Protein AF-A0A0M0J6D3-F1 (afdb_monomer_lite)

InterPro domains:
  IPR006380 Sucrose phosphatase-like domain [PF05116] (411-590)
  IPR023214 HAD superfamily [G3DSA:3.40.50.1000] (344-475)
  IPR023214 HAD superfamily [G3DSA:3.40.50.1000] (522-644)
  IPR036034 PDZ superfamily [SSF50156] (7-119)
  IPR036412 HAD-like superfamily [SSF56784] (342-606)

Radius of gyration: 37.54 Å; chains: 1; bounding box: 100×113×85 Å

Secondary structure (DSSP, 8-state):
--------S----PPPEEEEEEESSTT------B--HHHHHHH-TTS-HHHHHHHTTSEEBSS--SSSTTTTS--TT-EEEEETTEEP-SHHHHHHHHHH--EEEEEEEEPPPTT---S-SS-----------TT--HHHHHHHHHHS---PPP-----------------PPPP-PPPPPPP---GGGTHHHHHHHHHHHHHHHHHHHHHHHHT--TTTTT-TTSS-TTGGG-HHHHHHHHHHHTTTTS--PPPPPP---------------------------------SHHHHHHHHHHHHHHHHHHHHHHHHHHHHHHHHHHHHHHHHHHHHTTPPS----EEEE-SBTTTBB-HHHHGGGT-EEEEEETTTTEEEEE-TTS-EEEEEEE--SSSS-EEEEHHHHHHHHHHHHTT-EEEEE----HHHHHHHGGGSPP-SEEEEGGGTEEEESSTT-B-HHHHHTTHHHH--TT----TTT--SHHHHHHHHHHHHSTT-EEE-TT-SS-EEEE-TT-HHHHHHHHHHHHHH--TTEEEEEETTEEEEEETT-SHHHHHHHHHHHHT--GGGEEEE--SGGGHHHHTT-SEEEES---STTHHHHHHH-TTSEE-TTTTSTHHHHHHHHHHHHHHHHHHHHTT---------------------------

Foldseek 3Di:
DYDDDDDDDDPPCQDWDKDKFAAADLPFDQQWDFDALVLLVVQCPVPDPVVSVVSQQWTFTLDQRCDDRRHPVDDGQKTWQAKVNDGRRYNVSVVVSSSRDHGIIIIIIGHHDDRRDSPDDVDDDDDPDPPDDPDDDPVNVVVVVVVPDDDDDDDDDDDDDDDDDDDDDDDDDDDDDDDDDDDDDDDVPVVVVVVVVVVLVVLVVVVVVVCVVVVDDPVCLVDVVPDDPVCVVDPSVVVVNVCVVVVVNDDDDDDDDDDDDDDDDDDDDDDDDDDDDDDDDDDDDDDDDDDPPPPVVVVVVVVVVVVVVVVVVVVVVVVVVVVVVVVVVVVLVVVVVPDDFQFAQEEEEEDDQFAWDACVLQVVQVWDWPADDVPQQWTWIAHPVRDIFIWGFQDDPDRHTTTGGVLLLVLLVLCVVLNHAYEYQYLDFLVSCVSGVVRGRDHQKYAYVQFLWIAGRDSVRTPLVSNVVCCQAQNHPPDPDDLCPDDHLQSVLLVCLVVQQPPKDKACPRDRFKIKIDNVPPVSSVVSVVVSCVVRVDPQKDWDADPNIIMIGGPCGHSLNSLVVVCVVVVHAQSNYEYGDADGSCVSVPVRHPAAEYLANPDPVSVVVCVVCVRHHYFPNRSNRNVSSSRRSVVSSVSNVCVVVVVPDDPDDYDDDDDDDDDDDDDDDDDDDD

Structure (mmCIF, N/CA/C/O backbone):
data_AF-A0A0M0J6D3-F1
#
_entry.id   AF-A0A0M0J6D3-F1
#
loop_
_atom_site.group_PDB
_atom_site.id
_atom_site.type_symbol
_atom_site.label_atom_id
_atom_site.label_alt_id
_atom_site.label_comp_id
_atom_site.label_asym_id
_atom_site.label_entity_id
_atom_site.label_seq_id
_atom_site.pdbx_PDB_ins_code
_atom_site.Cartn_x
_atom_site.Cartn_y
_atom_site.Cartn_z
_atom_site.occupancy
_atom_site.B_iso_or_equiv
_atom_site.auth_seq_id
_atom_site.auth_comp_id
_atom_site.auth_asym_id
_atom_site.auth_atom_id
_atom_site.pdbx_PDB_model_num
ATOM 1 N N . MET A 1 1 ? 37.897 -53.239 28.668 1.00 31.39 1 MET A N 1
ATOM 2 C CA . MET A 1 1 ? 37.873 -52.113 29.627 1.00 31.39 1 MET A CA 1
ATOM 3 C C . MET A 1 1 ? 38.653 -50.997 28.943 1.00 31.39 1 MET A C 1
ATOM 5 O O . MET A 1 1 ? 39.797 -51.246 28.606 1.00 31.39 1 MET A O 1
ATOM 9 N N . ALA A 1 2 ? 37.993 -50.004 28.342 1.00 27.39 2 ALA A N 1
ATOM 10 C CA . ALA A 1 2 ? 37.279 -48.870 28.963 1.00 27.39 2 ALA A CA 1
ATOM 11 C C . ALA A 1 2 ? 38.247 -47.686 29.210 1.00 27.39 2 ALA A C 1
ATOM 13 O O . ALA A 1 2 ? 39.319 -47.917 29.752 1.00 27.39 2 ALA A O 1
ATOM 14 N N . SER A 1 3 ? 37.942 -46.441 28.823 1.00 26.00 3 SER A N 1
ATOM 15 C CA . SER A 1 3 ? 36.780 -45.939 28.056 1.00 26.00 3 SER A CA 1
ATOM 16 C C . SER A 1 3 ? 37.094 -44.621 27.331 1.00 26.00 3 SER A C 1
ATOM 18 O O . SER A 1 3 ? 37.978 -43.876 27.736 1.00 26.00 3 SER A O 1
ATOM 20 N N . THR A 1 4 ? 36.334 -44.307 26.280 1.00 40.59 4 THR A N 1
ATOM 21 C CA . THR A 1 4 ? 36.361 -43.008 25.587 1.00 40.59 4 THR A CA 1
ATOM 22 C C . THR A 1 4 ? 35.690 -41.913 26.423 1.00 40.59 4 THR A C 1
ATOM 24 O O . THR A 1 4 ? 34.467 -41.897 26.527 1.00 40.59 4 THR A O 1
ATOM 27 N N . SER A 1 5 ? 36.487 -41.009 26.997 1.00 33.44 5 SER A N 1
ATOM 28 C CA . SER A 1 5 ? 36.088 -39.747 27.648 1.00 33.44 5 SER A CA 1
ATOM 29 C C . SER A 1 5 ? 37.387 -38.962 27.915 1.00 33.44 5 SER A C 1
ATOM 31 O O . SER A 1 5 ? 38.348 -39.580 28.358 1.00 33.44 5 SER A O 1
ATOM 33 N N . GLU A 1 6 ? 37.559 -37.668 27.643 1.00 32.72 6 GLU A N 1
ATOM 34 C CA . GLU A 1 6 ? 36.676 -36.634 27.085 1.00 32.72 6 GLU A CA 1
ATOM 35 C C . GLU A 1 6 ? 37.435 -35.858 25.986 1.00 32.72 6 GLU A C 1
ATOM 37 O O . GLU A 1 6 ? 38.635 -35.611 26.117 1.00 32.72 6 GLU A O 1
ATOM 42 N N . ARG A 1 7 ? 36.756 -35.401 24.922 1.00 32.91 7 ARG A N 1
ATOM 43 C CA . ARG A 1 7 ? 37.287 -34.311 24.081 1.00 32.91 7 ARG A CA 1
ATOM 44 C C . ARG A 1 7 ? 36.808 -32.986 24.668 1.00 32.91 7 ARG A C 1
ATOM 46 O O . ARG A 1 7 ? 35.684 -32.570 24.397 1.00 32.91 7 ARG A O 1
ATOM 53 N N . SER A 1 8 ? 37.658 -32.340 25.464 1.00 32.44 8 SER A N 1
ATOM 54 C CA . SER A 1 8 ? 37.417 -30.959 25.894 1.00 32.44 8 SER A CA 1
ATOM 55 C C . SER A 1 8 ? 37.306 -30.047 24.666 1.00 32.44 8 SER A C 1
ATOM 57 O O . SER A 1 8 ? 38.139 -30.126 23.759 1.00 32.44 8 SER A O 1
ATOM 59 N N . LYS A 1 9 ? 36.252 -29.226 24.610 1.00 41.94 9 LYS A N 1
ATOM 60 C CA . LYS A 1 9 ? 36.006 -28.266 23.519 1.00 41.94 9 LYS A CA 1
ATOM 61 C C . LYS A 1 9 ? 36.873 -27.001 23.706 1.00 41.94 9 LYS A C 1
ATOM 63 O O . LYS A 1 9 ? 37.520 -26.834 24.734 1.00 41.94 9 LYS A O 1
ATOM 68 N N . PHE A 1 10 ? 36.856 -26.096 22.721 1.00 40.91 10 PHE A N 1
ATOM 69 C CA . PHE A 1 10 ? 37.581 -24.806 22.712 1.00 40.91 10 PHE A CA 1
ATOM 70 C C . PHE A 1 10 ? 39.125 -24.854 22.626 1.00 40.91 10 PHE A C 1
ATOM 72 O O . PHE A 1 10 ? 39.831 -24.221 23.412 1.00 40.91 10 PHE A O 1
ATOM 79 N N . THR A 1 11 ? 39.669 -25.468 21.566 1.00 40.69 11 THR A N 1
ATOM 80 C CA . THR A 1 11 ? 41.047 -25.183 21.099 1.00 40.69 11 THR A CA 1
ATOM 81 C C . THR A 1 11 ? 41.146 -24.859 19.604 1.00 40.69 11 THR A C 1
ATOM 83 O O . THR A 1 11 ? 41.932 -25.460 18.878 1.00 40.69 11 THR A O 1
ATOM 86 N N . SER A 1 12 ? 40.438 -23.813 19.168 1.00 40.72 12 SER A N 1
ATOM 87 C CA . SER A 1 12 ? 40.953 -22.923 18.117 1.00 40.72 12 SER A CA 1
ATOM 88 C C . SER A 1 12 ? 41.081 -21.508 18.684 1.00 40.72 12 SER A C 1
ATOM 90 O O . SER A 1 12 ? 40.157 -20.700 18.625 1.00 40.72 12 SER A O 1
ATOM 92 N N . LYS A 1 13 ? 42.239 -21.211 19.294 1.00 48.38 13 LYS A N 1
ATOM 93 C CA . LYS A 1 13 ? 42.625 -19.845 19.691 1.00 48.38 13 LYS A CA 1
ATOM 94 C C . LYS A 1 13 ? 43.134 -19.070 18.469 1.00 48.38 13 LYS A C 1
ATOM 96 O O . LYS A 1 13 ? 44.271 -18.606 18.441 1.00 48.38 13 LYS A O 1
ATOM 101 N N . SER A 1 14 ? 42.283 -18.935 17.457 1.00 54.31 14 SER A N 1
ATOM 102 C CA . SER A 1 14 ? 42.499 -17.944 16.407 1.00 54.31 14 SER A CA 1
ATOM 103 C C . SER A 1 14 ? 42.271 -16.564 17.034 1.00 54.31 14 SER A C 1
ATOM 105 O O . SER A 1 14 ? 41.242 -16.347 17.676 1.00 54.31 14 SER A O 1
ATOM 107 N N . MET A 1 15 ? 43.285 -15.693 17.006 1.00 73.56 15 MET A N 1
ATOM 108 C CA . MET A 1 15 ? 43.380 -14.570 17.950 1.00 73.56 15 MET A CA 1
ATOM 109 C C . MET A 1 15 ? 42.215 -13.582 17.822 1.00 73.56 15 MET A C 1
ATOM 111 O O . MET A 1 15 ? 42.086 -12.884 16.819 1.00 73.56 15 MET A O 1
ATOM 115 N N . MET A 1 16 ? 41.422 -13.473 18.891 1.00 89.25 16 MET A N 1
ATOM 116 C CA . MET A 1 16 ? 40.480 -12.373 19.074 1.00 89.25 16 MET A CA 1
ATOM 117 C C . MET A 1 16 ? 41.254 -11.055 19.117 1.00 89.25 16 MET A C 1
ATOM 119 O O . MET A 1 16 ? 42.170 -10.906 19.929 1.00 89.25 16 MET A O 1
ATOM 123 N N . ARG A 1 17 ? 40.889 -10.108 18.251 1.00 94.19 17 ARG A N 1
ATOM 124 C CA . ARG A 1 17 ? 41.533 -8.795 18.157 1.00 94.19 17 ARG A CA 1
ATOM 125 C C . ARG A 1 17 ? 40.579 -7.691 18.594 1.00 94.19 17 ARG A C 1
ATOM 127 O O . ARG A 1 17 ? 39.390 -7.728 18.285 1.00 94.19 17 ARG A O 1
ATOM 134 N N . THR A 1 18 ? 41.117 -6.698 19.290 1.00 95.88 18 THR A N 1
ATOM 135 C CA . THR A 1 18 ? 40.374 -5.494 19.671 1.00 95.88 18 THR A CA 1
ATOM 136 C C . THR A 1 18 ? 40.596 -4.413 18.621 1.00 95.88 18 THR A C 1
ATOM 138 O O . THR A 1 18 ? 41.735 -4.090 18.288 1.00 95.88 18 THR A O 1
ATOM 141 N N . VAL A 1 19 ? 39.505 -3.847 18.117 1.00 94.94 19 VAL A N 1
ATOM 142 C CA . VAL A 1 19 ? 39.472 -2.691 17.221 1.00 94.94 19 VAL A CA 1
ATOM 143 C C . VAL A 1 19 ? 38.883 -1.525 18.000 1.00 94.94 19 VAL A C 1
ATOM 145 O O . VAL A 1 19 ? 37.742 -1.607 18.446 1.00 94.94 19 VAL A O 1
ATOM 148 N N . THR A 1 20 ? 39.633 -0.436 18.154 1.00 94.81 20 THR A N 1
ATOM 149 C CA . THR A 1 20 ? 39.073 0.831 18.642 1.00 94.81 20 THR A CA 1
ATOM 150 C C . THR A 1 20 ? 38.780 1.717 17.442 1.00 94.81 20 THR A C 1
ATOM 152 O O . THR A 1 20 ? 39.687 2.044 16.680 1.00 94.81 20 THR A O 1
ATOM 155 N N . LEU A 1 21 ? 37.516 2.093 17.272 1.00 92.75 21 LEU A N 1
ATOM 156 C CA . LEU A 1 21 ? 37.048 2.977 16.211 1.00 92.75 21 LEU A CA 1
ATOM 157 C C . LEU A 1 21 ? 36.582 4.297 16.822 1.00 92.75 21 LEU A C 1
ATOM 159 O O . LEU A 1 21 ? 35.726 4.285 17.701 1.00 92.75 21 LEU A O 1
ATOM 163 N N . HIS A 1 22 ? 37.087 5.430 16.337 1.00 92.00 22 HIS A N 1
ATOM 164 C CA . HIS A 1 22 ? 36.564 6.736 16.740 1.00 92.00 22 HIS A CA 1
ATOM 165 C C . HIS A 1 22 ? 35.370 7.137 15.863 1.00 92.00 22 HIS A C 1
ATOM 167 O O . HIS A 1 22 ? 35.451 7.099 14.634 1.00 92.00 22 HIS A O 1
ATOM 173 N N . LYS A 1 23 ? 34.259 7.535 16.488 1.00 91.06 23 LYS A N 1
ATOM 174 C CA . LYS A 1 23 ? 33.020 7.934 15.809 1.00 91.06 23 LYS A CA 1
ATOM 175 C C . L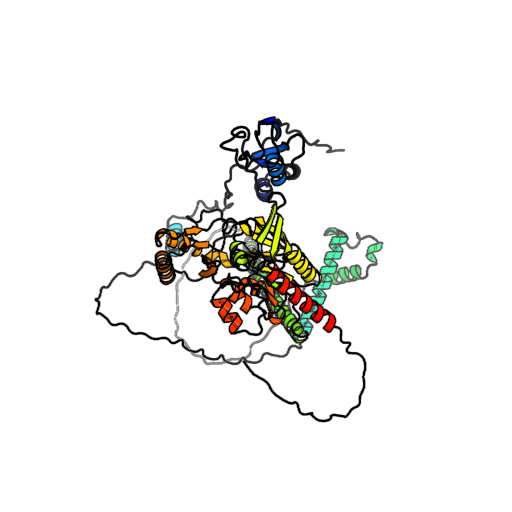YS A 1 23 ? 32.541 9.293 16.325 1.00 91.06 23 LYS A C 1
ATOM 177 O O . LYS A 1 23 ? 31.805 9.364 17.309 1.00 91.06 23 LYS A O 1
ATOM 182 N N . GLU A 1 24 ? 32.941 10.359 15.631 1.00 84.75 24 GLU A N 1
ATOM 183 C CA . GLU A 1 24 ? 32.745 11.771 16.018 1.00 84.75 24 GLU A CA 1
ATOM 184 C C . GLU A 1 24 ? 31.304 12.117 16.435 1.00 84.75 24 GLU A C 1
ATOM 186 O O . GLU A 1 24 ? 31.081 12.847 17.397 1.00 84.75 24 GLU A O 1
ATOM 191 N N . SER A 1 25 ? 30.305 11.569 15.735 1.00 87.12 25 SER A N 1
ATOM 192 C CA . SER A 1 25 ? 28.894 11.683 16.111 1.00 87.12 25 SER A CA 1
ATOM 193 C C . SER A 1 25 ? 28.105 10.437 15.713 1.00 87.12 25 SER A C 1
ATOM 195 O O . SER A 1 25 ? 28.511 9.673 14.835 1.00 87.12 25 SER A O 1
ATOM 197 N N . ARG A 1 26 ? 26.927 10.242 16.321 1.00 84.81 26 ARG A N 1
ATOM 198 C CA . ARG A 1 26 ? 26.050 9.090 16.034 1.00 84.81 26 ARG A CA 1
ATOM 199 C C . ARG A 1 26 ? 25.664 8.975 14.553 1.00 84.81 26 ARG A C 1
ATOM 201 O O . ARG A 1 26 ? 25.482 7.860 14.072 1.00 84.81 26 ARG A O 1
ATOM 208 N N . HIS A 1 27 ? 25.608 10.102 13.839 1.00 81.94 27 HIS A N 1
ATOM 209 C CA . HIS A 1 27 ? 25.219 10.200 12.429 1.00 81.94 27 HIS A CA 1
ATOM 210 C C . HIS A 1 27 ? 26.286 9.697 11.441 1.00 81.94 27 HIS A C 1
ATOM 212 O O . HIS A 1 27 ? 25.964 9.452 10.277 1.00 81.94 27 HIS A O 1
ATOM 218 N N . VAL A 1 28 ? 27.543 9.521 11.872 1.00 83.81 28 VAL A N 1
ATOM 219 C CA . VAL A 1 28 ? 28.616 8.996 11.013 1.00 83.81 28 VAL A CA 1
ATOM 220 C C . VAL A 1 28 ? 28.330 7.529 10.679 1.00 83.81 28 VAL A C 1
ATOM 222 O O . VAL A 1 28 ? 28.421 6.653 11.541 1.00 83.81 28 VAL A O 1
ATOM 225 N N . LYS A 1 29 ? 27.987 7.242 9.419 1.00 83.81 29 LYS A N 1
ATOM 226 C CA . LYS A 1 29 ? 27.785 5.867 8.939 1.00 83.81 29 LYS A CA 1
ATOM 227 C C . LYS A 1 29 ? 29.130 5.139 8.875 1.00 83.81 29 LYS A C 1
ATOM 229 O O . LYS A 1 29 ? 30.063 5.627 8.248 1.00 83.81 29 LYS A O 1
ATOM 234 N N . LEU A 1 30 ? 29.208 3.957 9.489 1.00 83.56 30 LEU A N 1
ATOM 235 C CA . LEU A 1 30 ? 30.431 3.142 9.493 1.00 83.56 30 LEU A CA 1
ATOM 236 C C . LEU A 1 30 ? 30.602 2.278 8.234 1.00 83.56 30 LEU A C 1
ATOM 238 O O . LEU A 1 30 ? 31.684 1.754 8.021 1.00 83.56 30 LEU A O 1
ATOM 242 N N . GLY A 1 31 ? 29.553 2.098 7.422 1.00 83.38 31 GLY A N 1
ATOM 243 C CA . GLY A 1 31 ? 29.611 1.357 6.151 1.00 83.38 31 GLY A CA 1
ATOM 244 C C . GLY A 1 31 ? 29.806 -0.163 6.257 1.00 83.38 31 GLY A C 1
ATOM 245 O O . GLY A 1 31 ? 29.887 -0.821 5.228 1.00 83.38 31 GLY A O 1
ATOM 246 N N . ILE A 1 32 ? 29.891 -0.720 7.469 1.00 89.00 32 ILE A N 1
ATOM 247 C CA . ILE A 1 32 ? 30.013 -2.165 7.707 1.00 89.00 32 ILE A CA 1
ATOM 248 C C . ILE A 1 32 ? 28.689 -2.841 7.332 1.00 89.00 32 ILE A C 1
ATOM 250 O O . ILE A 1 32 ? 27.641 -2.457 7.856 1.00 89.00 32 ILE A O 1
ATOM 254 N N . GLN A 1 33 ? 28.748 -3.846 6.458 1.00 88.25 33 GLN A N 1
ATOM 255 C CA . GLN A 1 33 ? 27.615 -4.720 6.137 1.00 88.25 33 GLN A CA 1
ATOM 256 C C . GLN A 1 33 ? 27.764 -6.065 6.858 1.00 88.25 33 GLN A C 1
ATOM 258 O O . GLN A 1 33 ? 28.884 -6.534 7.070 1.00 88.25 33 GLN A O 1
ATOM 263 N N . PHE A 1 34 ? 26.646 -6.706 7.199 1.00 92.62 34 PHE A N 1
ATOM 264 C CA . PHE A 1 34 ? 26.615 -8.006 7.870 1.00 92.62 34 PHE A CA 1
ATOM 265 C C . PHE A 1 34 ? 25.752 -8.996 7.091 1.00 92.62 34 PHE A C 1
ATOM 267 O O . PHE A 1 34 ? 24.701 -8.612 6.584 1.00 92.62 34 PHE A O 1
ATOM 274 N N . PHE A 1 35 ? 26.161 -10.266 7.060 1.00 88.81 35 PHE A N 1
ATOM 275 C CA . PHE A 1 35 ? 25.335 -11.333 6.493 1.00 88.81 35 PHE A CA 1
ATOM 276 C C . PHE A 1 35 ? 24.011 -11.460 7.264 1.00 88.81 35 PHE A C 1
ATOM 278 O O . PHE A 1 35 ? 23.993 -11.363 8.493 1.00 88.81 35 PHE A O 1
ATOM 285 N N . SER A 1 36 ? 22.912 -11.724 6.551 1.00 86.56 36 SER A N 1
ATOM 286 C CA . SER A 1 36 ? 21.629 -12.073 7.174 1.00 86.56 36 SER A CA 1
ATOM 287 C C . SER A 1 36 ? 21.744 -13.394 7.950 1.00 86.56 36 SER A C 1
ATOM 289 O O . SER A 1 36 ? 22.597 -14.223 7.627 1.00 86.56 36 SER A O 1
ATOM 291 N N . LYS A 1 37 ? 20.871 -13.653 8.939 1.00 82.94 37 LYS A N 1
ATOM 292 C CA . LYS A 1 37 ? 20.870 -14.959 9.635 1.00 82.94 37 LYS A CA 1
ATOM 293 C C . LYS A 1 37 ? 20.723 -16.127 8.647 1.00 82.94 37 LYS A C 1
ATOM 295 O O . LYS A 1 37 ? 21.462 -17.100 8.727 1.00 82.94 37 LYS A O 1
ATOM 300 N N . TRP A 1 38 ? 19.847 -15.979 7.658 1.00 81.00 38 TRP A N 1
ATOM 301 C CA . TRP A 1 38 ? 19.647 -16.975 6.607 1.00 81.00 38 TRP A CA 1
ATOM 302 C C . TRP A 1 38 ? 20.911 -17.207 5.755 1.00 81.00 38 TRP A C 1
ATOM 304 O O . TRP A 1 38 ? 21.233 -18.349 5.430 1.00 81.00 38 TRP A O 1
ATOM 314 N N . ASP A 1 39 ? 21.693 -16.163 5.449 1.00 83.38 39 ASP A N 1
ATOM 315 C CA . ASP A 1 39 ? 22.994 -16.311 4.778 1.00 83.38 39 ASP A CA 1
ATOM 316 C C . ASP A 1 39 ? 24.035 -17.008 5.647 1.00 83.38 39 ASP A C 1
ATOM 318 O O . ASP A 1 39 ? 24.812 -17.818 5.135 1.00 83.38 39 ASP A O 1
ATOM 322 N N . VAL A 1 40 ? 24.050 -16.706 6.948 1.00 86.44 40 VAL A N 1
ATOM 323 C CA . VAL A 1 40 ? 24.897 -17.391 7.928 1.00 86.44 40 VAL A CA 1
ATOM 324 C C . VAL A 1 40 ? 24.586 -18.888 7.905 1.00 86.44 40 VAL A C 1
ATOM 326 O O . VAL A 1 40 ? 25.487 -19.681 7.632 1.00 86.44 40 VAL A O 1
ATOM 329 N N . ASP A 1 41 ? 23.319 -19.270 8.061 1.00 83.75 41 ASP A N 1
ATOM 330 C CA . ASP A 1 41 ? 22.864 -20.665 8.042 1.00 83.75 41 ASP A CA 1
ATOM 331 C C . ASP A 1 41 ? 23.183 -21.348 6.692 1.00 83.75 41 ASP A C 1
ATOM 333 O O . ASP A 1 41 ? 23.694 -22.474 6.637 1.00 83.75 41 ASP A O 1
ATOM 337 N N . ARG A 1 42 ? 22.970 -20.638 5.572 1.00 82.62 42 ARG A N 1
ATOM 338 C CA . ARG A 1 42 ? 23.264 -21.108 4.206 1.00 82.62 42 ARG A CA 1
ATOM 339 C C . ARG A 1 42 ? 24.757 -21.367 3.975 1.00 82.62 42 ARG A C 1
ATOM 341 O O . ARG A 1 42 ? 25.097 -22.344 3.298 1.00 82.62 42 ARG A O 1
ATOM 348 N N . ARG A 1 43 ? 25.642 -20.530 4.529 1.00 86.31 43 ARG A N 1
ATOM 349 C CA . ARG A 1 43 ? 27.112 -20.603 4.379 1.00 86.31 43 ARG A CA 1
ATOM 350 C C . ARG A 1 43 ? 27.785 -21.477 5.447 1.00 86.31 43 ARG A C 1
ATOM 352 O O . ARG A 1 43 ? 28.882 -21.981 5.208 1.00 86.31 43 ARG A O 1
ATOM 359 N N . ALA A 1 44 ? 27.117 -21.739 6.571 1.00 87.50 44 ALA A N 1
ATOM 360 C CA . ALA A 1 44 ? 27.597 -22.575 7.675 1.00 87.50 44 ALA A CA 1
ATOM 361 C C . ALA A 1 44 ? 27.397 -24.094 7.475 1.00 87.50 44 ALA A C 1
ATOM 363 O O . ALA A 1 44 ? 27.749 -24.882 8.353 1.00 87.50 44 ALA A O 1
ATOM 364 N N . LYS A 1 45 ? 26.884 -24.541 6.318 1.00 82.12 45 LYS A N 1
ATOM 365 C CA . LYS A 1 45 ? 26.586 -25.959 6.000 1.00 82.12 45 LYS A CA 1
ATOM 366 C C . LYS A 1 45 ? 27.771 -26.940 6.105 1.00 82.12 45 LYS A C 1
ATOM 368 O O . LYS A 1 45 ? 27.546 -28.146 6.098 1.00 82.12 45 LYS A O 1
ATOM 373 N N . LYS A 1 46 ? 29.016 -26.451 6.165 1.00 82.75 46 LYS A N 1
ATOM 374 C CA . LYS A 1 46 ? 30.242 -27.261 6.348 1.00 82.75 46 LYS A CA 1
ATOM 375 C C . LYS A 1 46 ? 30.768 -27.274 7.791 1.00 82.75 46 LYS A C 1
ATOM 377 O O . LYS A 1 46 ? 31.694 -28.026 8.076 1.00 82.75 46 LYS A O 1
ATOM 382 N N . LEU A 1 47 ? 30.218 -26.433 8.667 1.00 86.25 47 LEU A N 1
ATOM 383 C CA . LEU A 1 47 ? 30.641 -26.293 10.059 1.00 86.25 47 LEU A CA 1
ATOM 384 C C . LEU A 1 47 ? 29.930 -27.312 10.957 1.00 86.25 47 LEU A C 1
ATOM 386 O O . LEU A 1 47 ? 28.879 -27.847 10.601 1.00 86.25 47 LEU A O 1
ATOM 390 N N . THR A 1 48 ? 30.488 -27.575 12.137 1.00 88.25 48 THR A N 1
ATOM 391 C CA . THR A 1 48 ? 29.820 -28.399 13.153 1.00 88.25 48 THR A CA 1
ATOM 392 C C . THR A 1 48 ? 28.671 -27.640 13.823 1.00 88.25 48 THR A C 1
ATOM 394 O O . THR A 1 48 ? 28.638 -26.412 13.823 1.00 88.25 48 THR A O 1
ATOM 397 N N . SER A 1 49 ? 27.737 -28.355 14.458 1.00 84.38 49 SER A N 1
ATOM 398 C CA . SER A 1 49 ? 26.607 -27.727 15.164 1.00 84.38 49 SER A CA 1
ATOM 399 C C . SER A 1 49 ? 27.036 -26.822 16.329 1.00 84.38 49 SER A C 1
ATOM 401 O O . SER A 1 49 ? 26.362 -25.837 16.610 1.00 84.38 49 SER A O 1
ATOM 403 N N . ASP A 1 50 ? 28.181 -27.107 16.964 1.00 85.81 50 ASP A N 1
ATOM 404 C CA . ASP A 1 50 ? 28.784 -26.214 17.967 1.00 85.81 50 ASP A CA 1
ATOM 405 C C . ASP A 1 50 ? 29.200 -24.869 17.340 1.00 85.81 50 ASP A C 1
ATOM 407 O O . ASP A 1 50 ? 29.019 -23.808 17.931 1.00 85.81 50 ASP A O 1
ATOM 411 N N . GLU A 1 51 ? 29.767 -24.903 16.133 1.00 87.00 51 GLU A N 1
ATOM 412 C CA . GLU A 1 51 ? 30.241 -23.718 15.412 1.00 87.00 51 GLU A CA 1
ATOM 413 C C . GLU A 1 51 ? 29.084 -22.933 14.785 1.00 87.00 51 GLU A C 1
ATOM 415 O O . GLU A 1 51 ? 29.112 -21.706 14.801 1.00 87.00 51 GLU A O 1
ATOM 420 N N . GLN A 1 52 ? 28.040 -23.620 14.310 1.00 84.88 52 GLN A N 1
ATOM 421 C CA . GLN A 1 52 ? 26.777 -23.006 13.882 1.00 84.88 52 GLN A CA 1
ATOM 422 C C . GLN A 1 52 ? 26.135 -22.224 15.037 1.00 84.88 52 GLN A C 1
ATOM 424 O O . GLN A 1 52 ? 25.863 -21.036 14.884 1.00 84.88 52 GLN A O 1
ATOM 429 N N . GLN A 1 53 ? 26.029 -22.826 16.228 1.00 83.25 53 GLN A N 1
ATOM 430 C CA . GLN A 1 53 ? 25.513 -22.142 17.418 1.00 83.25 53 GLN A CA 1
ATOM 431 C C . GLN A 1 53 ? 26.368 -20.923 17.827 1.00 83.25 53 GLN A C 1
ATOM 433 O O . GLN A 1 53 ? 25.833 -19.932 18.319 1.00 83.25 53 GLN A O 1
ATOM 438 N N . ILE A 1 54 ? 27.689 -20.963 17.607 1.00 82.50 54 ILE A N 1
ATOM 439 C CA . ILE A 1 54 ? 28.579 -19.809 17.831 1.00 82.50 54 ILE A CA 1
ATOM 440 C C . ILE A 1 54 ? 28.392 -18.729 16.751 1.00 82.50 54 ILE A C 1
ATOM 442 O O . ILE A 1 54 ? 28.548 -17.546 17.052 1.00 82.50 54 ILE A O 1
ATOM 446 N N . LEU A 1 55 ? 28.060 -19.095 15.507 1.00 83.88 55 LEU A N 1
ATOM 447 C CA . LEU A 1 55 ? 27.741 -18.118 14.462 1.00 83.88 55 LEU A CA 1
ATOM 448 C C . LEU A 1 55 ? 26.425 -17.392 14.730 1.00 83.88 55 LEU A C 1
ATOM 450 O O . LEU A 1 55 ? 26.393 -16.173 14.588 1.00 83.88 55 LEU A O 1
ATOM 454 N N . GLU A 1 56 ? 25.393 -18.112 15.181 1.00 77.50 56 GLU A N 1
ATOM 455 C CA . GLU A 1 56 ? 24.102 -17.540 15.594 1.00 77.50 56 GLU A CA 1
ATOM 456 C C . GLU A 1 56 ? 24.216 -16.499 16.722 1.00 77.50 56 GLU A C 1
ATOM 458 O O . GLU A 1 56 ? 23.273 -15.746 16.933 1.00 77.50 56 GLU A O 1
ATOM 463 N N . GLN A 1 57 ? 25.349 -16.457 17.434 1.00 82.38 57 GLN A N 1
ATOM 464 C CA . GLN A 1 57 ? 25.661 -15.529 18.529 1.00 82.38 57 GLN A CA 1
ATOM 465 C C . GLN A 1 57 ? 26.740 -14.506 18.122 1.00 82.38 57 GLN A C 1
ATOM 467 O O . GLN A 1 57 ? 27.613 -14.143 18.915 1.00 82.38 57 GLN A O 1
ATOM 472 N N . SER A 1 58 ? 26.755 -14.095 16.849 1.00 88.06 58 SER A N 1
ATOM 473 C CA . SER A 1 58 ? 27.726 -13.132 16.322 1.00 88.06 58 SER A CA 1
ATOM 474 C C . SER A 1 58 ? 27.231 -12.421 15.060 1.00 88.06 58 SER A C 1
ATOM 476 O O . SER A 1 58 ? 26.458 -12.973 14.281 1.00 88.06 58 SER A O 1
ATOM 478 N N . ALA A 1 59 ? 27.731 -11.210 14.806 1.00 93.25 59 ALA A N 1
ATOM 479 C CA . ALA A 1 59 ? 27.496 -10.516 13.541 1.00 93.25 59 ALA A CA 1
ATOM 480 C C . ALA A 1 59 ? 28.688 -10.721 12.596 1.00 93.25 59 ALA A C 1
ATOM 482 O O . ALA A 1 59 ? 29.784 -10.212 12.851 1.00 93.25 59 ALA A O 1
ATOM 483 N N . ILE A 1 60 ? 28.486 -11.475 11.511 1.00 93.62 60 ILE A N 1
ATOM 484 C CA . ILE A 1 60 ? 29.533 -11.764 10.521 1.00 93.62 60 ILE A CA 1
ATOM 485 C C . ILE A 1 60 ? 29.585 -10.648 9.475 1.00 93.62 60 ILE A C 1
ATOM 487 O O . ILE A 1 60 ? 28.595 -10.400 8.788 1.00 93.62 60 ILE A O 1
ATOM 491 N N . VAL A 1 61 ? 30.743 -10.005 9.324 1.00 92.06 61 VAL A N 1
ATOM 492 C CA . VAL A 1 61 ? 31.000 -8.966 8.318 1.00 92.06 61 VAL A CA 1
ATOM 493 C C . VAL A 1 61 ? 30.878 -9.564 6.914 1.00 92.06 61 VAL A C 1
ATOM 495 O O . VAL A 1 61 ? 31.598 -10.500 6.564 1.00 92.06 61 VAL A O 1
ATOM 498 N N . GLN A 1 62 ? 29.978 -9.006 6.107 1.00 89.94 62 GLN A N 1
ATOM 499 C CA . GLN A 1 62 ? 29.790 -9.364 4.701 1.00 89.94 62 GLN A CA 1
ATOM 500 C C . GLN A 1 62 ? 30.799 -8.615 3.830 1.00 89.94 62 GLN A C 1
ATOM 502 O O . GLN A 1 62 ? 31.671 -9.225 3.215 1.00 89.94 62 GLN A O 1
ATOM 507 N N . GLU A 1 63 ? 30.724 -7.284 3.849 1.00 82.81 63 GLU A N 1
ATOM 508 C CA . GLU A 1 63 ? 31.642 -6.400 3.137 1.00 82.81 63 GLU A CA 1
ATOM 509 C C . GLU A 1 63 ? 32.384 -5.487 4.119 1.00 82.81 63 GLU A C 1
ATOM 511 O O . GLU A 1 63 ? 31.757 -4.893 5.008 1.00 82.81 63 GLU A O 1
ATOM 516 N N . PRO A 1 64 ? 33.713 -5.336 3.966 1.00 76.19 64 PRO A N 1
ATOM 517 C CA . PRO A 1 64 ? 34.465 -4.350 4.709 1.00 76.19 64 PRO A CA 1
ATOM 518 C C . PRO A 1 64 ? 34.122 -2.952 4.170 1.00 76.19 64 PRO A C 1
ATOM 520 O O . PRO A 1 64 ? 34.052 -2.755 2.953 1.00 76.19 64 PRO A O 1
ATOM 523 N N . PRO A 1 65 ? 33.944 -1.951 5.041 1.00 79.56 65 PRO A N 1
ATOM 524 C CA . PRO A 1 65 ? 33.674 -0.589 4.606 1.00 79.56 65 PRO A CA 1
ATOM 525 C C . PRO A 1 65 ? 34.828 -0.051 3.757 1.00 79.56 65 PRO A C 1
ATOM 527 O O . PRO A 1 65 ? 35.987 -0.054 4.170 1.00 79.56 65 PRO A O 1
ATOM 530 N N . THR A 1 66 ? 34.502 0.447 2.567 1.00 77.75 66 THR A N 1
ATOM 531 C CA . THR A 1 66 ? 35.480 1.004 1.619 1.00 77.75 66 THR A CA 1
ATOM 532 C C . THR A 1 66 ? 35.892 2.439 1.953 1.00 77.75 66 THR A C 1
ATOM 534 O O . THR A 1 66 ? 36.904 2.918 1.451 1.00 77.75 66 THR A O 1
ATOM 537 N N . ASN A 1 67 ? 35.110 3.133 2.787 1.00 77.38 67 ASN A N 1
ATOM 538 C CA . ASN A 1 67 ? 35.265 4.546 3.131 1.00 77.38 67 ASN A CA 1
ATOM 539 C C . ASN A 1 67 ? 34.838 4.807 4.590 1.00 77.38 67 ASN A C 1
ATOM 541 O O . ASN A 1 67 ? 34.060 4.044 5.162 1.00 77.38 67 ASN A O 1
ATOM 545 N N . GLY A 1 68 ? 35.298 5.919 5.173 1.00 81.44 68 GLY A N 1
ATOM 546 C CA . GLY A 1 68 ? 34.955 6.333 6.542 1.00 81.44 68 GLY A CA 1
ATOM 547 C C . GLY A 1 68 ? 35.848 5.718 7.636 1.00 81.44 68 GLY A C 1
ATOM 548 O O . GLY A 1 68 ? 36.791 4.991 7.328 1.00 81.44 68 GLY A O 1
ATOM 549 N N . PRO A 1 69 ? 35.573 5.992 8.929 1.00 80.88 69 PRO A N 1
ATOM 550 C CA . PRO A 1 69 ? 36.475 5.663 10.045 1.00 80.88 69 PRO A CA 1
ATOM 551 C C . PRO A 1 69 ? 36.608 4.161 10.350 1.00 80.88 69 PRO A C 1
ATOM 553 O O . PRO A 1 69 ? 37.417 3.777 11.188 1.00 80.88 69 PRO A O 1
ATOM 556 N N . ALA A 1 70 ? 35.823 3.309 9.688 1.00 85.38 70 ALA A N 1
ATOM 557 C CA . ALA A 1 70 ? 35.928 1.855 9.778 1.00 85.38 70 ALA A CA 1
ATOM 558 C C . ALA A 1 70 ? 36.782 1.228 8.658 1.00 85.38 70 ALA A C 1
ATOM 560 O O . ALA A 1 70 ? 37.049 0.025 8.701 1.00 85.38 70 ALA A O 1
ATOM 561 N N . ALA A 1 71 ? 37.178 2.005 7.642 1.00 85.44 71 ALA A N 1
ATOM 562 C CA . ALA A 1 71 ? 37.815 1.474 6.443 1.00 85.44 71 ALA A CA 1
ATOM 563 C C . ALA A 1 71 ? 39.156 0.792 6.751 1.00 85.44 71 ALA A C 1
ATOM 565 O O . ALA A 1 71 ? 40.000 1.331 7.464 1.00 85.44 71 ALA A O 1
ATOM 566 N N . GLY A 1 72 ? 39.335 -0.427 6.234 1.00 85.69 72 GLY A N 1
ATOM 567 C CA . GLY A 1 72 ? 40.511 -1.263 6.507 1.00 85.69 72 GLY A CA 1
ATOM 568 C C . GLY A 1 72 ? 40.608 -1.830 7.933 1.00 85.69 72 GLY A C 1
ATOM 569 O O . GLY A 1 72 ? 41.557 -2.556 8.221 1.00 85.69 72 GLY A O 1
ATOM 570 N N . LEU A 1 73 ? 39.648 -1.550 8.827 1.00 89.50 73 LEU A N 1
ATOM 571 C CA . LEU A 1 73 ? 39.644 -2.097 10.192 1.00 89.50 73 LEU A CA 1
ATOM 572 C C . LEU A 1 73 ? 38.984 -3.480 10.303 1.00 89.50 73 LEU A C 1
ATOM 574 O O . LEU A 1 73 ? 39.144 -4.126 11.340 1.00 89.50 73 LEU A O 1
ATOM 578 N N . PHE A 1 74 ? 38.283 -3.936 9.259 1.00 91.88 74 PHE A N 1
ATOM 579 C CA . PHE A 1 74 ? 37.519 -5.191 9.188 1.00 91.88 74 PHE A CA 1
ATOM 580 C C . PHE A 1 74 ? 37.764 -5.920 7.859 1.00 91.88 74 PHE A C 1
ATOM 582 O O . PHE A 1 74 ? 38.094 -5.282 6.859 1.00 91.88 74 PHE A O 1
ATOM 589 N N . TYR A 1 75 ? 37.547 -7.236 7.845 1.00 90.50 75 TYR A N 1
ATOM 590 C CA . TYR A 1 75 ? 37.666 -8.120 6.681 1.00 90.50 75 TYR A CA 1
ATOM 591 C C . TYR A 1 75 ? 36.402 -8.995 6.514 1.00 90.50 75 TYR A C 1
ATOM 593 O O . TYR A 1 75 ? 35.729 -9.275 7.510 1.00 90.50 75 TYR A O 1
ATOM 601 N N . PRO A 1 76 ? 36.073 -9.466 5.290 1.00 89.81 76 PRO A N 1
ATOM 602 C CA . PRO A 1 76 ? 34.972 -10.407 5.072 1.00 89.81 76 PRO A CA 1
ATOM 603 C C . PRO A 1 76 ? 35.072 -11.644 5.973 1.00 89.81 76 PRO A C 1
ATOM 605 O O . PRO A 1 76 ? 36.147 -12.223 6.135 1.00 89.81 76 PRO A O 1
ATOM 608 N N . GLY A 1 77 ? 33.945 -12.070 6.539 1.00 90.69 77 GLY A N 1
ATOM 609 C CA . GLY A 1 77 ? 33.848 -13.258 7.386 1.00 90.69 77 GLY A CA 1
ATOM 610 C C . GLY A 1 77 ? 34.297 -13.087 8.832 1.00 90.69 77 GLY A C 1
ATOM 611 O O . GLY A 1 77 ? 34.074 -13.992 9.636 1.00 90.69 77 GLY A O 1
ATOM 612 N N . GLU A 1 78 ? 34.908 -11.961 9.198 1.00 93.81 78 GLU A N 1
ATOM 613 C CA . GLU A 1 78 ? 35.168 -11.664 10.603 1.00 93.81 78 GLU A CA 1
ATOM 614 C C . GLU A 1 78 ? 33.866 -11.496 11.388 1.00 93.81 78 GLU A C 1
ATOM 616 O O . GLU A 1 78 ? 32.860 -11.011 10.873 1.00 93.81 78 GLU A O 1
ATOM 621 N N . ARG A 1 79 ? 33.890 -11.898 12.656 1.00 94.31 79 ARG A N 1
ATOM 622 C CA . ARG A 1 79 ? 32.720 -11.970 13.527 1.00 94.31 79 ARG A CA 1
ATOM 623 C C . ARG A 1 79 ? 32.860 -10.959 14.649 1.00 94.31 79 ARG A C 1
ATOM 625 O O . ARG A 1 79 ? 33.754 -11.083 15.489 1.00 94.31 79 ARG A O 1
ATOM 632 N N . ILE A 1 80 ? 31.974 -9.973 14.687 1.00 94.88 80 ILE A N 1
ATOM 633 C CA . ILE A 1 80 ? 31.872 -9.069 15.829 1.00 94.88 80 ILE A CA 1
ATOM 634 C C . ILE A 1 80 ? 31.105 -9.794 16.935 1.00 94.88 80 ILE A C 1
ATOM 636 O O . ILE A 1 80 ? 29.984 -10.255 16.713 1.00 94.88 80 ILE A O 1
ATOM 640 N N . VAL A 1 81 ? 31.725 -9.895 18.114 1.00 94.94 81 VAL A N 1
ATOM 641 C CA . VAL A 1 81 ? 31.136 -10.559 19.292 1.00 94.94 81 VAL A CA 1
ATOM 642 C C . VAL A 1 81 ? 30.890 -9.610 20.461 1.00 94.94 81 VAL A C 1
ATOM 644 O O . VAL A 1 81 ? 29.943 -9.810 21.213 1.00 94.94 81 VAL A O 1
ATOM 647 N N . LEU A 1 82 ? 31.695 -8.555 20.621 1.00 95.19 82 LEU A N 1
ATOM 648 C CA . LEU A 1 82 ? 31.492 -7.549 21.668 1.00 95.19 82 LEU A CA 1
ATOM 649 C C . LEU A 1 82 ? 31.643 -6.140 21.094 1.00 95.19 82 LEU A C 1
ATOM 651 O O . LEU A 1 82 ? 32.595 -5.876 20.360 1.00 95.19 82 LEU A O 1
ATOM 655 N N . ILE A 1 83 ? 30.756 -5.225 21.484 1.00 95.81 83 ILE A N 1
ATOM 656 C CA . ILE A 1 83 ? 30.853 -3.785 21.205 1.00 95.81 83 ILE A CA 1
ATOM 657 C C . ILE A 1 83 ? 30.728 -3.055 22.543 1.00 95.81 83 ILE A C 1
ATOM 659 O O . ILE A 1 83 ? 29.759 -3.242 23.270 1.00 95.81 83 ILE A O 1
ATOM 663 N N . ASN A 1 84 ? 31.726 -2.256 22.920 1.00 95.38 84 ASN A N 1
ATOM 664 C CA . ASN A 1 84 ? 31.817 -1.591 24.227 1.00 95.38 84 ASN A CA 1
ATOM 665 C C . ASN A 1 84 ? 31.601 -2.548 25.424 1.00 95.38 84 ASN A C 1
ATOM 667 O O . ASN A 1 84 ? 31.052 -2.163 26.453 1.00 95.38 84 ASN A O 1
ATOM 671 N N . ASN A 1 85 ? 32.068 -3.796 25.280 1.00 93.88 85 ASN A N 1
ATOM 672 C CA . ASN A 1 85 ? 31.882 -4.933 26.196 1.00 93.88 85 ASN A CA 1
ATOM 673 C C . ASN A 1 85 ? 30.442 -5.485 26.324 1.00 93.88 85 ASN A C 1
ATOM 675 O O . ASN A 1 85 ? 30.213 -6.362 27.155 1.00 93.88 85 ASN A O 1
ATOM 679 N N . PHE A 1 86 ? 29.494 -5.049 25.489 1.00 93.06 86 PHE A N 1
ATOM 680 C CA . PHE A 1 86 ? 28.171 -5.669 25.357 1.00 93.06 86 PHE A CA 1
ATOM 681 C C . PHE A 1 86 ? 28.201 -6.783 24.305 1.00 93.06 86 PHE A C 1
ATOM 683 O O . PHE A 1 86 ? 28.786 -6.610 23.236 1.00 93.06 86 PHE A O 1
ATOM 690 N N . LEU A 1 87 ? 27.597 -7.934 24.625 1.00 93.81 87 LEU A N 1
ATOM 691 C CA . LEU A 1 87 ? 27.546 -9.117 23.758 1.00 93.81 87 LEU A CA 1
ATOM 692 C C . LEU A 1 87 ? 26.588 -8.881 22.589 1.00 93.81 87 LEU A C 1
ATOM 694 O O . LEU A 1 87 ? 25.393 -8.678 22.808 1.00 93.81 87 LEU A O 1
ATOM 698 N N . VAL A 1 88 ? 27.112 -8.965 21.368 1.00 93.25 88 VAL A N 1
ATOM 699 C CA . VAL A 1 88 ? 26.310 -8.970 20.142 1.00 93.25 88 VAL A CA 1
ATOM 700 C C . VAL A 1 88 ? 25.490 -10.252 20.094 1.00 93.25 88 VAL A C 1
ATOM 702 O O . VAL A 1 88 ? 26.059 -11.340 20.135 1.00 93.25 88 VAL A O 1
ATOM 705 N N . GLN A 1 89 ? 24.167 -10.127 20.001 1.00 88.44 89 GLN A N 1
ATOM 706 C CA . GLN A 1 89 ? 23.292 -11.284 19.788 1.00 88.44 89 GLN A CA 1
ATOM 707 C C . GLN A 1 89 ? 23.229 -11.675 18.309 1.00 88.44 89 GLN A C 1
ATOM 709 O O . GLN A 1 89 ? 23.337 -12.849 17.981 1.00 88.44 89 GLN A O 1
ATOM 714 N N . ASP A 1 90 ? 23.066 -10.692 17.421 1.00 86.69 90 ASP A N 1
ATOM 715 C CA . ASP A 1 90 ? 22.733 -10.904 16.011 1.00 86.69 90 ASP A CA 1
ATOM 716 C C . ASP A 1 90 ? 23.194 -9.714 15.119 1.00 86.69 90 ASP A C 1
ATOM 718 O O . ASP A 1 90 ? 23.642 -8.681 15.638 1.00 86.69 90 ASP A O 1
ATOM 722 N N . PRO A 1 91 ? 23.102 -9.814 13.776 1.00 87.56 91 PRO A N 1
ATOM 723 C CA . PRO A 1 91 ? 23.468 -8.735 12.850 1.00 87.56 91 PRO A CA 1
ATOM 724 C C . PRO A 1 91 ? 22.729 -7.397 13.047 1.00 87.56 91 PRO A C 1
ATOM 726 O O . PRO A 1 91 ? 23.337 -6.333 12.890 1.00 87.56 91 PRO A O 1
ATOM 729 N N . HIS A 1 92 ? 21.442 -7.414 13.408 1.00 86.94 92 HIS A N 1
ATOM 730 C CA . HIS A 1 92 ? 20.660 -6.199 13.668 1.00 86.94 92 HIS A CA 1
ATOM 731 C C . HIS A 1 92 ? 21.060 -5.563 15.000 1.00 86.94 92 HIS A C 1
ATOM 733 O O . HIS A 1 92 ? 21.141 -4.337 15.099 1.00 86.94 92 HIS A O 1
ATOM 739 N N . ASP A 1 93 ? 21.360 -6.376 16.012 1.00 92.62 93 ASP A N 1
ATOM 740 C CA . ASP A 1 93 ? 21.901 -5.919 17.285 1.00 92.62 93 ASP A CA 1
ATOM 741 C C . ASP A 1 93 ? 23.270 -5.240 17.111 1.00 92.62 93 ASP A C 1
ATOM 743 O O . ASP A 1 93 ? 23.455 -4.114 17.577 1.00 92.62 93 ASP A O 1
ATOM 747 N N . ALA A 1 94 ? 24.191 -5.834 16.344 1.00 93.12 94 ALA A N 1
ATOM 748 C CA . ALA A 1 94 ? 25.458 -5.183 16.003 1.00 93.12 94 ALA A CA 1
ATOM 749 C C . ALA A 1 94 ? 25.248 -3.852 15.261 1.00 93.12 94 ALA A C 1
ATOM 751 O O . ALA A 1 94 ? 25.827 -2.832 15.645 1.00 93.12 94 ALA A O 1
ATOM 752 N N . ALA A 1 95 ? 24.382 -3.822 14.242 1.00 90.75 95 ALA A N 1
ATOM 753 C CA . ALA A 1 95 ? 24.058 -2.597 13.511 1.00 90.75 95 ALA A CA 1
ATOM 754 C C . ALA A 1 95 ? 23.455 -1.506 14.425 1.00 90.75 95 ALA A C 1
ATOM 756 O O . ALA A 1 95 ? 23.821 -0.333 14.320 1.00 90.75 95 ALA A O 1
ATOM 757 N N . ARG A 1 96 ? 22.590 -1.886 15.375 1.00 92.69 96 ARG A N 1
ATOM 758 C CA . ARG A 1 96 ? 21.976 -1.007 16.388 1.00 92.69 96 ARG A CA 1
ATOM 759 C C . ARG A 1 96 ? 22.992 -0.470 17.400 1.00 92.69 96 ARG A C 1
ATOM 761 O O . ARG A 1 96 ? 22.970 0.724 17.719 1.00 92.69 96 ARG A O 1
ATOM 768 N N . GLN A 1 97 ? 23.895 -1.313 17.893 1.00 94.44 97 GLN A N 1
ATOM 769 C CA . GLN A 1 97 ? 24.941 -0.907 18.835 1.00 94.44 97 GLN A CA 1
ATOM 770 C C . GLN A 1 97 ? 25.952 0.034 18.158 1.00 94.44 97 GLN A C 1
ATOM 772 O O . GLN A 1 97 ? 26.219 1.122 18.668 1.00 94.44 97 GLN A O 1
ATOM 777 N N . LEU A 1 98 ? 26.423 -0.297 16.949 1.00 92.88 98 LEU A N 1
ATOM 778 C CA . LEU A 1 98 ? 27.302 0.575 16.157 1.00 92.88 98 LEU A CA 1
ATOM 779 C C . LEU A 1 98 ? 26.615 1.879 15.718 1.00 92.88 98 LEU A C 1
ATOM 781 O O . LEU A 1 98 ? 27.245 2.939 15.693 1.00 92.88 98 LEU A O 1
ATOM 785 N N . GLY A 1 99 ? 25.320 1.830 15.396 1.00 89.69 99 GLY A N 1
ATOM 786 C CA . GLY A 1 99 ? 24.512 2.997 15.041 1.00 89.69 99 GLY A CA 1
ATOM 787 C C . GLY A 1 99 ? 24.341 3.981 16.201 1.00 89.69 99 GLY A C 1
ATOM 788 O O . GLY A 1 99 ? 24.533 5.183 16.020 1.00 89.69 99 GLY A O 1
ATOM 789 N N . SER A 1 100 ? 24.061 3.480 17.406 1.00 89.81 100 SER A N 1
ATOM 790 C CA . SER A 1 100 ? 23.834 4.310 18.601 1.00 89.81 100 SER A CA 1
ATOM 791 C C . SER A 1 100 ? 25.117 4.795 19.300 1.00 89.81 100 SER A C 1
ATOM 793 O O . SER A 1 100 ? 25.076 5.797 20.020 1.00 89.81 100 SER A O 1
ATOM 795 N N . ALA A 1 101 ? 26.263 4.149 19.059 1.00 90.19 101 ALA A N 1
ATOM 796 C CA . ALA A 1 101 ? 27.559 4.553 19.607 1.00 90.19 101 ALA A CA 1
ATOM 797 C C . ALA A 1 101 ? 28.065 5.919 19.083 1.00 90.19 101 ALA A C 1
ATOM 799 O O . ALA A 1 101 ? 27.676 6.384 18.006 1.00 90.19 101 ALA A O 1
ATOM 800 N N . SER A 1 102 ? 28.959 6.544 19.853 1.00 90.94 102 SER A N 1
ATOM 801 C CA . SER A 1 102 ? 29.655 7.812 19.565 1.00 90.94 102 SER A CA 1
ATOM 802 C C . SER A 1 102 ? 30.866 7.960 20.495 1.00 90.94 102 SER A C 1
ATOM 804 O O . SER A 1 102 ? 30.799 7.490 21.630 1.00 90.94 102 SER A O 1
ATOM 806 N N . GLY A 1 103 ? 31.925 8.639 20.053 1.00 93.38 103 GLY A N 1
ATOM 807 C CA . GLY A 1 103 ? 33.232 8.629 20.719 1.00 93.38 103 GLY A CA 1
ATOM 808 C C . GLY A 1 103 ? 34.036 7.380 20.346 1.00 93.38 103 GLY A C 1
ATOM 809 O O . GLY A 1 103 ? 33.881 6.860 19.240 1.00 93.38 103 GLY A O 1
ATOM 810 N N . ASP A 1 104 ? 34.880 6.895 21.255 1.00 95.19 104 ASP A N 1
ATOM 811 C CA . ASP A 1 104 ? 35.655 5.669 21.043 1.00 95.19 104 ASP A CA 1
ATOM 812 C C . ASP A 1 104 ? 34.775 4.424 21.232 1.00 95.19 104 ASP A C 1
ATOM 814 O O . ASP A 1 104 ? 34.167 4.215 22.284 1.00 95.19 104 ASP A O 1
ATOM 818 N N . VAL A 1 105 ? 34.719 3.584 20.200 1.00 95.94 105 VAL A N 1
ATOM 819 C CA . VAL A 1 105 ? 33.951 2.339 20.154 1.00 95.94 105 VAL A CA 1
ATOM 820 C C . VAL A 1 105 ? 34.927 1.167 20.166 1.00 95.94 105 VAL A C 1
ATOM 822 O O . VAL A 1 105 ? 35.691 0.981 19.219 1.00 95.94 105 VAL A O 1
ATOM 825 N N . VAL A 1 106 ? 34.918 0.381 21.241 1.00 96.44 106 VAL A N 1
ATOM 826 C CA . VAL A 1 106 ? 35.826 -0.756 21.449 1.00 96.44 106 VAL A CA 1
ATOM 827 C C . VAL A 1 106 ? 35.129 -2.041 21.020 1.00 96.44 106 VAL A C 1
ATOM 829 O O . VAL A 1 106 ? 34.185 -2.494 21.663 1.00 96.44 106 VAL A O 1
ATOM 832 N N . ILE A 1 107 ? 35.593 -2.631 19.926 1.00 96.94 107 ILE A N 1
ATOM 833 C CA . ILE A 1 107 ? 34.951 -3.748 19.234 1.00 96.94 107 ILE A CA 1
ATOM 834 C C . ILE A 1 107 ? 35.873 -4.967 19.330 1.00 96.94 107 ILE A C 1
ATOM 836 O O . ILE A 1 107 ? 37.041 -4.886 18.952 1.00 96.94 107 ILE A O 1
ATOM 840 N N . GLN A 1 108 ? 35.379 -6.100 19.832 1.00 96.38 108 GLN A N 1
ATOM 841 C CA . GLN A 1 108 ? 36.140 -7.354 19.853 1.00 96.38 108 GLN A CA 1
ATOM 842 C C . GLN A 1 108 ? 35.697 -8.238 18.688 1.00 96.38 108 GLN A C 1
ATOM 844 O O . GLN A 1 108 ? 34.512 -8.550 18.528 1.00 96.38 108 GLN A O 1
ATOM 849 N N . VAL A 1 109 ? 36.678 -8.606 17.868 1.00 94.81 109 VAL A N 1
ATOM 850 C CA . VAL A 1 109 ? 36.503 -9.276 16.583 1.00 94.81 109 VAL A CA 1
ATOM 851 C C . VAL A 1 109 ? 37.178 -10.642 16.641 1.00 94.81 109 VAL A C 1
ATOM 853 O O . VAL A 1 109 ? 38.364 -10.746 16.963 1.00 94.81 109 VAL A O 1
ATOM 856 N N . LEU A 1 110 ? 36.425 -11.692 16.320 1.00 94.19 110 LEU A N 1
ATOM 857 C CA . LEU A 1 110 ? 36.961 -13.018 16.023 1.00 94.19 110 LEU A CA 1
ATOM 858 C C . LEU A 1 110 ? 37.147 -13.173 14.505 1.00 94.19 110 LEU A C 1
ATOM 860 O O . LEU A 1 110 ? 36.354 -12.632 13.735 1.00 94.19 110 LEU A O 1
ATOM 864 N N . PRO A 1 111 ? 38.149 -13.936 14.046 1.00 92.31 111 PRO A N 1
ATOM 865 C CA . PRO A 1 111 ? 38.280 -14.268 12.632 1.00 92.31 111 PRO A CA 1
ATOM 866 C C . PRO A 1 111 ? 37.157 -15.206 12.150 1.00 92.31 111 PRO A C 1
ATOM 868 O O . PRO A 1 111 ? 36.412 -15.791 12.944 1.00 92.31 111 PRO A O 1
ATOM 871 N N . ALA A 1 112 ? 37.049 -15.366 10.829 1.00 88.38 112 ALA A N 1
ATOM 872 C CA . ALA A 1 112 ? 36.133 -16.316 10.198 1.00 88.38 112 ALA A CA 1
ATOM 873 C C . ALA A 1 112 ? 36.332 -17.755 10.712 1.00 88.38 112 ALA A C 1
ATOM 875 O O . ALA A 1 112 ? 37.431 -18.136 11.122 1.00 88.38 112 ALA A O 1
ATOM 876 N N . PHE A 1 113 ? 35.273 -18.571 10.678 1.00 88.56 113 PHE A N 1
ATOM 877 C CA . PHE A 1 113 ? 35.438 -20.018 10.851 1.00 88.56 113 PHE A CA 1
ATOM 878 C C . PHE A 1 113 ? 36.093 -20.632 9.613 1.00 88.56 113 PHE A C 1
ATOM 880 O O . PHE A 1 113 ? 35.768 -20.279 8.477 1.00 88.56 113 PHE A O 1
ATOM 887 N N . GLU A 1 114 ? 36.985 -21.591 9.840 1.00 83.19 114 GLU A N 1
ATOM 888 C CA . GLU A 1 114 ? 37.559 -22.406 8.776 1.00 83.19 114 GLU A CA 1
ATOM 889 C C . GLU A 1 114 ? 36.438 -23.214 8.104 1.00 83.19 114 GLU A C 1
ATOM 891 O O . GLU A 1 114 ? 35.719 -23.963 8.758 1.00 83.19 114 GLU A O 1
ATOM 896 N N . GLY A 1 115 ? 36.237 -23.012 6.799 1.00 81.88 115 GLY A N 1
ATOM 897 C CA . GLY A 1 115 ? 35.133 -23.624 6.054 1.00 81.88 115 GLY A CA 1
ATOM 898 C C . GLY A 1 115 ? 33.835 -22.806 5.977 1.00 81.88 115 GLY A C 1
ATOM 899 O O . GLY A 1 115 ? 32.921 -23.244 5.276 1.00 81.88 115 GLY A O 1
ATOM 900 N N . PHE A 1 116 ? 33.748 -21.622 6.602 1.00 86.69 116 PHE A N 1
ATOM 901 C CA . PHE A 1 116 ? 32.664 -20.669 6.320 1.00 86.69 116 PHE A CA 1
ATOM 902 C C . PHE A 1 116 ? 32.829 -20.083 4.905 1.00 86.69 116 PHE A C 1
ATOM 904 O O . PHE A 1 116 ? 33.911 -19.629 4.528 1.00 86.69 116 PHE A O 1
ATOM 911 N N . ASP A 1 117 ? 31.773 -20.134 4.091 1.00 83.62 117 ASP A N 1
ATOM 912 C CA . ASP A 1 117 ? 31.883 -19.957 2.636 1.00 83.62 117 ASP A CA 1
ATOM 913 C C . ASP A 1 117 ? 31.828 -18.472 2.211 1.00 83.62 117 ASP A C 1
ATOM 915 O O . ASP A 1 117 ? 30.768 -17.923 1.900 1.00 83.62 117 ASP A O 1
ATOM 919 N N . LEU A 1 118 ? 32.994 -17.815 2.212 1.00 80.75 118 LEU A N 1
ATOM 920 C CA . LEU A 1 118 ? 33.185 -16.427 1.750 1.00 80.75 118 LEU A CA 1
ATOM 921 C C . LEU A 1 118 ? 33.351 -16.300 0.231 1.00 80.75 118 LEU A C 1
ATOM 923 O O . LEU A 1 118 ? 33.145 -15.227 -0.323 1.00 80.75 118 LEU A O 1
ATOM 927 N N . SER A 1 119 ? 33.721 -17.389 -0.442 1.00 61.69 119 SER A N 1
ATOM 928 C CA . SER A 1 119 ? 34.036 -17.436 -1.877 1.00 61.69 119 SER A CA 1
ATOM 929 C C . SER A 1 119 ? 32.854 -17.135 -2.800 1.00 61.69 119 SER A C 1
ATOM 931 O O . SER A 1 119 ? 33.057 -16.915 -3.991 1.00 61.69 119 SER A O 1
ATOM 933 N N . LYS A 1 120 ? 31.629 -17.171 -2.274 1.00 55.34 120 LYS A N 1
ATOM 934 C CA . LYS A 1 120 ? 30.408 -17.154 -3.076 1.00 55.34 120 LYS A CA 1
ATOM 935 C C . LYS A 1 120 ? 29.746 -15.775 -3.096 1.00 55.34 120 LYS A C 1
ATOM 937 O O . LYS A 1 120 ? 29.321 -15.326 -2.019 1.00 55.34 120 LYS A O 1
ATOM 942 N N . PRO A 1 121 ? 29.534 -15.165 -4.282 1.00 53.16 121 PRO A N 1
ATOM 943 C CA . PRO A 1 121 ? 28.357 -14.320 -4.509 1.00 53.16 121 PRO A CA 1
ATOM 944 C C . PRO A 1 121 ? 27.071 -15.156 -4.312 1.00 53.16 121 PRO A C 1
ATOM 946 O O . PRO A 1 121 ? 27.123 -16.248 -3.746 1.00 53.16 121 PRO A O 1
ATOM 949 N N . PHE A 1 122 ? 25.889 -14.661 -4.684 1.00 41.81 122 PHE A N 1
ATOM 950 C CA . PHE A 1 122 ? 24.646 -15.315 -4.250 1.00 41.81 122 PHE A CA 1
ATOM 951 C C . PHE A 1 122 ? 24.461 -16.760 -4.749 1.00 41.81 122 PHE A C 1
ATOM 953 O O . PHE A 1 122 ? 23.820 -17.545 -4.048 1.00 41.81 122 PHE A O 1
ATOM 960 N N . ASP A 1 123 ? 25.109 -17.132 -5.858 1.00 32.09 123 ASP A N 1
ATOM 961 C CA . ASP A 1 123 ? 25.233 -18.512 -6.328 1.00 32.09 123 ASP A CA 1
ATOM 962 C C . ASP A 1 123 ? 26.690 -18.962 -6.494 1.00 32.09 123 ASP A C 1
ATOM 964 O O . ASP A 1 123 ? 27.492 -18.306 -7.153 1.00 32.09 123 ASP A O 1
ATOM 968 N N . GLU A 1 124 ? 26.993 -20.141 -5.938 1.00 31.14 124 GLU A N 1
ATOM 969 C CA . GLU A 1 124 ? 27.655 -21.229 -6.673 1.00 31.14 124 GLU A CA 1
ATOM 970 C C . GLU A 1 124 ? 27.647 -22.526 -5.834 1.00 31.14 124 GLU A C 1
ATOM 972 O O . GLU A 1 124 ? 28.257 -22.609 -4.764 1.00 31.14 124 GLU A O 1
ATOM 977 N N . LEU A 1 125 ? 27.023 -23.593 -6.337 1.00 27.42 125 LEU A N 1
ATOM 978 C CA . LEU A 1 125 ? 27.514 -24.960 -6.131 1.00 27.42 125 LEU A CA 1
ATOM 979 C C . LEU A 1 125 ? 27.265 -25.777 -7.409 1.00 27.42 125 LEU A C 1
ATOM 981 O O . LEU A 1 125 ? 26.204 -25.629 -8.013 1.00 27.42 125 LEU A O 1
ATOM 985 N N . PRO A 1 126 ? 28.201 -26.644 -7.840 1.00 36.66 126 PRO A N 1
ATOM 986 C CA . PRO A 1 126 ? 28.036 -27.376 -9.091 1.00 36.66 126 PRO A CA 1
ATOM 987 C C . PRO A 1 126 ? 26.970 -28.471 -8.994 1.00 36.66 126 PRO A C 1
ATOM 989 O O . PRO A 1 126 ? 26.892 -29.180 -7.988 1.00 36.66 126 PRO A O 1
ATOM 992 N N . ASN A 1 127 ? 26.255 -28.703 -10.098 1.00 35.00 127 ASN A N 1
ATOM 993 C CA . ASN A 1 127 ? 25.482 -29.930 -10.299 1.00 35.00 127 ASN A CA 1
ATOM 994 C C . ASN A 1 127 ? 26.395 -31.158 -10.143 1.00 35.00 127 ASN A C 1
ATOM 996 O O . ASN A 1 127 ? 27.324 -31.371 -10.929 1.00 35.00 127 ASN A O 1
ATOM 1000 N N . ALA A 1 128 ? 26.133 -31.969 -9.120 1.00 30.58 128 ALA A N 1
ATOM 1001 C CA . ALA A 1 128 ? 26.956 -33.124 -8.800 1.00 30.58 128 ALA A CA 1
ATOM 1002 C C . ALA A 1 128 ? 26.645 -34.314 -9.726 1.00 30.58 128 ALA A C 1
ATOM 1004 O O . ALA A 1 128 ? 25.570 -34.903 -9.681 1.00 30.58 128 ALA A O 1
ATOM 1005 N N . SER A 1 129 ? 27.653 -34.711 -10.506 1.00 30.81 129 SER A N 1
ATOM 1006 C CA . SER A 1 129 ? 27.741 -35.955 -11.288 1.00 30.81 129 SER A CA 1
ATOM 1007 C C . SER A 1 129 ? 26.727 -36.192 -12.423 1.00 30.81 129 SER A C 1
ATOM 1009 O O . SER A 1 129 ? 25.674 -36.788 -12.242 1.00 30.81 129 SER A O 1
ATOM 1011 N N . LEU A 1 130 ? 27.196 -35.968 -13.656 1.00 32.47 130 LEU A N 1
ATOM 1012 C CA . LEU A 1 130 ? 27.073 -36.988 -14.714 1.00 32.47 130 LEU A CA 1
ATOM 1013 C C . LEU A 1 130 ? 28.350 -37.105 -15.580 1.00 32.47 130 LEU A C 1
ATOM 1015 O O . LEU A 1 130 ? 28.327 -37.441 -16.763 1.00 32.47 130 LEU A O 1
ATOM 1019 N N . ALA A 1 131 ? 29.511 -36.857 -14.964 1.00 31.05 131 ALA A N 1
ATOM 1020 C CA . ALA A 1 131 ? 30.829 -37.035 -15.574 1.00 31.05 131 ALA A CA 1
ATOM 1021 C C . ALA A 1 131 ? 31.249 -38.523 -15.561 1.00 31.05 131 ALA A C 1
ATOM 1023 O O . ALA A 1 131 ? 32.113 -38.924 -14.787 1.00 31.05 131 ALA A O 1
ATOM 1024 N N . GLY A 1 132 ? 30.596 -39.350 -16.390 1.00 37.16 132 GLY A N 1
ATOM 1025 C CA . GLY A 1 132 ? 30.681 -40.816 -16.286 1.00 37.16 132 GLY A CA 1
ATOM 1026 C C . GLY A 1 132 ? 30.627 -41.620 -17.592 1.00 37.16 132 GLY A C 1
ATOM 1027 O O . GLY A 1 132 ? 30.315 -42.805 -17.541 1.00 37.16 132 GLY A O 1
ATOM 1028 N N . SER A 1 133 ? 30.897 -41.031 -18.766 1.00 31.56 133 SER A N 1
ATOM 1029 C CA . SER A 1 133 ? 30.856 -41.774 -20.045 1.00 31.56 133 SER A CA 1
ATOM 1030 C C . SER A 1 133 ? 31.843 -41.280 -21.120 1.00 31.56 133 SER A C 1
ATOM 1032 O O . SER A 1 133 ? 31.478 -40.754 -22.175 1.00 31.56 133 SER A O 1
ATOM 1034 N N . SER A 1 134 ? 33.135 -41.542 -20.911 1.00 41.69 134 SER A N 1
ATOM 1035 C CA . SER A 1 134 ? 34.180 -41.447 -21.945 1.00 41.69 134 SER A CA 1
ATOM 1036 C C . SER A 1 134 ? 34.061 -42.571 -22.999 1.00 41.69 134 SER A C 1
ATOM 1038 O O . SER A 1 134 ? 34.953 -43.401 -23.144 1.00 41.69 134 SER A O 1
ATOM 1040 N N . GLY A 1 135 ? 32.946 -42.610 -23.743 1.00 37.88 135 GLY A N 1
ATOM 1041 C CA . GLY A 1 135 ? 32.665 -43.689 -24.707 1.00 37.88 135 GLY A CA 1
ATOM 1042 C C . GLY A 1 135 ? 31.689 -43.393 -25.856 1.00 37.88 135 GLY A C 1
ATOM 1043 O O . GLY A 1 135 ? 31.521 -44.244 -26.726 1.00 37.88 135 GLY A O 1
ATOM 1044 N N . LEU A 1 136 ? 31.045 -42.219 -25.915 1.00 47.22 136 LEU A N 1
ATOM 1045 C CA . LEU A 1 136 ? 30.070 -41.915 -26.978 1.00 47.22 136 LEU A CA 1
ATOM 1046 C C . LEU A 1 136 ? 30.729 -41.415 -28.273 1.00 47.22 136 LEU A C 1
ATOM 1048 O O . LEU A 1 136 ? 31.475 -40.432 -28.272 1.00 47.22 136 LEU A O 1
ATOM 1052 N N . SER A 1 137 ? 30.405 -42.081 -29.388 1.00 62.12 137 SER A N 1
ATOM 1053 C CA . SER A 1 137 ? 30.974 -41.803 -30.712 1.00 62.12 137 SER A CA 1
ATOM 1054 C C . SER A 1 137 ? 30.593 -40.417 -31.251 1.00 62.12 137 SER A C 1
ATOM 1056 O O . SER A 1 137 ? 29.552 -39.855 -30.900 1.00 62.12 137 SER A O 1
ATOM 1058 N N . LYS A 1 138 ? 31.402 -39.885 -32.179 1.00 46.94 138 LYS A N 1
ATOM 1059 C CA . LYS A 1 138 ? 31.121 -38.598 -32.841 1.00 46.94 138 LYS A CA 1
ATOM 1060 C C . LYS A 1 138 ? 29.772 -38.607 -33.582 1.00 46.94 138 LYS A C 1
ATOM 1062 O O . LYS A 1 138 ? 29.040 -37.629 -33.504 1.00 46.94 138 LYS A O 1
ATOM 1067 N N . ALA A 1 139 ? 29.408 -39.728 -34.212 1.00 41.84 139 ALA A N 1
ATOM 1068 C CA . ALA A 1 139 ? 28.121 -39.885 -34.894 1.00 41.84 139 ALA A CA 1
ATOM 1069 C C . ALA A 1 139 ? 26.925 -39.816 -33.925 1.00 41.84 139 ALA A C 1
ATOM 1071 O O . ALA A 1 139 ? 25.910 -39.203 -34.241 1.00 41.84 139 ALA A O 1
ATOM 1072 N N . THR A 1 140 ? 27.059 -40.380 -32.720 1.00 44.75 140 THR A N 1
ATOM 1073 C CA . THR A 1 140 ? 26.001 -40.349 -31.695 1.00 44.75 140 THR A CA 1
ATOM 1074 C C . THR A 1 140 ? 25.751 -38.930 -31.173 1.00 44.75 140 THR A C 1
ATOM 1076 O O . THR A 1 140 ? 24.610 -38.569 -30.897 1.00 44.75 140 THR A O 1
ATOM 1079 N N . LYS A 1 141 ? 26.802 -38.102 -31.082 1.00 46.81 141 LYS A N 1
ATOM 1080 C CA . LYS A 1 141 ? 26.682 -36.692 -30.675 1.00 46.81 141 LYS A CA 1
ATOM 1081 C C . LYS A 1 141 ? 26.018 -35.829 -31.751 1.00 46.81 141 LYS A C 1
ATOM 1083 O O . LYS A 1 141 ? 25.182 -34.997 -31.416 1.00 46.81 141 LYS A O 1
ATOM 1088 N N . GLU A 1 142 ? 26.329 -36.053 -33.027 1.00 39.97 142 GLU A N 1
ATOM 1089 C CA . GLU A 1 142 ? 25.687 -35.311 -34.121 1.00 39.97 142 GLU A CA 1
ATOM 1090 C C . GLU A 1 142 ? 24.214 -35.722 -34.323 1.00 39.97 142 GLU A C 1
ATOM 1092 O O . GLU A 1 142 ? 23.382 -34.865 -34.606 1.00 39.97 142 GLU A O 1
ATOM 1097 N N . ALA A 1 143 ? 23.851 -36.991 -34.087 1.00 38.53 143 ALA A N 1
ATOM 1098 C CA . ALA A 1 143 ? 22.454 -37.443 -34.133 1.00 38.53 143 ALA A CA 1
ATOM 1099 C C . ALA A 1 143 ? 21.564 -36.745 -33.082 1.00 38.53 143 ALA A C 1
ATOM 1101 O O . ALA A 1 143 ? 20.471 -36.282 -33.403 1.00 38.53 143 ALA A O 1
ATOM 1102 N N . LEU A 1 144 ? 22.060 -36.597 -31.846 1.00 36.50 144 LEU A N 1
ATOM 1103 C CA . LEU A 1 144 ? 21.393 -35.821 -30.788 1.00 36.50 144 LEU A CA 1
ATOM 1104 C C . LEU A 1 144 ? 21.232 -34.337 -31.155 1.00 36.50 144 LEU A C 1
ATOM 1106 O O . LEU A 1 144 ? 20.231 -33.717 -30.809 1.00 36.50 144 LEU A O 1
ATOM 1110 N N . ARG A 1 145 ? 22.190 -33.773 -31.898 1.00 38.75 145 ARG A N 1
ATOM 1111 C CA . ARG A 1 145 ? 22.171 -32.372 -32.339 1.00 38.75 145 ARG A CA 1
ATOM 1112 C C . ARG A 1 145 ? 21.089 -32.086 -33.383 1.00 38.75 145 ARG A C 1
ATOM 1114 O O . ARG A 1 145 ? 20.513 -31.005 -33.375 1.00 38.75 145 ARG A O 1
ATOM 1121 N N . VAL A 1 146 ? 20.805 -33.057 -34.254 1.00 39.16 146 VAL A N 1
ATOM 1122 C CA . VAL A 1 146 ? 19.742 -32.974 -35.275 1.00 39.16 146 VAL A CA 1
ATOM 1123 C C . VAL A 1 146 ? 18.346 -33.148 -34.660 1.00 39.16 146 VAL A C 1
ATOM 1125 O O . VAL A 1 146 ? 17.383 -32.589 -35.173 1.00 39.16 146 VAL A O 1
ATOM 1128 N N . LEU A 1 147 ? 18.230 -33.865 -33.537 1.00 36.03 147 LEU A N 1
ATOM 1129 C CA . LEU A 1 147 ? 16.963 -34.068 -32.821 1.00 36.03 147 LEU A CA 1
ATOM 1130 C C . LEU A 1 147 ? 16.499 -32.864 -31.981 1.00 36.03 147 LEU A C 1
ATOM 1132 O O . LEU A 1 147 ? 15.321 -32.795 -31.648 1.00 36.03 147 LEU A O 1
ATOM 1136 N N . LEU A 1 148 ? 17.394 -31.930 -31.639 1.00 32.59 148 LEU A N 1
ATOM 1137 C CA . LEU A 1 148 ? 17.104 -30.820 -30.716 1.00 32.59 148 LEU A CA 1
ATOM 1138 C C . LEU A 1 148 ? 16.890 -29.449 -31.388 1.00 32.59 148 LEU A C 1
ATOM 1140 O O . LEU A 1 148 ? 16.489 -28.510 -30.707 1.00 32.59 148 LEU A O 1
ATOM 1144 N N . HIS A 1 149 ? 17.112 -29.317 -32.703 1.00 36.56 149 HIS A N 1
ATOM 1145 C CA . HIS A 1 149 ? 16.891 -28.058 -33.432 1.00 36.56 149 HIS A CA 1
ATOM 1146 C C . HIS A 1 149 ? 16.294 -28.263 -34.839 1.00 36.56 149 HIS A C 1
ATOM 1148 O O . HIS A 1 149 ? 17.004 -28.278 -35.845 1.00 36.56 149 HIS A O 1
ATOM 1154 N N . GLY A 1 150 ? 14.962 -28.324 -34.906 1.00 27.23 150 GLY A N 1
ATOM 1155 C CA . GLY A 1 150 ? 14.172 -27.834 -36.045 1.00 27.23 150 GLY A CA 1
ATOM 1156 C C . GLY A 1 150 ? 13.377 -26.595 -35.598 1.00 27.23 150 GLY A C 1
ATOM 1157 O O . GLY A 1 150 ? 13.084 -26.470 -34.415 1.00 27.23 150 GLY A O 1
ATOM 1158 N N . LEU A 1 151 ? 13.018 -25.633 -36.450 1.00 28.78 151 LEU A N 1
ATOM 1159 C CA . LEU A 1 151 ? 13.030 -25.598 -37.919 1.00 28.78 151 LEU A CA 1
ATOM 1160 C C . LEU A 1 151 ? 13.692 -24.308 -38.447 1.00 28.78 151 LEU A C 1
ATOM 1162 O O . LEU A 1 151 ? 13.773 -23.306 -37.741 1.00 28.78 151 LEU A O 1
ATOM 1166 N N . ALA A 1 152 ? 14.116 -24.318 -39.714 1.00 29.88 152 ALA A N 1
ATOM 1167 C CA . ALA A 1 152 ? 14.522 -23.111 -40.443 1.00 29.88 152 ALA A CA 1
ATOM 1168 C C . ALA A 1 152 ? 13.305 -22.425 -41.114 1.00 29.88 152 ALA A C 1
ATOM 1170 O O . ALA A 1 152 ? 12.345 -23.118 -41.463 1.00 29.88 152 ALA A O 1
ATOM 1171 N N . PRO A 1 153 ? 13.319 -21.092 -41.314 1.00 31.06 153 PRO A N 1
ATOM 1172 C CA . PRO A 1 153 ? 12.175 -20.348 -41.848 1.00 31.06 153 PRO A CA 1
ATOM 1173 C C . PRO A 1 153 ? 12.060 -20.419 -43.386 1.00 31.06 153 PRO A C 1
ATOM 1175 O O . PRO A 1 153 ? 13.072 -20.590 -44.070 1.00 31.06 153 PRO A O 1
ATOM 1178 N N . PRO A 1 154 ? 10.853 -20.221 -43.955 1.00 33.06 154 PRO A N 1
ATOM 1179 C CA . PRO A 1 154 ? 10.660 -20.007 -45.389 1.00 33.06 154 PRO A CA 1
ATOM 1180 C C . PRO A 1 154 ? 10.991 -18.560 -45.803 1.00 33.06 154 PRO A C 1
ATOM 1182 O O . PRO A 1 154 ? 10.778 -17.616 -45.042 1.00 33.06 154 PRO A O 1
ATOM 1185 N N . THR A 1 155 ? 11.466 -18.374 -47.037 1.00 28.23 155 THR A N 1
ATOM 1186 C CA . THR A 1 155 ? 11.878 -17.068 -47.591 1.00 28.23 155 THR A CA 1
ATOM 1187 C C . THR A 1 155 ? 10.971 -16.607 -48.736 1.00 28.23 155 THR A C 1
ATOM 1189 O O . THR A 1 155 ? 10.591 -17.421 -49.574 1.00 28.23 155 THR A O 1
ATOM 1192 N N . THR A 1 156 ? 10.771 -15.283 -48.864 1.00 29.33 156 THR A N 1
ATOM 1193 C CA . THR A 1 156 ? 10.095 -14.571 -49.988 1.00 29.33 156 THR A CA 1
ATOM 1194 C C . THR A 1 156 ? 8.582 -14.874 -50.130 1.00 29.33 156 THR A C 1
ATOM 1196 O O . THR A 1 156 ? 8.107 -15.889 -49.643 1.00 29.33 156 THR A O 1
ATOM 1199 N N . VAL A 1 157 ? 7.714 -14.002 -50.668 1.00 25.64 157 VAL A N 1
ATOM 1200 C CA . VAL A 1 157 ? 7.810 -13.122 -51.858 1.00 25.64 157 VAL A CA 1
ATOM 1201 C C . VAL A 1 157 ? 7.185 -11.728 -51.620 1.00 25.64 157 VAL A C 1
ATOM 1203 O O . VAL A 1 157 ? 6.381 -11.538 -50.715 1.00 25.64 157 VAL A O 1
ATOM 1206 N N . SER A 1 158 ? 7.583 -10.745 -52.437 1.00 28.12 158 SER A N 1
ATOM 1207 C CA . SER A 1 158 ? 7.096 -9.352 -52.453 1.00 28.12 158 SER A CA 1
ATOM 1208 C C . SER A 1 158 ? 5.757 -9.178 -53.186 1.00 28.12 158 SER A C 1
ATOM 1210 O O . SER A 1 158 ? 5.593 -9.760 -54.257 1.00 28.12 158 SER A O 1
ATOM 1212 N N . GLN A 1 159 ? 4.882 -8.277 -52.714 1.00 29.20 159 GLN A N 1
ATOM 1213 C CA . GLN A 1 159 ? 3.908 -7.573 -53.569 1.00 29.20 159 GLN A CA 1
ATOM 1214 C C . GLN A 1 159 ? 3.389 -6.256 -52.954 1.00 29.20 159 GLN A C 1
ATOM 1216 O O . GLN A 1 159 ? 3.654 -5.951 -51.791 1.00 29.20 159 GLN A O 1
ATOM 1221 N N . ASP A 1 160 ? 2.736 -5.444 -53.788 1.00 28.19 160 ASP A N 1
ATOM 1222 C CA . ASP A 1 160 ? 2.600 -3.991 -53.627 1.00 28.19 160 ASP A CA 1
ATOM 1223 C C . ASP A 1 160 ? 1.426 -3.487 -52.765 1.00 28.19 160 ASP A C 1
ATOM 1225 O O . ASP A 1 160 ? 0.436 -4.174 -52.514 1.00 28.19 160 ASP A O 1
ATOM 1229 N N . LYS A 1 161 ? 1.522 -2.210 -52.370 1.00 29.64 161 LYS A N 1
ATOM 1230 C CA . LYS A 1 161 ? 0.447 -1.441 -51.720 1.00 29.64 161 LYS A CA 1
ATOM 1231 C C . LYS A 1 161 ? -0.611 -0.957 -52.723 1.00 29.64 161 LYS A C 1
ATOM 1233 O O . LYS A 1 161 ? -0.251 -0.359 -53.737 1.00 29.64 161 LYS A O 1
ATOM 1238 N N . PRO A 1 162 ? -1.894 -0.995 -52.338 1.00 34.31 162 PRO A N 1
ATOM 1239 C CA . PRO A 1 162 ? -2.856 0.070 -52.617 1.00 34.31 162 PRO A CA 1
ATOM 1240 C C . PRO A 1 162 ? -3.177 0.885 -51.342 1.00 34.31 162 PRO A C 1
ATOM 1242 O O . PRO A 1 162 ? -2.644 0.617 -50.264 1.00 34.31 162 PRO A O 1
ATOM 1245 N N . THR A 1 163 ? -4.017 1.919 -51.466 1.00 30.03 163 THR A N 1
ATOM 1246 C CA . THR A 1 163 ? -4.026 3.066 -50.536 1.00 30.03 163 THR A CA 1
ATOM 1247 C C . THR A 1 163 ? -5.438 3.472 -50.088 1.00 30.03 163 THR A C 1
ATOM 1249 O O . THR A 1 163 ? -6.250 3.805 -50.947 1.00 30.03 163 THR A O 1
ATOM 1252 N N . MET A 1 164 ? -5.656 3.601 -48.764 1.00 29.69 164 MET A N 1
ATOM 1253 C CA . MET A 1 164 ? -6.797 4.293 -48.102 1.00 29.69 164 MET A CA 1
ATOM 1254 C C . MET A 1 164 ? -8.203 3.654 -48.291 1.00 29.69 164 MET A C 1
ATOM 1256 O O . MET A 1 164 ? -8.352 2.785 -49.149 1.00 29.69 164 MET A O 1
ATOM 1260 N N . PRO A 1 165 ? -9.253 4.053 -47.524 1.00 37.03 165 PRO A N 1
ATOM 1261 C CA . PRO A 1 165 ? -9.326 5.079 -46.467 1.00 37.03 165 PRO A CA 1
ATOM 1262 C C . PRO A 1 165 ? -9.738 4.549 -45.069 1.00 37.03 165 PRO A C 1
ATOM 1264 O O . PRO A 1 165 ? -9.940 3.357 -44.867 1.00 37.03 165 PRO A O 1
ATOM 1267 N N . ALA A 1 166 ? -9.862 5.463 -44.099 1.00 32.72 166 ALA A N 1
ATOM 1268 C CA . ALA A 1 166 ? -10.280 5.189 -42.719 1.00 32.72 166 ALA A CA 1
ATOM 1269 C C . ALA A 1 166 ? -11.807 5.034 -42.541 1.00 32.72 166 ALA A C 1
ATOM 1271 O O . ALA A 1 166 ? -12.589 5.577 -43.324 1.00 32.72 166 ALA A O 1
ATOM 1272 N N . LEU A 1 167 ? -12.221 4.368 -41.455 1.00 28.55 167 LEU A N 1
ATOM 1273 C CA . LEU A 1 167 ? -13.608 4.300 -40.978 1.00 28.55 167 LEU A CA 1
ATOM 1274 C C . LEU A 1 167 ? -13.659 4.148 -39.445 1.00 28.55 167 LEU A C 1
ATOM 1276 O O . LEU A 1 167 ? -12.865 3.411 -38.867 1.00 28.55 167 LEU A O 1
ATOM 1280 N N . ASN A 1 168 ? -14.617 4.823 -38.804 1.00 29.58 168 ASN A N 1
ATOM 1281 C CA . ASN A 1 168 ? -14.974 4.611 -37.395 1.00 29.58 168 ASN A CA 1
ATOM 1282 C C . ASN A 1 168 ? -15.886 3.379 -37.254 1.00 29.58 168 ASN A C 1
ATOM 1284 O O . ASN A 1 168 ? -16.660 3.118 -38.174 1.00 29.58 168 ASN A O 1
ATOM 1288 N N . CYS A 1 169 ? -15.901 2.729 -36.081 1.00 27.78 169 CYS A N 1
ATOM 1289 C CA . CYS A 1 169 ? -17.107 2.547 -35.242 1.00 27.78 169 CYS A CA 1
ATOM 1290 C C . CYS A 1 169 ? -16.846 1.671 -33.999 1.00 27.78 169 CYS A C 1
ATOM 1292 O O . CYS A 1 169 ? -15.866 0.937 -33.931 1.00 27.78 169 CYS A O 1
ATOM 1294 N N . MET A 1 170 ? -17.749 1.759 -33.015 1.00 32.03 170 MET A N 1
ATOM 1295 C CA . MET A 1 170 ? -17.774 0.916 -31.809 1.00 32.03 170 MET A CA 1
ATOM 1296 C C . MET A 1 170 ? -18.547 -0.393 -32.055 1.00 32.03 170 MET A C 1
ATOM 1298 O O . MET A 1 170 ? -19.464 -0.405 -32.877 1.00 32.03 170 MET A O 1
ATOM 1302 N N . GLY A 1 171 ? -18.277 -1.442 -31.268 1.00 27.72 171 GLY A N 1
ATOM 1303 C CA . GLY A 1 171 ? -19.188 -2.589 -31.129 1.00 27.72 171 GLY A CA 1
ATOM 1304 C C . GLY A 1 171 ? -18.528 -3.891 -30.661 1.00 27.72 171 GLY A C 1
ATOM 1305 O O . GLY A 1 171 ? -17.757 -4.491 -31.403 1.00 27.72 171 GLY A O 1
ATOM 1306 N N . SER A 1 172 ? -18.884 -4.363 -29.463 1.00 32.47 172 SER A N 1
ATOM 1307 C CA . SER A 1 172 ? -18.488 -5.685 -28.945 1.00 32.47 172 SER A CA 1
ATOM 1308 C C . SER A 1 172 ? -19.491 -6.779 -29.364 1.00 32.47 172 SER A C 1
ATOM 1310 O O . SER A 1 172 ? -20.696 -6.517 -29.346 1.00 32.47 172 SER A O 1
ATOM 1312 N N . PRO A 1 173 ? -19.050 -8.006 -29.705 1.00 34.94 173 PRO A N 1
ATOM 1313 C CA . PRO A 1 173 ? -19.943 -9.122 -30.030 1.00 34.94 173 PRO A CA 1
ATOM 1314 C C . PRO A 1 173 ? -20.443 -9.879 -28.774 1.00 34.94 173 PRO A C 1
ATOM 1316 O O . PRO A 1 173 ? -19.730 -9.929 -27.771 1.00 34.94 173 PRO A O 1
ATOM 1319 N N . PRO A 1 174 ? -21.641 -10.501 -28.809 1.00 36.69 174 PRO A N 1
ATOM 1320 C CA . PRO A 1 174 ? -22.213 -11.239 -27.677 1.00 36.69 174 PRO A CA 1
ATOM 1321 C C . PRO A 1 174 ? -21.783 -12.719 -27.601 1.00 36.69 174 PRO A C 1
ATOM 1323 O O . PRO A 1 174 ? -21.397 -13.335 -28.595 1.00 36.69 174 PRO A O 1
ATOM 1326 N N . LEU A 1 175 ? -21.917 -13.304 -26.405 1.00 31.91 175 LEU A N 1
ATOM 1327 C CA . LEU A 1 175 ? -21.620 -14.711 -26.091 1.00 31.91 175 LEU A CA 1
ATOM 1328 C C . LEU A 1 175 ? -22.742 -15.685 -26.509 1.00 31.91 175 LEU A C 1
ATOM 1330 O O . LEU A 1 175 ? -23.895 -15.296 -26.683 1.00 31.91 175 LEU A O 1
ATOM 1334 N N . SER A 1 176 ? -22.403 -16.977 -26.613 1.00 30.08 176 SER A N 1
ATOM 1335 C CA . SER A 1 176 ? -23.340 -18.094 -26.846 1.00 30.08 176 SER A CA 1
ATOM 1336 C C . SER A 1 176 ? -23.449 -19.019 -25.614 1.00 30.08 176 SER A C 1
ATOM 1338 O O . SER A 1 176 ? -22.474 -19.133 -24.872 1.00 30.08 176 SER A O 1
ATOM 1340 N N . PRO A 1 177 ? -24.600 -19.684 -25.374 1.00 34.66 177 PRO A N 1
ATOM 1341 C CA . PRO A 1 177 ? -24.845 -20.468 -24.156 1.00 34.66 177 PRO A CA 1
ATOM 1342 C C . PRO A 1 177 ? -24.327 -21.928 -24.218 1.00 34.66 177 PRO A C 1
ATOM 1344 O O . PRO A 1 177 ? -24.223 -22.494 -25.309 1.00 34.66 177 PRO A O 1
ATOM 1347 N N . PRO A 1 178 ? -24.050 -22.569 -23.062 1.00 36.34 178 PRO A N 1
ATOM 1348 C CA . PRO A 1 178 ? -23.560 -23.950 -22.974 1.00 36.34 178 PRO A CA 1
ATOM 1349 C C . PRO A 1 178 ? -24.668 -25.026 -22.977 1.00 36.34 178 PRO A C 1
ATOM 1351 O O . PRO A 1 178 ? -25.848 -24.747 -22.764 1.00 36.34 178 PRO A O 1
ATOM 1354 N N . LEU A 1 179 ? -24.261 -26.285 -23.185 1.00 29.77 179 LEU A N 1
ATOM 1355 C CA . LEU A 1 179 ? -25.114 -27.486 -23.197 1.00 29.77 179 LEU A CA 1
ATOM 1356 C C . LEU A 1 179 ? -25.225 -28.162 -21.814 1.00 29.77 179 LEU A C 1
ATOM 1358 O O . LEU A 1 179 ? -24.352 -28.016 -20.963 1.00 29.77 179 LEU A O 1
ATOM 1362 N N . SER A 1 180 ? -26.293 -28.941 -21.604 1.00 29.25 180 SER A N 1
ATOM 1363 C CA . SER A 1 180 ? -26.583 -29.645 -20.340 1.00 29.25 180 SER A CA 1
ATOM 1364 C C . SER A 1 180 ? -25.884 -31.020 -20.213 1.00 29.25 180 SER A C 1
ATOM 1366 O O . SER A 1 180 ? -25.715 -31.704 -21.225 1.00 29.25 180 SER A O 1
ATOM 1368 N N . PRO A 1 181 ? -25.524 -31.472 -18.991 1.00 36.31 181 PRO A N 1
ATOM 1369 C CA . PRO A 1 181 ? -24.809 -32.735 -18.755 1.00 36.31 181 PRO A CA 1
ATOM 1370 C C . PRO A 1 181 ? -25.720 -33.979 -18.654 1.00 36.31 181 PRO A C 1
ATOM 1372 O O . PRO A 1 181 ? -26.928 -33.874 -18.446 1.00 36.31 181 PRO A O 1
ATOM 1375 N N . GLN A 1 182 ? -25.120 -35.175 -18.752 1.00 29.09 182 GLN A N 1
ATOM 1376 C CA . GLN A 1 182 ? -25.784 -36.471 -18.517 1.00 29.09 182 GLN A CA 1
ATOM 1377 C C . GLN A 1 182 ? -25.596 -36.996 -17.078 1.00 29.09 182 GLN A C 1
ATOM 1379 O O . GLN A 1 182 ? -24.710 -36.563 -16.346 1.00 29.09 182 GLN A O 1
ATOM 1384 N N . LEU A 1 183 ? -26.451 -37.948 -16.682 1.00 31.92 183 LEU A N 1
ATOM 1385 C CA . LEU A 1 183 ? -26.546 -38.515 -15.329 1.00 31.92 183 LEU A CA 1
ATOM 1386 C C . LEU A 1 183 ? -25.554 -39.665 -15.065 1.00 31.92 183 LEU A C 1
ATOM 1388 O O . LEU A 1 183 ? -25.296 -40.493 -15.936 1.00 31.92 183 LEU A O 1
ATOM 1392 N N . SER A 1 184 ? -25.089 -39.766 -13.817 1.00 33.09 184 SER A N 1
ATOM 1393 C CA . SER A 1 184 ? -24.176 -40.798 -13.296 1.00 33.09 184 SER A CA 1
ATOM 1394 C C . SER A 1 184 ? -24.860 -41.734 -12.260 1.00 33.09 184 SER A C 1
ATOM 1396 O O . SER A 1 184 ? -25.948 -41.421 -11.767 1.00 33.09 184 SER A O 1
ATOM 1398 N N . PRO A 1 185 ? -24.307 -42.937 -11.970 1.00 36.38 185 PRO A N 1
ATOM 1399 C CA . PRO A 1 185 ? -25.008 -44.000 -11.225 1.00 36.38 185 PRO A CA 1
ATOM 1400 C C . PRO A 1 185 ? -24.993 -43.851 -9.680 1.00 36.38 185 PRO A C 1
ATOM 1402 O O . PRO A 1 185 ? -24.162 -43.132 -9.130 1.00 36.38 185 PRO A O 1
ATOM 1405 N N . PRO A 1 186 ? -25.892 -44.548 -8.943 1.00 38.62 186 PRO A N 1
ATOM 1406 C CA . PRO A 1 186 ? -26.219 -44.206 -7.551 1.00 38.62 186 PRO A CA 1
ATOM 1407 C C . PRO A 1 186 ? -25.212 -44.680 -6.470 1.00 38.62 186 PRO A C 1
ATOM 1409 O O . PRO A 1 186 ? -24.559 -45.716 -6.631 1.00 38.62 186 PRO A O 1
ATOM 1412 N N . PRO A 1 187 ? -25.144 -44.009 -5.293 1.00 40.16 187 PRO A N 1
ATOM 1413 C CA . PRO A 1 187 ? -23.927 -43.996 -4.457 1.00 40.16 187 PRO A CA 1
ATOM 1414 C C . PRO A 1 187 ? -23.693 -45.217 -3.548 1.00 40.16 187 PRO A C 1
ATOM 1416 O O . PRO A 1 187 ? -22.607 -45.392 -2.991 1.00 40.16 187 PRO A O 1
ATOM 1419 N N . GLY A 1 188 ? -24.707 -46.066 -3.348 1.00 40.59 188 GLY A N 1
ATOM 1420 C CA . GLY A 1 188 ? -24.795 -46.972 -2.189 1.00 40.59 188 GLY A CA 1
ATOM 1421 C C . GLY A 1 188 ? -23.706 -48.048 -2.042 1.00 40.59 188 GLY A C 1
ATOM 1422 O O . GLY A 1 188 ? -23.609 -48.664 -0.983 1.00 40.59 188 GLY A O 1
ATOM 1423 N N . LYS A 1 189 ? -22.880 -48.295 -3.068 1.00 38.09 189 LYS A N 1
ATOM 1424 C CA . LYS A 1 189 ? -21.790 -49.292 -3.018 1.00 38.09 189 LYS A CA 1
ATOM 1425 C C . LYS A 1 189 ? -20.419 -48.704 -2.663 1.00 38.09 189 LYS A C 1
ATOM 1427 O O . LYS A 1 189 ? -19.595 -49.434 -2.116 1.00 38.09 189 LYS A O 1
ATOM 1432 N N . ILE A 1 190 ? -20.184 -47.416 -2.925 1.00 48.09 190 ILE A N 1
ATOM 1433 C CA . ILE A 1 190 ? -18.873 -46.767 -2.731 1.00 48.09 190 ILE A CA 1
ATOM 1434 C C . ILE A 1 190 ? -18.623 -46.515 -1.236 1.00 48.09 190 ILE A C 1
ATOM 1436 O O . ILE A 1 190 ? -17.611 -46.955 -0.688 1.00 48.09 190 ILE A O 1
ATOM 1440 N N . LEU A 1 191 ? -19.611 -45.938 -0.543 1.00 43.00 191 LEU A N 1
ATOM 1441 C CA . LEU A 1 191 ? -19.590 -45.658 0.904 1.00 43.00 191 LEU A CA 1
ATOM 1442 C C . LEU A 1 191 ? -19.243 -46.893 1.760 1.00 43.00 191 LEU A C 1
ATOM 1444 O O . LEU A 1 191 ? -18.491 -46.805 2.731 1.00 43.00 191 LEU A O 1
ATOM 1448 N N . ALA A 1 192 ? -19.751 -48.069 1.377 1.00 44.25 192 ALA A N 1
ATOM 1449 C CA . ALA A 1 192 ? -19.488 -49.332 2.068 1.00 44.25 192 ALA A CA 1
ATOM 1450 C C . ALA A 1 192 ? -18.089 -49.919 1.788 1.00 44.25 192 ALA A C 1
ATOM 1452 O O . ALA A 1 192 ? -17.699 -50.892 2.441 1.00 44.25 192 ALA A O 1
ATOM 1453 N N . SER A 1 193 ? -17.340 -49.377 0.824 1.00 44.38 193 SER A N 1
ATOM 1454 C CA . SER A 1 193 ? -15.929 -49.703 0.585 1.00 44.38 193 SER A CA 1
ATOM 1455 C C . SER A 1 193 ? -15.025 -48.716 1.326 1.00 44.38 193 SER A C 1
ATOM 1457 O O . SER A 1 193 ? -14.248 -49.132 2.186 1.00 44.38 193 SER A O 1
ATOM 1459 N N . ALA A 1 194 ? -15.227 -47.411 1.101 1.00 46.75 194 ALA A N 1
ATOM 1460 C CA . ALA A 1 194 ? -14.448 -46.330 1.708 1.00 46.75 194 ALA A CA 1
ATOM 1461 C C . ALA A 1 194 ? -14.393 -46.424 3.243 1.00 46.75 194 ALA A C 1
ATOM 1463 O O . ALA A 1 194 ? -13.318 -46.332 3.834 1.00 46.75 194 ALA A O 1
ATOM 1464 N N . ARG A 1 195 ? -15.526 -46.719 3.903 1.00 54.66 195 ARG A N 1
ATOM 1465 C CA . ARG A 1 195 ? -15.564 -46.901 5.364 1.00 54.66 195 ARG A CA 1
ATOM 1466 C C . ARG A 1 195 ? -14.651 -48.034 5.847 1.00 54.66 195 ARG A C 1
ATOM 1468 O O . ARG A 1 195 ? -13.917 -47.845 6.808 1.00 54.66 195 ARG A O 1
ATOM 1475 N N . ARG A 1 196 ? -14.637 -49.181 5.154 1.00 53.09 196 ARG A N 1
ATOM 1476 C CA . ARG A 1 196 ? -13.766 -50.320 5.503 1.00 53.09 196 ARG A CA 1
ATOM 1477 C C . ARG A 1 196 ? -12.284 -50.021 5.264 1.00 53.09 196 ARG A C 1
ATOM 1479 O O . ARG A 1 196 ? -11.458 -50.552 5.998 1.00 53.09 196 ARG A O 1
ATOM 1486 N N . HIS A 1 197 ? -11.956 -49.168 4.293 1.00 48.69 197 HIS A N 1
ATOM 1487 C CA . HIS A 1 197 ? -10.583 -48.706 4.075 1.00 48.69 197 HIS A CA 1
ATOM 1488 C C . HIS A 1 197 ? -10.126 -47.756 5.193 1.00 48.69 197 HIS A C 1
ATOM 1490 O O . HIS A 1 197 ? -9.102 -47.995 5.829 1.00 48.69 197 HIS A O 1
ATOM 1496 N N . ARG A 1 198 ? -10.953 -46.751 5.517 1.00 56.16 198 ARG A N 1
ATOM 1497 C CA . ARG A 1 198 ? -10.693 -45.752 6.568 1.00 56.16 198 ARG A CA 1
ATOM 1498 C C . ARG A 1 198 ? -10.583 -46.389 7.965 1.00 56.16 198 ARG A C 1
ATOM 1500 O O . ARG A 1 198 ? -9.714 -46.005 8.747 1.00 56.16 198 ARG A O 1
ATOM 1507 N N . ASP A 1 199 ? -11.396 -47.408 8.261 1.00 61.22 199 ASP A N 1
ATOM 1508 C CA . ASP A 1 199 ? -11.288 -48.200 9.497 1.00 61.22 199 ASP A CA 1
ATOM 1509 C C . ASP A 1 199 ? -9.970 -49.015 9.546 1.00 61.22 199 ASP A C 1
ATOM 1511 O O . ASP A 1 199 ? -9.307 -49.056 10.585 1.00 61.22 199 ASP A O 1
ATOM 1515 N N . ALA A 1 200 ? -9.536 -49.609 8.425 1.00 54.28 200 ALA A N 1
ATOM 1516 C CA . ALA A 1 200 ? -8.286 -50.374 8.342 1.00 54.28 200 ALA A CA 1
ATOM 1517 C C . ALA A 1 200 ? -7.025 -49.491 8.446 1.00 54.28 200 ALA A C 1
ATOM 1519 O O . ALA A 1 200 ? -6.096 -49.835 9.179 1.00 54.28 200 ALA A O 1
ATOM 1520 N N . GLN A 1 201 ? -7.006 -48.328 7.782 1.00 54.06 201 GLN A N 1
ATOM 1521 C CA . GLN A 1 201 ? -5.937 -47.328 7.919 1.00 54.06 201 GLN A CA 1
ATOM 1522 C C . GLN A 1 201 ? -5.803 -46.856 9.376 1.00 54.06 201 GLN A C 1
ATOM 1524 O O . GLN A 1 201 ? -4.691 -46.769 9.900 1.00 54.06 201 GLN A O 1
ATOM 1529 N N . ARG A 1 202 ? -6.927 -46.624 10.073 1.00 60.22 202 ARG A N 1
ATOM 1530 C CA . ARG A 1 202 ? -6.931 -46.217 11.487 1.00 60.22 202 ARG A CA 1
ATOM 1531 C C . ARG A 1 202 ? -6.375 -47.306 12.417 1.00 60.22 202 ARG A C 1
ATOM 1533 O O . ARG A 1 202 ? -5.609 -46.977 13.322 1.00 60.22 202 ARG A O 1
ATOM 1540 N N . GLU A 1 203 ? -6.693 -48.586 12.195 1.00 57.59 203 GLU A N 1
ATOM 1541 C CA . GLU A 1 203 ? -6.044 -49.687 12.930 1.00 57.59 203 GLU A CA 1
ATOM 1542 C C . GLU A 1 203 ? -4.529 -49.756 12.650 1.00 57.59 203 GLU A C 1
ATOM 1544 O O . GLU A 1 203 ? -3.736 -49.925 13.580 1.00 57.59 203 GLU A O 1
ATOM 1549 N N . ALA A 1 204 ? -4.107 -49.596 11.390 1.00 54.44 204 ALA A N 1
ATOM 1550 C CA . ALA A 1 204 ? -2.695 -49.642 11.003 1.00 54.44 204 ALA A CA 1
ATOM 1551 C C . ALA A 1 204 ? -1.878 -48.499 11.634 1.00 54.44 204 ALA A C 1
ATOM 1553 O O . ALA A 1 204 ? -0.793 -48.735 12.172 1.00 54.44 204 ALA A O 1
ATOM 1554 N N . GLN A 1 205 ? -2.421 -47.277 11.653 1.00 59.12 205 GLN A N 1
ATOM 1555 C CA . GLN A 1 205 ? -1.816 -46.129 12.335 1.00 59.12 205 GLN A CA 1
ATOM 1556 C C . GLN A 1 205 ? -1.668 -46.373 13.845 1.00 59.12 205 GLN A C 1
ATOM 1558 O O . GLN A 1 205 ? -0.598 -46.121 14.399 1.00 59.12 205 GLN A O 1
ATOM 1563 N N . GLN A 1 206 ? -2.689 -46.931 14.508 1.00 67.19 206 GLN A N 1
ATOM 1564 C CA . GLN A 1 206 ? -2.615 -47.274 15.935 1.00 67.19 206 GLN A CA 1
ATOM 1565 C C . GLN A 1 206 ? -1.557 -48.353 16.225 1.00 67.19 206 GLN A C 1
ATOM 1567 O O . GLN A 1 206 ? -0.824 -48.241 17.209 1.00 67.19 206 GLN A O 1
ATOM 1572 N N . ALA A 1 207 ? -1.417 -49.361 15.358 1.00 55.19 207 ALA A N 1
ATOM 1573 C CA . ALA A 1 207 ? -0.365 -50.371 15.478 1.00 55.19 207 ALA A CA 1
ATOM 1574 C C . ALA A 1 207 ? 1.043 -49.766 15.301 1.00 55.19 207 ALA A C 1
ATOM 1576 O O . ALA A 1 207 ? 1.933 -50.020 16.116 1.00 55.19 207 ALA A O 1
ATOM 1577 N N . MET A 1 208 ? 1.238 -48.909 14.293 1.00 56.94 208 MET A N 1
ATOM 1578 C CA . MET A 1 208 ? 2.503 -48.198 14.058 1.00 56.94 208 MET A CA 1
ATOM 1579 C C . MET A 1 208 ? 2.862 -47.251 15.210 1.00 56.94 208 MET A C 1
ATOM 1581 O O . MET A 1 208 ? 4.024 -47.182 15.621 1.00 56.94 208 MET A O 1
ATOM 1585 N N . GLN A 1 209 ? 1.875 -46.557 15.781 1.00 62.72 209 GLN A N 1
ATOM 1586 C CA . GLN A 1 209 ? 2.068 -45.712 16.956 1.00 62.72 209 GLN A CA 1
ATOM 1587 C C . GLN A 1 209 ? 2.454 -46.549 18.184 1.00 62.72 209 GLN A C 1
ATOM 1589 O O . GLN A 1 209 ? 3.420 -46.207 18.860 1.00 62.72 209 GLN A O 1
ATOM 1594 N N . PHE A 1 210 ? 1.792 -47.688 18.424 1.00 66.19 210 PHE A N 1
ATOM 1595 C CA . PHE A 1 210 ? 2.150 -48.608 19.509 1.00 66.19 210 PHE A CA 1
ATOM 1596 C C . PHE A 1 210 ? 3.603 -49.102 19.395 1.00 66.19 210 PHE A C 1
ATOM 1598 O O . PHE A 1 210 ? 4.338 -49.053 20.385 1.00 66.19 210 PHE A O 1
ATOM 1605 N N . VAL A 1 211 ? 4.043 -49.506 18.196 1.00 62.88 211 VAL A N 1
ATOM 1606 C CA . VAL A 1 211 ? 5.434 -49.919 17.925 1.00 62.88 211 VAL A CA 1
ATOM 1607 C C . VAL A 1 211 ? 6.424 -48.785 18.211 1.00 62.88 211 VAL A C 1
ATOM 1609 O O . VAL A 1 211 ? 7.420 -49.014 18.899 1.00 62.88 211 VAL A O 1
ATOM 1612 N N . ARG A 1 212 ? 6.136 -47.554 17.758 1.00 59.00 212 ARG A N 1
ATOM 1613 C CA . ARG A 1 212 ? 6.976 -46.370 18.023 1.00 59.00 212 ARG A CA 1
ATOM 1614 C C . ARG A 1 212 ? 7.070 -46.046 19.519 1.00 59.00 212 ARG A C 1
ATOM 1616 O O . ARG A 1 212 ? 8.177 -45.859 20.020 1.00 59.00 212 ARG A O 1
ATOM 1623 N N . THR A 1 213 ? 5.948 -46.017 20.241 1.00 67.31 213 THR A N 1
ATOM 1624 C CA . THR A 1 213 ? 5.909 -45.686 21.679 1.00 67.31 213 THR A CA 1
ATOM 1625 C C . THR A 1 213 ? 6.704 -46.678 22.532 1.00 67.31 213 THR A C 1
ATOM 1627 O O . THR A 1 213 ? 7.390 -46.260 23.462 1.00 67.31 213 THR A O 1
ATOM 1630 N N . HIS A 1 214 ? 6.668 -47.971 22.195 1.00 69.12 214 HIS A N 1
ATOM 1631 C CA . HIS A 1 214 ? 7.357 -49.028 22.950 1.00 69.12 214 HIS A CA 1
ATOM 1632 C C . HIS A 1 214 ? 8.745 -49.385 22.381 1.00 69.12 214 HIS A C 1
ATOM 1634 O O . HIS A 1 214 ? 9.412 -50.267 22.912 1.00 69.12 214 HIS A O 1
ATOM 1640 N N . LYS A 1 215 ? 9.199 -48.690 21.323 1.00 75.62 215 LYS A N 1
ATOM 1641 C CA . LYS A 1 215 ? 10.504 -48.871 20.651 1.00 75.62 215 LYS A CA 1
ATOM 1642 C C . LYS A 1 215 ? 10.800 -50.315 20.203 1.00 75.62 215 LYS A C 1
ATOM 1644 O O . LYS A 1 215 ? 11.962 -50.710 20.137 1.00 75.62 215 LYS A O 1
ATOM 1649 N N . LEU A 1 216 ? 9.756 -51.083 19.880 1.00 72.56 216 LEU A N 1
ATOM 1650 C CA . LEU A 1 216 ? 9.872 -52.502 19.529 1.00 72.56 216 LEU A CA 1
ATOM 1651 C C . LEU A 1 216 ? 10.668 -52.691 18.233 1.00 72.56 216 LEU A C 1
ATOM 1653 O O . LEU A 1 216 ? 10.341 -52.104 17.200 1.00 72.56 216 LEU A O 1
ATOM 1657 N N . ASN A 1 217 ? 11.690 -53.544 18.275 1.00 67.44 217 ASN A N 1
ATOM 1658 C CA . ASN A 1 217 ? 12.543 -53.827 17.125 1.00 67.44 217 ASN A CA 1
ATOM 1659 C C . ASN A 1 217 ? 12.089 -55.071 16.332 1.00 67.44 217 ASN A C 1
ATOM 1661 O O . ASN A 1 217 ? 11.258 -55.874 16.764 1.00 67.44 217 ASN A O 1
ATOM 1665 N N . HIS A 1 218 ? 12.669 -55.257 15.144 1.00 50.72 218 HIS A N 1
ATOM 1666 C CA . HIS A 1 218 ? 12.254 -56.293 14.190 1.00 50.72 218 HIS A CA 1
ATOM 1667 C C . HIS A 1 218 ? 12.497 -57.744 14.678 1.00 50.72 218 HIS A C 1
ATOM 1669 O O . HIS A 1 218 ? 11.858 -58.682 14.188 1.00 50.72 218 HIS A O 1
ATOM 1675 N N . SER A 1 219 ? 13.386 -57.948 15.660 1.00 54.38 219 SER A N 1
ATOM 1676 C CA . SER A 1 219 ? 13.635 -59.261 16.283 1.00 54.38 219 SER A CA 1
ATOM 1677 C C . SER A 1 219 ? 12.700 -59.558 17.465 1.00 54.38 219 SER A C 1
ATOM 1679 O O . SER A 1 219 ? 12.403 -60.718 17.748 1.00 54.38 219 SER A O 1
ATOM 1681 N N . GLU A 1 220 ? 12.161 -58.522 18.112 1.00 62.19 220 GLU A N 1
ATOM 1682 C CA . GLU A 1 220 ? 11.141 -58.641 19.162 1.00 62.19 220 GLU A CA 1
ATOM 1683 C C . GLU A 1 220 ? 9.760 -58.894 18.551 1.00 62.19 220 GLU A C 1
ATOM 1685 O O . GLU A 1 220 ? 9.052 -59.809 18.976 1.00 62.19 220 GLU A O 1
ATOM 1690 N N . LEU A 1 221 ? 9.419 -58.156 17.486 1.00 55.44 221 LEU A N 1
ATOM 1691 C CA . LEU A 1 221 ? 8.181 -58.329 16.714 1.00 55.44 221 LEU A CA 1
ATOM 1692 C C . LEU A 1 221 ? 8.035 -59.737 16.111 1.00 55.44 221 LEU A C 1
ATOM 1694 O O . LEU A 1 221 ? 6.918 -60.216 15.932 1.00 55.44 221 LEU A O 1
ATOM 1698 N N . SER A 1 222 ? 9.149 -60.421 15.832 1.00 50.88 222 SER A N 1
ATOM 1699 C CA . SER A 1 222 ? 9.164 -61.795 15.311 1.00 50.88 222 SER A CA 1
ATOM 1700 C C . SER A 1 222 ? 9.274 -62.881 16.394 1.00 50.88 222 SER A C 1
ATOM 1702 O O . SER A 1 222 ? 9.173 -64.066 16.076 1.00 50.88 222 SER A O 1
ATOM 1704 N N . ASN A 1 223 ? 9.432 -62.523 17.677 1.00 53.62 223 ASN A N 1
ATOM 1705 C CA . ASN A 1 223 ? 9.666 -63.483 18.758 1.00 53.62 223 ASN A CA 1
ATOM 1706 C C . ASN A 1 223 ? 8.817 -63.191 20.008 1.00 53.62 223 ASN A C 1
ATOM 1708 O O . ASN A 1 223 ? 9.292 -62.673 21.021 1.00 53.62 223 ASN A O 1
ATOM 1712 N N . ALA A 1 224 ? 7.553 -63.628 19.976 1.00 53.16 224 ALA A N 1
ATOM 1713 C CA . ALA A 1 224 ? 6.551 -63.411 21.030 1.00 53.16 224 ALA A CA 1
ATOM 1714 C C . ALA A 1 224 ? 6.950 -63.888 22.450 1.00 53.16 224 ALA A C 1
ATOM 1716 O O . ALA A 1 224 ? 6.282 -63.552 23.433 1.00 53.16 224 ALA A O 1
ATOM 1717 N N . LYS A 1 225 ? 8.044 -64.648 22.613 1.00 49.31 225 LYS A N 1
ATOM 1718 C CA . LYS A 1 225 ? 8.590 -64.972 23.940 1.00 49.31 225 LYS A CA 1
ATOM 1719 C C . LYS A 1 225 ? 9.261 -63.769 24.615 1.00 49.31 225 LYS A C 1
ATOM 1721 O O . LYS A 1 225 ? 9.108 -63.658 25.828 1.00 49.31 225 LYS A O 1
ATOM 1726 N N . ALA A 1 226 ? 9.886 -62.854 23.868 1.00 52.50 226 ALA A N 1
ATOM 1727 C CA . ALA A 1 226 ? 10.691 -61.747 24.403 1.00 52.50 226 ALA A CA 1
ATOM 1728 C C . ALA A 1 226 ? 9.887 -60.655 25.145 1.00 52.50 226 ALA A C 1
ATOM 1730 O O . ALA A 1 226 ? 10.380 -60.085 26.112 1.00 52.50 226 ALA A O 1
ATOM 1731 N N . VAL A 1 227 ? 8.641 -60.395 24.733 1.00 54.94 227 VAL A N 1
ATOM 1732 C CA . VAL A 1 227 ? 7.825 -59.273 25.246 1.00 54.94 227 VAL A CA 1
ATOM 1733 C C . VAL A 1 227 ? 7.518 -59.398 26.759 1.00 54.94 227 VAL A C 1
ATOM 1735 O O . VAL A 1 227 ? 7.155 -60.496 27.209 1.00 54.94 227 VAL A O 1
ATOM 1738 N N . PRO A 1 228 ? 7.616 -58.317 27.562 1.00 56.97 228 PRO A N 1
ATOM 1739 C CA . PRO A 1 228 ? 7.303 -58.309 28.994 1.00 56.97 228 PRO A CA 1
ATOM 1740 C C . PRO A 1 228 ? 5.924 -58.877 29.372 1.00 56.97 228 PRO A C 1
ATOM 1742 O O . PRO A 1 228 ? 4.931 -58.729 28.659 1.00 56.97 228 PRO A O 1
ATOM 1745 N N . LYS A 1 229 ? 5.830 -59.494 30.562 1.00 54.22 229 LYS A N 1
ATOM 1746 C CA . LYS A 1 229 ? 4.584 -60.125 31.051 1.00 54.22 229 LYS A CA 1
ATOM 1747 C C . LYS A 1 229 ? 3.389 -59.162 31.137 1.00 54.22 229 LYS A C 1
ATOM 1749 O O . LYS A 1 229 ? 2.282 -59.596 30.849 1.00 54.22 229 LYS A O 1
ATOM 1754 N N . LYS A 1 230 ? 3.604 -57.887 31.495 1.00 49.56 230 LYS A N 1
ATOM 1755 C CA . LYS A 1 230 ? 2.531 -56.875 31.609 1.00 49.56 230 LYS A CA 1
ATOM 1756 C C . LYS A 1 230 ? 1.891 -56.499 30.266 1.00 49.56 230 LYS A C 1
ATOM 1758 O O . LYS A 1 230 ? 0.715 -56.169 30.230 1.00 49.56 230 LYS A O 1
ATOM 1763 N N . GLU A 1 231 ? 2.638 -56.557 29.168 1.00 56.47 231 GLU A N 1
ATOM 1764 C CA . GLU A 1 231 ? 2.151 -56.136 27.843 1.00 56.47 231 GLU A CA 1
ATOM 1765 C C . GLU A 1 231 ? 1.389 -57.260 27.131 1.00 56.47 231 GLU A C 1
ATOM 1767 O O . GLU A 1 231 ? 0.434 -57.008 26.395 1.00 56.47 231 GLU A O 1
ATOM 1772 N N . LYS A 1 232 ? 1.731 -58.518 27.440 1.00 54.38 232 LYS A N 1
ATOM 1773 C CA . LYS A 1 232 ? 1.063 -59.730 26.935 1.00 54.38 232 LYS A CA 1
ATOM 1774 C C . LYS A 1 232 ? -0.413 -59.855 27.319 1.00 54.38 232 LYS A C 1
ATOM 1776 O O . LYS A 1 232 ? -1.090 -60.738 26.796 1.00 54.38 232 LYS A O 1
ATOM 1781 N N . GLU A 1 233 ? -0.931 -59.000 28.198 1.00 49.12 233 GLU A N 1
ATOM 1782 C CA . GLU A 1 233 ? -2.349 -58.987 28.563 1.00 49.12 233 GLU A CA 1
ATOM 1783 C C . GLU A 1 233 ? -3.195 -58.045 27.688 1.00 49.12 233 GLU A C 1
ATOM 1785 O O . GLU A 1 233 ? -4.395 -58.298 27.552 1.00 49.12 233 GLU A O 1
ATOM 1790 N N . SER A 1 234 ? -2.568 -57.084 26.992 1.00 68.00 234 SER A N 1
ATOM 1791 C CA . SER A 1 234 ? -3.220 -56.148 26.063 1.00 68.00 234 SER A CA 1
ATOM 1792 C C . SER A 1 234 ? -4.028 -56.867 24.976 1.00 68.00 234 SER A C 1
ATOM 1794 O O . SER A 1 234 ? -3.506 -57.680 24.207 1.00 68.00 234 SER A O 1
ATOM 1796 N N . THR A 1 235 ? -5.318 -56.540 24.880 1.00 60.59 235 THR A N 1
ATOM 1797 C CA . THR A 1 235 ? -6.230 -57.041 23.839 1.00 60.59 235 THR A CA 1
ATOM 1798 C C . THR A 1 235 ? -5.817 -56.586 22.441 1.00 60.59 235 THR A C 1
ATOM 1800 O O . THR A 1 235 ? -5.894 -57.381 21.504 1.00 60.59 235 THR A O 1
ATOM 1803 N N . LEU A 1 236 ? -5.303 -55.358 22.304 1.00 63.03 236 LEU A N 1
ATOM 1804 C CA . LEU A 1 236 ? -4.755 -54.842 21.045 1.00 63.03 236 LEU A CA 1
ATOM 1805 C C . LEU A 1 236 ? -3.532 -55.653 20.596 1.00 63.03 236 LEU A C 1
ATOM 1807 O O . LEU A 1 236 ? -3.473 -56.078 19.445 1.00 63.03 236 LEU A O 1
ATOM 1811 N N . PHE A 1 237 ? -2.601 -55.953 21.510 1.00 69.12 237 PHE A N 1
ATOM 1812 C CA . PHE A 1 237 ? -1.405 -56.735 21.178 1.00 69.12 237 PHE A CA 1
ATOM 1813 C C . PHE A 1 237 ? -1.748 -58.178 20.768 1.00 69.12 237 PHE A C 1
ATOM 1815 O O . PHE A 1 237 ? -1.212 -58.691 19.786 1.00 69.12 237 PHE A O 1
ATOM 1822 N N . LYS A 1 238 ? -2.701 -58.819 21.462 1.00 66.94 238 LYS A N 1
ATOM 1823 C CA . LYS A 1 238 ? -3.212 -60.153 21.088 1.00 66.94 238 LYS A CA 1
ATOM 1824 C C . LYS A 1 238 ? -3.863 -60.148 19.699 1.00 66.94 238 LYS A C 1
ATOM 1826 O O . LYS A 1 238 ? -3.565 -61.028 18.898 1.00 66.94 238 LYS A O 1
ATOM 1831 N N . SER A 1 239 ? -4.703 -59.150 19.410 1.00 71.69 239 SER A N 1
ATOM 1832 C CA . SER A 1 239 ? -5.355 -58.970 18.102 1.00 71.69 239 SER A CA 1
ATOM 1833 C C . SER A 1 239 ? -4.332 -58.773 16.975 1.00 71.69 239 SER A C 1
ATOM 1835 O O . SER A 1 239 ? -4.414 -59.430 15.939 1.00 71.69 239 SER A O 1
ATOM 1837 N N . PHE A 1 240 ? -3.318 -57.933 17.201 1.00 71.50 240 PHE A N 1
ATOM 1838 C CA . PHE A 1 240 ? -2.246 -57.676 16.239 1.00 71.50 240 PHE A CA 1
ATOM 1839 C C . PHE A 1 240 ? -1.462 -58.950 15.886 1.00 71.50 240 PHE A C 1
ATOM 1841 O O . PHE A 1 240 ? -1.372 -59.307 14.712 1.00 71.50 240 PHE A O 1
ATOM 1848 N N . ILE A 1 241 ? -0.957 -59.680 16.888 1.00 71.62 241 ILE A N 1
ATOM 1849 C CA . ILE A 1 241 ? -0.192 -60.920 16.663 1.00 71.62 241 ILE A CA 1
ATOM 1850 C C . ILE A 1 241 ? -1.048 -61.995 15.971 1.00 71.62 241 ILE A C 1
ATOM 1852 O O . ILE A 1 241 ? -0.553 -62.689 15.082 1.00 71.62 241 ILE A O 1
ATOM 1856 N N . ASP A 1 242 ? -2.335 -62.102 16.311 1.00 65.31 242 ASP A N 1
ATOM 1857 C CA . ASP A 1 242 ? -3.270 -63.020 15.652 1.00 65.31 242 ASP A CA 1
ATOM 1858 C C . ASP A 1 242 ? -3.458 -62.677 14.158 1.00 65.31 242 ASP A C 1
ATOM 1860 O O . ASP A 1 242 ? -3.238 -63.543 13.305 1.00 65.31 242 ASP A O 1
ATOM 1864 N N . LYS A 1 243 ? -3.741 -61.407 13.816 1.00 64.38 243 LYS A N 1
ATOM 1865 C CA . LYS A 1 243 ? -3.870 -60.933 12.419 1.00 64.38 243 LYS A CA 1
ATOM 1866 C C . LYS A 1 243 ? -2.576 -61.108 11.609 1.00 64.38 243 LYS A C 1
ATOM 1868 O O . LYS A 1 243 ? -2.639 -61.535 10.452 1.00 64.38 243 LYS A O 1
ATOM 1873 N N . VAL A 1 244 ? -1.409 -60.835 12.209 1.00 60.69 244 VAL A N 1
ATOM 1874 C CA . VAL A 1 244 ? -0.085 -61.079 11.597 1.00 60.69 244 VAL A CA 1
ATOM 1875 C C . VAL A 1 244 ? 0.110 -62.573 11.323 1.00 60.69 244 VAL A C 1
ATOM 1877 O O . VAL A 1 244 ? 0.415 -62.950 10.193 1.00 60.69 244 VAL A O 1
ATOM 1880 N N . SER A 1 245 ? -0.136 -63.440 12.313 1.00 54.34 245 SER A N 1
ATOM 1881 C CA . SER A 1 245 ? 0.045 -64.897 12.177 1.00 54.34 245 SER A CA 1
ATOM 1882 C C . SER A 1 245 ? -0.855 -65.535 11.110 1.00 54.34 245 SER A C 1
ATOM 1884 O O . SER A 1 245 ? -0.484 -66.534 10.495 1.00 54.34 245 SER A O 1
ATOM 1886 N N . LYS A 1 246 ? -2.021 -64.929 10.849 1.00 60.25 246 LYS A N 1
ATOM 1887 C CA . LYS A 1 246 ? -2.983 -65.349 9.818 1.00 60.25 246 LYS A CA 1
ATOM 1888 C C . LYS A 1 246 ? -2.705 -64.741 8.438 1.00 60.25 246 LYS A C 1
ATOM 1890 O O . LYS A 1 246 ? -3.431 -65.049 7.492 1.00 60.25 246 LYS A O 1
ATOM 1895 N N . GLY A 1 247 ? -1.689 -63.883 8.310 1.00 46.16 247 GLY A N 1
ATOM 1896 C CA . GLY A 1 247 ? -1.351 -63.185 7.067 1.00 46.16 247 GLY A CA 1
ATOM 1897 C C . GLY A 1 247 ? -2.451 -62.238 6.579 1.00 46.16 247 GLY A C 1
ATOM 1898 O O . GLY A 1 247 ? -2.605 -62.057 5.377 1.00 46.16 247 GLY A O 1
ATOM 1899 N N . GLN A 1 248 ? -3.258 -61.679 7.488 1.00 58.34 248 GLN A N 1
ATOM 1900 C CA . GLN A 1 248 ? -4.451 -60.892 7.139 1.00 58.34 248 GLN A CA 1
ATOM 1901 C C . GLN A 1 248 ? -4.167 -59.410 6.858 1.00 58.34 248 GLN A C 1
ATOM 1903 O O . GLN A 1 248 ? -5.038 -58.722 6.337 1.00 58.34 248 GLN A O 1
ATOM 1908 N N . LEU A 1 249 ? -2.962 -58.928 7.178 1.00 44.72 249 LEU A N 1
ATOM 1909 C CA . LEU A 1 249 ? -2.534 -57.541 6.951 1.00 44.72 249 LEU A CA 1
ATOM 1910 C C . LEU A 1 249 ? -1.984 -57.281 5.537 1.00 44.72 249 LEU A C 1
ATOM 1912 O O . LEU A 1 249 ? -1.777 -56.128 5.181 1.00 44.72 249 LEU A O 1
ATOM 1916 N N . PHE A 1 250 ? -1.781 -58.323 4.723 1.00 42.16 250 PHE A N 1
ATOM 1917 C CA . PHE A 1 250 ? -1.303 -58.204 3.342 1.00 42.16 250 PHE A CA 1
ATOM 1918 C C . PHE A 1 250 ? -2.252 -58.958 2.401 1.00 42.16 250 PHE A C 1
ATOM 1920 O O . PHE A 1 250 ? -2.402 -60.180 2.481 1.00 42.16 250 PHE A O 1
ATOM 1927 N N . GLY A 1 251 ? -2.960 -58.211 1.551 1.00 35.69 251 GLY A N 1
ATOM 1928 C CA . GLY A 1 251 ? -4.089 -58.716 0.770 1.00 35.69 251 GLY A CA 1
ATOM 1929 C C . GLY A 1 251 ? -3.702 -59.727 -0.315 1.00 35.69 251 GLY A C 1
ATOM 1930 O O . GLY A 1 251 ? -2.744 -59.540 -1.059 1.00 35.69 251 GLY A O 1
ATOM 1931 N N . LYS A 1 252 ? -4.499 -60.793 -0.467 1.00 35.34 252 LYS A N 1
ATOM 1932 C CA . LYS A 1 252 ? -4.388 -61.718 -1.606 1.00 35.34 252 LYS A CA 1
ATOM 1933 C C . LYS A 1 252 ? -5.185 -61.186 -2.796 1.00 35.34 252 LYS A C 1
ATOM 1935 O O . LYS A 1 252 ? -6.413 -61.247 -2.774 1.00 35.34 252 LYS A O 1
ATOM 1940 N N . ALA A 1 253 ? -4.497 -60.751 -3.851 1.00 30.61 253 ALA A N 1
ATOM 1941 C CA . ALA A 1 253 ? -5.128 -60.412 -5.126 1.00 30.61 253 ALA A CA 1
ATOM 1942 C C . ALA A 1 253 ? -5.924 -61.610 -5.687 1.00 30.61 253 ALA A C 1
ATOM 1944 O O . ALA A 1 253 ? -5.417 -62.733 -5.790 1.00 30.61 253 ALA A O 1
ATOM 1945 N N . ALA A 1 254 ? -7.196 -61.386 -6.027 1.00 30.12 254 ALA A N 1
ATOM 1946 C CA . ALA A 1 254 ? -8.119 -62.447 -6.419 1.00 30.12 254 ALA A CA 1
ATOM 1947 C C . ALA A 1 254 ? -8.075 -62.720 -7.932 1.00 30.12 254 ALA A C 1
ATOM 1949 O O . ALA A 1 254 ? -8.333 -61.839 -8.746 1.00 30.12 254 ALA A O 1
ATOM 1950 N N . LYS A 1 255 ? -7.819 -63.976 -8.321 1.00 34.09 255 LYS A N 1
ATOM 1951 C CA . LYS A 1 255 ? -7.917 -64.417 -9.722 1.00 34.09 255 LYS A CA 1
ATOM 1952 C C . LYS A 1 255 ? -9.370 -64.424 -10.200 1.00 34.09 255 LYS A C 1
ATOM 1954 O O . LYS A 1 255 ? -10.140 -65.288 -9.782 1.00 34.09 255 LYS A O 1
ATOM 1959 N N . THR A 1 256 ? -9.698 -63.593 -11.182 1.00 28.34 256 THR A N 1
ATOM 1960 C CA . THR A 1 256 ? -10.897 -63.747 -12.017 1.00 28.34 256 THR A CA 1
ATOM 1961 C C . THR A 1 256 ? -10.521 -64.320 -13.386 1.00 28.34 256 THR A C 1
ATOM 1963 O O . THR A 1 256 ? -9.742 -63.752 -14.144 1.00 28.34 256 THR A O 1
ATOM 1966 N N . ARG A 1 257 ? -11.077 -65.492 -13.712 1.00 29.58 257 ARG A N 1
ATOM 1967 C CA . ARG A 1 257 ? -11.109 -66.035 -15.080 1.00 29.58 257 ARG A CA 1
ATOM 1968 C C . ARG A 1 257 ? -12.462 -65.689 -15.693 1.00 29.58 257 ARG A C 1
ATOM 1970 O O . ARG A 1 257 ? -13.477 -66.093 -15.129 1.00 29.58 257 ARG A O 1
ATOM 1977 N N . SER A 1 258 ? -12.482 -65.097 -16.880 1.00 27.16 258 SER A N 1
ATOM 1978 C CA . SER A 1 258 ? -13.592 -65.270 -17.824 1.00 27.16 258 SER A CA 1
ATOM 1979 C C . SER A 1 258 ? -13.235 -66.368 -18.841 1.00 27.16 258 SER A C 1
ATOM 1981 O O . SER A 1 258 ? -12.062 -66.674 -19.069 1.00 27.16 258 SER A O 1
ATOM 1983 N N . LYS A 1 259 ? -14.251 -67.028 -19.408 1.00 28.58 259 LYS A N 1
ATOM 1984 C CA . LYS A 1 259 ? -14.114 -67.977 -20.527 1.00 28.58 259 LYS A CA 1
ATOM 1985 C C . LYS A 1 259 ? -14.750 -67.361 -21.774 1.00 28.58 259 LYS A C 1
ATOM 1987 O O . LYS A 1 259 ? -15.730 -66.635 -21.654 1.00 28.58 259 LYS A O 1
ATOM 1992 N N . ALA A 1 260 ? -14.214 -67.694 -22.944 1.00 27.50 260 ALA A N 1
ATOM 1993 C CA . ALA A 1 260 ? -14.756 -67.280 -24.236 1.00 27.50 260 ALA A CA 1
ATOM 1994 C C . ALA A 1 260 ? -16.012 -68.077 -24.650 1.00 27.50 260 ALA A C 1
ATOM 1996 O O . ALA A 1 260 ? -16.254 -69.178 -24.147 1.00 27.50 260 ALA A O 1
ATOM 1997 N N . SER A 1 261 ? -16.739 -67.550 -25.638 1.00 26.48 261 SER A N 1
ATOM 1998 C CA . SER A 1 261 ? -17.758 -68.249 -26.434 1.00 26.48 261 SER A CA 1
ATOM 1999 C C . SER A 1 261 ? -17.528 -68.033 -27.944 1.00 26.48 261 SER A C 1
ATOM 2001 O O . SER A 1 261 ? -16.828 -67.105 -28.341 1.00 26.48 261 SER A O 1
ATOM 2003 N N . ALA A 1 262 ? -18.073 -68.946 -28.759 1.00 27.72 262 ALA A N 1
ATOM 2004 C CA . ALA A 1 262 ? -17.946 -69.075 -30.225 1.00 27.72 262 ALA A CA 1
ATOM 2005 C C . ALA A 1 262 ? -18.154 -67.759 -31.027 1.00 27.72 262 ALA A C 1
ATOM 2007 O O . ALA A 1 262 ? -18.960 -66.938 -30.600 1.00 27.72 262 ALA A O 1
ATOM 2008 N N . THR A 1 263 ? -17.405 -67.420 -32.101 1.00 26.41 263 THR A N 1
ATOM 2009 C CA . THR A 1 263 ? -17.332 -67.990 -33.492 1.00 26.41 263 THR A CA 1
ATOM 2010 C C . THR A 1 263 ? -18.666 -68.023 -34.274 1.00 26.41 263 THR A C 1
ATOM 2012 O O . THR A 1 263 ? -19.705 -68.065 -33.620 1.00 26.41 263 THR A O 1
ATOM 2015 N N . PRO A 1 264 ? -18.698 -68.063 -35.641 1.00 45.47 264 PRO A N 1
ATOM 2016 C CA . PRO A 1 264 ? -17.607 -68.078 -36.655 1.00 45.47 264 PRO A CA 1
ATOM 2017 C C . PRO A 1 264 ? -17.780 -67.124 -37.882 1.00 45.47 264 PRO A C 1
ATOM 2019 O O . PRO A 1 264 ? -18.891 -66.702 -38.177 1.00 45.47 264 PRO A O 1
ATOM 2022 N N . ILE A 1 265 ? -16.730 -66.956 -38.715 1.00 26.08 265 ILE A N 1
ATOM 2023 C CA . ILE A 1 265 ? -16.858 -66.814 -40.193 1.00 26.08 265 ILE A CA 1
ATOM 2024 C C . ILE A 1 265 ? -15.740 -67.610 -40.922 1.00 26.08 265 ILE A C 1
ATOM 2026 O O . ILE A 1 265 ? -14.557 -67.378 -40.700 1.00 26.08 265 ILE A O 1
ATOM 2030 N N . VAL A 1 266 ? -16.167 -68.568 -41.762 1.00 30.30 266 VAL A N 1
ATOM 2031 C CA . VAL A 1 266 ? -15.638 -69.048 -43.075 1.00 30.30 266 VAL A CA 1
ATOM 2032 C C . VAL A 1 266 ? -14.262 -68.474 -43.527 1.00 30.30 266 VAL A C 1
ATOM 2034 O O . VAL A 1 266 ? -14.151 -67.266 -43.680 1.00 30.30 266 VAL A O 1
ATOM 2037 N N . ALA A 1 267 ? -13.143 -69.204 -43.721 1.00 27.45 267 ALA A N 1
ATOM 2038 C CA . ALA A 1 267 ? -12.825 -70.434 -44.495 1.00 27.45 267 ALA A CA 1
ATOM 2039 C C . ALA A 1 267 ? -12.823 -70.240 -46.040 1.00 27.45 267 ALA A C 1
ATOM 2041 O O . ALA A 1 267 ? -13.885 -70.212 -46.648 1.00 27.45 267 ALA A O 1
ATOM 2042 N N . SER A 1 268 ? -11.679 -70.101 -46.741 1.00 32.00 268 SER A N 1
ATOM 2043 C CA . SER A 1 268 ? -10.947 -71.204 -47.436 1.00 32.00 268 SER A CA 1
ATOM 2044 C C . SER A 1 268 ? -10.224 -70.662 -48.712 1.00 32.00 268 SER A C 1
ATOM 2046 O O . SER A 1 268 ? -10.618 -69.591 -49.165 1.00 32.00 268 SER A O 1
ATOM 2048 N N . PRO A 1 269 ? -9.333 -71.405 -49.425 1.00 45.50 269 PRO A N 1
ATOM 2049 C CA . PRO A 1 269 ? -8.187 -72.203 -48.954 1.00 45.50 269 PRO A CA 1
ATOM 2050 C C . PRO A 1 269 ? -6.919 -71.937 -49.878 1.00 45.50 269 PRO A C 1
ATOM 2052 O O . PRO A 1 269 ? -6.699 -70.755 -50.133 1.00 45.50 269 PRO A O 1
ATOM 2055 N N . PRO A 1 270 ? -6.013 -72.859 -50.339 1.00 52.81 270 PRO A N 1
ATOM 2056 C CA . PRO A 1 270 ? -4.574 -72.507 -50.465 1.00 52.81 270 PRO A CA 1
ATOM 2057 C C . PRO A 1 270 ? -3.858 -72.811 -51.813 1.00 52.81 270 PRO A C 1
ATOM 2059 O O . PRO A 1 270 ? -4.364 -73.550 -52.654 1.00 52.81 270 PRO A O 1
ATOM 2062 N N . VAL A 1 271 ? -2.598 -72.361 -51.964 1.00 32.22 271 VAL A N 1
ATOM 2063 C CA . VAL A 1 271 ? -1.631 -72.933 -52.932 1.00 32.22 271 VAL A CA 1
ATOM 2064 C C . VAL A 1 271 ? -0.228 -73.084 -52.314 1.00 32.22 271 VAL A C 1
ATOM 2066 O O . VAL A 1 271 ? 0.427 -72.126 -51.919 1.00 32.22 271 VAL A O 1
ATOM 2069 N N . SER A 1 272 ? 0.191 -74.345 -52.259 1.00 31.62 272 SER A N 1
ATOM 2070 C CA . SER A 1 272 ? 1.526 -74.940 -52.088 1.00 31.62 272 SER A CA 1
ATOM 2071 C C . SER A 1 272 ? 2.657 -74.300 -52.929 1.00 31.62 272 SER A C 1
ATOM 2073 O O . SER A 1 272 ? 2.414 -73.903 -54.062 1.00 31.62 272 SER A O 1
ATOM 2075 N N . ASN A 1 273 ? 3.932 -74.286 -52.510 1.00 30.62 273 ASN A N 1
ATOM 2076 C CA . ASN A 1 273 ? 4.796 -75.483 -52.528 1.00 30.62 273 ASN A CA 1
ATOM 2077 C C . ASN A 1 273 ? 6.150 -75.322 -51.784 1.00 30.62 273 ASN A C 1
ATOM 2079 O O . ASN A 1 273 ? 6.624 -74.219 -51.531 1.00 30.62 273 ASN A O 1
ATOM 2083 N N . ARG A 1 274 ? 6.772 -76.474 -51.489 1.00 31.83 274 ARG A N 1
ATOM 2084 C CA . ARG A 1 274 ? 8.181 -76.719 -51.066 1.00 31.83 274 ARG A CA 1
ATOM 2085 C C . ARG A 1 274 ? 8.991 -77.243 -52.303 1.00 31.83 274 ARG A C 1
ATOM 2087 O O . ARG A 1 274 ? 8.363 -77.254 -53.364 1.00 31.83 274 ARG A O 1
ATOM 2094 N N . PRO A 1 275 ? 10.272 -77.718 -52.263 1.00 50.47 275 PRO A N 1
ATOM 2095 C CA . PRO A 1 275 ? 11.124 -78.118 -51.117 1.00 50.47 275 PRO A CA 1
ATOM 2096 C C . PRO A 1 275 ? 12.645 -77.737 -51.201 1.00 50.47 275 PRO A C 1
ATOM 2098 O O . PRO A 1 275 ? 13.051 -77.046 -52.125 1.00 50.47 275 PRO A O 1
ATOM 2101 N N . ASP A 1 276 ? 13.446 -78.269 -50.250 1.00 31.78 276 ASP A N 1
ATOM 2102 C CA . ASP A 1 276 ? 14.893 -78.651 -50.307 1.00 31.78 276 ASP A CA 1
ATOM 2103 C C . ASP A 1 276 ? 15.992 -77.586 -50.602 1.00 31.78 276 ASP A C 1
ATOM 2105 O O . ASP A 1 276 ? 15.702 -76.511 -51.107 1.00 31.78 276 ASP A O 1
ATOM 2109 N N . SER A 1 277 ? 17.292 -77.735 -50.264 1.00 31.33 277 SER A N 1
ATOM 2110 C CA . SER A 1 277 ? 18.138 -78.756 -49.569 1.00 31.33 277 SER A CA 1
ATOM 2111 C C . SER A 1 277 ? 19.300 -78.024 -48.833 1.00 31.33 277 SER A C 1
ATOM 2113 O O . SER A 1 277 ? 19.795 -77.048 -49.386 1.00 31.33 277 SER A O 1
ATOM 2115 N N . ALA A 1 278 ? 19.718 -78.295 -47.581 1.00 31.50 278 ALA A N 1
ATOM 2116 C CA . ALA A 1 278 ? 20.426 -79.460 -46.984 1.00 31.50 278 ALA A CA 1
ATOM 2117 C C . ALA A 1 278 ? 21.974 -79.511 -47.210 1.00 31.50 278 ALA A C 1
ATOM 2119 O O . ALA A 1 278 ? 22.460 -78.882 -48.141 1.00 31.50 278 ALA A O 1
ATOM 2120 N N . VAL A 1 279 ? 22.710 -80.293 -46.377 1.00 31.23 279 VAL A N 1
ATOM 2121 C CA . VAL A 1 279 ? 24.205 -80.430 -46.220 1.00 31.23 279 VAL A CA 1
ATOM 2122 C C . VAL A 1 279 ? 24.812 -79.408 -45.216 1.00 31.23 279 VAL A C 1
ATOM 2124 O O . VAL A 1 279 ? 24.741 -78.213 -45.457 1.00 31.23 279 VAL A O 1
ATOM 2127 N N . SER A 1 280 ? 25.198 -79.758 -43.968 1.00 29.22 280 SER A N 1
ATOM 2128 C CA . SER A 1 280 ? 26.328 -80.589 -43.442 1.00 29.22 280 SER A CA 1
ATOM 2129 C C . SER A 1 280 ? 27.701 -79.883 -43.543 1.00 29.22 280 SER A C 1
ATOM 2131 O O . SER A 1 280 ? 27.998 -79.332 -44.592 1.00 29.22 280 SER A O 1
ATOM 2133 N N . SER A 1 281 ? 28.601 -79.826 -42.546 1.00 30.78 281 SER A N 1
ATOM 2134 C CA . SER A 1 281 ? 28.762 -80.489 -41.219 1.00 30.78 281 SER A CA 1
ATOM 2135 C C . SER A 1 281 ? 29.160 -79.439 -40.121 1.00 30.78 281 SER A C 1
ATOM 2137 O O . SER A 1 281 ? 28.915 -78.264 -40.356 1.00 30.78 281 SER A O 1
ATOM 2139 N N . ALA A 1 282 ? 29.727 -79.662 -38.912 1.00 30.06 282 ALA A N 1
ATOM 2140 C CA . ALA A 1 282 ? 30.349 -80.804 -38.206 1.00 30.06 282 ALA A CA 1
ATOM 2141 C C . ALA A 1 282 ? 30.327 -80.644 -36.647 1.00 30.06 282 ALA A C 1
ATOM 2143 O O . ALA A 1 282 ? 29.760 -79.693 -36.118 1.00 30.06 282 ALA A O 1
ATOM 2144 N N . VAL A 1 283 ? 30.969 -81.584 -35.930 1.00 32.38 283 VAL A N 1
ATOM 2145 C CA . VAL A 1 283 ? 31.164 -81.765 -34.457 1.00 32.38 283 VAL A CA 1
ATOM 2146 C C . VAL A 1 283 ? 32.554 -82.450 -34.303 1.00 32.38 283 VAL A C 1
ATOM 2148 O O . VAL A 1 283 ? 32.857 -83.193 -35.244 1.00 32.38 283 VAL A O 1
ATOM 2151 N N . PRO A 1 284 ? 33.435 -82.278 -33.267 1.00 46.69 284 PRO A N 1
ATOM 2152 C CA . PRO A 1 284 ? 33.229 -82.139 -31.795 1.00 46.69 284 PRO A CA 1
ATOM 2153 C C . PRO A 1 284 ? 34.043 -80.983 -31.127 1.00 46.69 284 PRO A C 1
ATOM 2155 O O . PRO A 1 284 ? 34.707 -80.234 -31.831 1.00 46.69 284 PRO A O 1
ATOM 2158 N N . SER A 1 285 ? 34.120 -80.757 -29.797 1.00 30.58 285 SER A N 1
ATOM 2159 C CA . SER A 1 285 ? 33.292 -81.105 -28.609 1.00 30.58 285 SER A CA 1
ATOM 2160 C C . SER A 1 285 ? 33.778 -80.317 -27.371 1.00 30.58 285 SER A C 1
ATOM 2162 O O . SER A 1 285 ? 34.975 -80.350 -27.092 1.00 30.58 285 SER A O 1
ATOM 2164 N N . ALA A 1 286 ? 32.880 -79.734 -26.563 1.00 29.03 286 ALA A N 1
ATOM 2165 C CA . ALA A 1 286 ? 33.124 -79.400 -25.145 1.00 29.03 286 ALA A CA 1
ATOM 2166 C C . ALA A 1 286 ? 31.803 -79.104 -24.399 1.00 29.03 286 ALA A C 1
ATOM 2168 O O . ALA A 1 286 ? 30.838 -78.635 -24.998 1.00 29.03 286 ALA A O 1
ATOM 2169 N N . VAL A 1 287 ? 31.770 -79.368 -23.090 1.00 36.62 287 VAL A N 1
ATOM 2170 C CA . VAL A 1 287 ? 30.640 -79.181 -22.150 1.00 36.62 287 VAL A CA 1
ATOM 2171 C C . VAL A 1 287 ? 31.259 -78.572 -20.876 1.00 36.62 287 VAL A C 1
ATOM 2173 O O . VAL A 1 287 ? 32.285 -79.105 -20.448 1.00 36.62 287 VAL A O 1
ATOM 2176 N N . PRO A 1 288 ? 30.735 -77.462 -20.293 1.00 39.72 288 PRO A N 1
ATOM 2177 C CA . PRO A 1 288 ? 29.647 -77.624 -19.315 1.00 39.72 288 PRO A CA 1
ATOM 2178 C C . PRO A 1 288 ? 28.613 -76.486 -19.125 1.00 39.72 288 PRO A C 1
ATOM 2180 O O . PRO A 1 288 ? 28.833 -75.312 -19.404 1.00 39.72 288 PRO A O 1
ATOM 2183 N N . SER A 1 289 ? 27.500 -76.896 -18.499 1.00 32.44 289 SER A N 1
ATOM 2184 C CA . SER A 1 289 ? 26.635 -76.134 -17.573 1.00 32.44 289 SER A CA 1
ATOM 2185 C C . SER A 1 289 ? 26.017 -74.798 -18.021 1.00 32.44 289 SER A C 1
ATOM 2187 O O . SER A 1 289 ? 26.543 -73.718 -17.756 1.00 32.44 289 SER A O 1
ATOM 2189 N N . ALA A 1 290 ? 24.774 -74.861 -18.508 1.00 41.69 290 ALA A N 1
ATOM 2190 C CA . ALA A 1 290 ? 23.861 -73.718 -18.518 1.00 41.69 290 ALA A CA 1
ATOM 2191 C C . ALA A 1 290 ? 23.103 -73.605 -17.176 1.00 41.69 290 ALA A C 1
ATOM 2193 O O . ALA A 1 290 ? 22.199 -74.395 -16.912 1.00 41.69 290 ALA A O 1
ATOM 2194 N N . GLN A 1 291 ? 23.431 -72.609 -16.340 1.00 35.94 291 GLN A N 1
ATOM 2195 C CA . GLN A 1 291 ? 22.635 -72.281 -15.136 1.00 35.94 291 GLN A CA 1
ATOM 2196 C C . GLN A 1 291 ? 22.524 -70.776 -14.797 1.00 35.94 291 GLN A C 1
ATOM 2198 O O . GLN A 1 291 ? 21.826 -70.410 -13.855 1.00 35.94 291 GLN A O 1
ATOM 2203 N N . SER A 1 292 ? 23.143 -69.878 -15.574 1.00 37.00 292 SER A N 1
ATOM 2204 C CA . SER A 1 292 ? 23.154 -68.425 -15.308 1.00 37.00 292 SER A CA 1
ATOM 2205 C C . SER A 1 292 ? 22.013 -67.631 -15.973 1.00 37.00 292 SER A C 1
ATOM 2207 O O . SER A 1 292 ? 21.528 -66.656 -15.399 1.00 37.00 292 SER A O 1
ATOM 2209 N N . SER A 1 293 ? 21.535 -68.042 -17.157 1.00 43.34 293 SER A N 1
ATOM 2210 C CA . SER A 1 293 ? 20.641 -67.218 -18.007 1.00 43.34 293 SER A CA 1
ATOM 2211 C C . SER A 1 293 ? 19.219 -66.989 -17.456 1.00 43.34 293 SER A C 1
ATOM 2213 O O . SER A 1 293 ? 18.507 -66.114 -17.949 1.00 43.34 293 SER A O 1
ATOM 2215 N N . ALA A 1 294 ? 18.793 -67.739 -16.433 1.00 36.56 294 ALA A N 1
ATOM 2216 C CA . ALA A 1 294 ? 17.468 -67.591 -15.820 1.00 36.56 294 ALA A CA 1
ATOM 2217 C C . ALA A 1 294 ? 17.404 -66.480 -14.752 1.00 36.56 294 ALA A C 1
ATOM 2219 O O . ALA A 1 294 ? 16.361 -65.854 -14.581 1.00 36.56 294 ALA A O 1
ATOM 2220 N N . ARG A 1 295 ? 18.511 -66.205 -14.043 1.00 38.66 295 ARG A N 1
ATOM 2221 C CA . ARG A 1 295 ? 18.521 -65.254 -12.914 1.00 38.66 295 ARG A CA 1
ATOM 2222 C C . ARG A 1 295 ? 18.481 -63.792 -13.372 1.00 38.66 295 ARG A C 1
ATOM 2224 O O . ARG A 1 295 ? 17.728 -63.006 -12.809 1.00 38.66 295 ARG A O 1
ATOM 2231 N N . GLY A 1 296 ? 19.219 -63.452 -14.432 1.00 38.62 296 GLY A N 1
ATOM 2232 C CA . GLY A 1 296 ? 19.241 -62.088 -14.983 1.00 38.62 296 GLY A CA 1
ATOM 2233 C C . GLY A 1 296 ? 17.890 -61.626 -15.544 1.00 38.62 296 GLY A C 1
ATOM 2234 O O . GLY A 1 296 ? 17.505 -60.479 -15.347 1.00 38.62 296 GLY A O 1
ATOM 2235 N N . ARG A 1 297 ? 17.124 -62.532 -16.172 1.00 41.56 297 ARG A N 1
ATOM 2236 C CA . ARG A 1 297 ? 15.800 -62.200 -16.733 1.00 41.56 297 ARG A CA 1
ATOM 2237 C C . ARG A 1 297 ? 14.744 -61.954 -15.653 1.00 41.56 297 ARG A C 1
ATOM 2239 O O . ARG A 1 297 ? 13.885 -61.109 -15.853 1.00 41.56 297 ARG A O 1
ATOM 2246 N N . MET A 1 298 ? 14.832 -62.642 -14.509 1.00 37.75 298 MET A N 1
ATOM 2247 C CA . MET A 1 298 ? 13.968 -62.354 -13.356 1.00 37.75 298 MET A CA 1
ATOM 2248 C C . MET A 1 298 ? 14.266 -60.984 -12.743 1.00 37.75 298 MET A C 1
ATOM 2250 O O . MET A 1 298 ? 13.327 -60.263 -12.441 1.00 37.75 298 MET A O 1
ATOM 2254 N N . HIS A 1 299 ? 15.540 -60.597 -12.606 1.00 39.94 299 HIS A N 1
ATOM 2255 C CA . HIS A 1 299 ? 15.885 -59.269 -12.084 1.00 39.94 299 HIS A CA 1
ATOM 2256 C C . HIS A 1 299 ? 15.367 -58.136 -12.978 1.00 39.94 299 HIS A C 1
ATOM 2258 O O . HIS A 1 299 ? 14.768 -57.201 -12.466 1.00 39.94 299 HIS A O 1
ATOM 22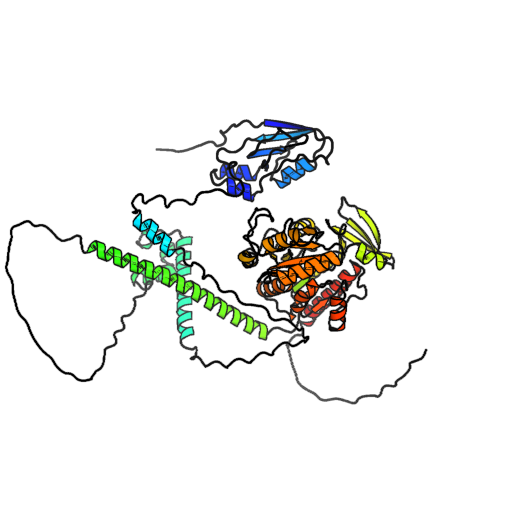64 N N . SER A 1 300 ? 15.528 -58.253 -14.301 1.00 41.44 300 SER A N 1
ATOM 2265 C CA . SER A 1 300 ? 15.002 -57.261 -15.251 1.00 41.44 300 SER A CA 1
ATOM 2266 C C . SER A 1 300 ? 13.474 -57.137 -15.197 1.00 41.44 300 SER A C 1
ATOM 2268 O O . SER A 1 300 ? 12.970 -56.022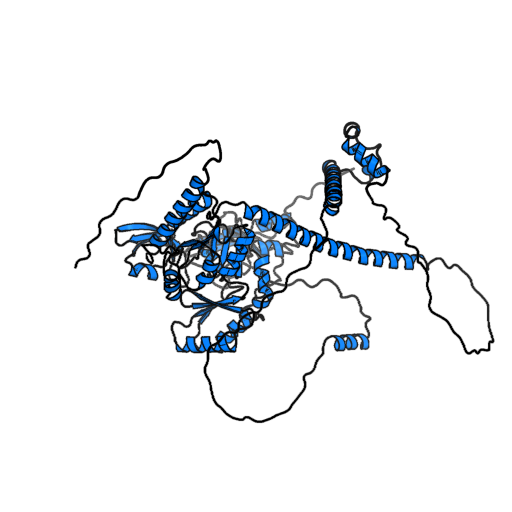 -15.234 1.00 41.44 300 SER A O 1
ATOM 2270 N N . LEU A 1 301 ? 12.742 -58.249 -15.064 1.00 36.72 301 LEU A N 1
ATOM 2271 C CA . LEU A 1 301 ? 11.282 -58.216 -14.902 1.00 36.72 301 LEU A CA 1
ATOM 2272 C C . LEU A 1 301 ? 10.848 -57.638 -13.549 1.00 36.72 301 LEU A C 1
ATOM 2274 O O . LEU A 1 301 ? 9.831 -56.963 -13.492 1.00 36.72 301 LEU A O 1
ATOM 2278 N N . ILE A 1 302 ? 11.604 -57.878 -12.475 1.00 40.97 302 ILE A N 1
ATOM 2279 C CA . ILE A 1 302 ? 11.299 -57.319 -11.150 1.00 40.97 302 ILE A CA 1
ATOM 2280 C C . ILE A 1 302 ? 11.563 -55.809 -11.107 1.00 40.97 302 ILE A C 1
ATOM 2282 O O . ILE A 1 302 ? 10.761 -55.109 -10.510 1.00 40.97 302 ILE A O 1
ATOM 2286 N N . SER A 1 303 ? 12.620 -55.299 -11.753 1.00 39.78 303 SER A N 1
ATOM 2287 C CA . SER A 1 303 ? 12.846 -53.846 -11.855 1.00 39.78 303 SER A CA 1
ATOM 2288 C C . SER A 1 303 ? 11.726 -53.143 -12.621 1.00 39.78 303 SER A C 1
ATOM 2290 O O . SER A 1 303 ? 11.150 -52.206 -12.088 1.00 39.78 303 SER A O 1
ATOM 2292 N N . VAL A 1 304 ? 11.341 -53.645 -13.802 1.00 43.19 304 VAL A N 1
ATOM 2293 C CA . VAL A 1 304 ? 10.238 -53.047 -14.578 1.00 43.19 304 VAL A CA 1
ATOM 2294 C C . VAL A 1 304 ? 8.917 -53.102 -13.800 1.00 43.19 304 VAL A C 1
ATOM 2296 O O . VAL A 1 304 ? 8.210 -52.113 -13.744 1.00 43.19 304 VAL A O 1
ATOM 2299 N N . MET A 1 305 ? 8.619 -54.204 -13.099 1.00 37.94 305 MET A N 1
ATOM 2300 C CA . MET A 1 305 ? 7.414 -54.310 -12.255 1.00 37.94 305 MET A CA 1
ATOM 2301 C C . MET A 1 305 ? 7.500 -53.566 -10.903 1.00 37.94 305 MET A C 1
ATOM 2303 O O . MET A 1 305 ? 6.592 -53.713 -10.085 1.00 37.94 305 MET A O 1
ATOM 2307 N N . LEU A 1 306 ? 8.578 -52.818 -10.647 1.00 41.44 306 LEU A N 1
ATOM 2308 C CA . LEU A 1 306 ? 8.694 -51.856 -9.544 1.00 41.44 306 LEU A CA 1
ATOM 2309 C C . LEU A 1 306 ? 8.637 -50.420 -10.086 1.00 41.44 306 LEU A C 1
ATOM 2311 O O . LEU A 1 306 ? 7.907 -49.608 -9.540 1.00 41.44 306 LEU A O 1
ATOM 2315 N N . GLU A 1 307 ? 9.291 -50.147 -11.217 1.00 42.41 307 GLU A N 1
ATOM 2316 C CA . GLU A 1 307 ? 9.153 -48.889 -11.967 1.00 42.41 307 GLU A CA 1
ATOM 2317 C C . GLU A 1 307 ? 7.684 -48.657 -12.404 1.00 42.41 307 GLU A C 1
ATOM 2319 O O . GLU A 1 307 ? 7.152 -47.568 -12.216 1.00 42.41 307 GLU A O 1
ATOM 2324 N N . ASP A 1 308 ? 6.984 -49.705 -12.864 1.00 40.03 308 ASP A N 1
ATOM 2325 C CA . ASP A 1 308 ? 5.533 -49.710 -13.141 1.00 40.03 308 ASP A CA 1
ATOM 2326 C C . ASP A 1 308 ? 4.654 -49.622 -11.867 1.00 40.03 308 ASP A C 1
ATOM 2328 O O . ASP A 1 308 ? 3.434 -49.501 -11.979 1.00 40.03 308 ASP A O 1
ATOM 2332 N N . ALA A 1 309 ? 5.223 -49.763 -10.662 1.00 39.75 309 ALA A N 1
ATOM 2333 C CA . ALA A 1 309 ? 4.485 -49.709 -9.395 1.00 39.75 309 ALA A CA 1
ATOM 2334 C C . ALA A 1 309 ? 4.595 -48.328 -8.739 1.00 39.75 309 ALA A C 1
ATOM 2336 O O . ALA A 1 309 ? 3.567 -47.754 -8.388 1.00 39.75 309 ALA A O 1
ATOM 2337 N N . ASP A 1 310 ? 5.808 -47.773 -8.660 1.00 41.22 310 ASP A N 1
ATOM 2338 C CA . ASP A 1 310 ? 6.053 -46.420 -8.146 1.00 41.22 310 ASP A CA 1
ATOM 2339 C C . ASP A 1 310 ? 5.208 -45.390 -8.933 1.00 41.22 310 ASP A C 1
ATOM 2341 O O . ASP A 1 310 ? 4.523 -44.556 -8.348 1.00 41.22 310 ASP A O 1
ATOM 2345 N N . HIS A 1 311 ? 5.128 -45.541 -10.262 1.00 46.84 311 HIS A N 1
ATOM 2346 C CA . HIS A 1 311 ? 4.328 -44.668 -11.133 1.00 46.84 311 HIS A CA 1
ATOM 2347 C C . HIS A 1 311 ? 2.800 -44.832 -10.983 1.00 46.84 311 HIS A C 1
ATOM 2349 O O . HIS A 1 311 ? 2.040 -43.976 -11.432 1.00 46.84 311 HIS A O 1
ATOM 2355 N N . VAL A 1 312 ? 2.331 -45.926 -10.370 1.00 49.53 312 VAL A N 1
ATOM 2356 C CA . VAL A 1 312 ? 0.906 -46.144 -10.056 1.00 49.53 312 VAL A CA 1
ATOM 2357 C C . VAL A 1 312 ? 0.549 -45.573 -8.686 1.00 49.53 312 VAL A C 1
ATOM 2359 O O . VAL A 1 312 ? -0.578 -45.112 -8.520 1.00 49.53 312 VAL A O 1
ATOM 2362 N N . ASP A 1 313 ? 1.483 -45.561 -7.732 1.00 49.97 313 ASP A N 1
ATOM 2363 C CA . ASP A 1 313 ? 1.284 -44.887 -6.447 1.00 49.97 313 ASP A CA 1
ATOM 2364 C C . ASP A 1 313 ? 1.286 -43.349 -6.630 1.00 49.97 313 ASP A C 1
ATOM 2366 O O . ASP A 1 313 ? 0.383 -42.698 -6.104 1.00 49.97 313 ASP A O 1
ATOM 2370 N N . ASP A 1 314 ? 2.162 -42.782 -7.480 1.00 50.12 314 ASP A N 1
ATOM 2371 C CA . ASP A 1 314 ? 2.102 -41.363 -7.907 1.00 50.12 314 ASP A CA 1
ATOM 2372 C C . ASP A 1 314 ? 0.710 -41.003 -8.484 1.00 50.12 314 ASP A C 1
ATOM 2374 O O . ASP A 1 314 ? 0.042 -40.066 -8.037 1.00 50.12 314 ASP A O 1
ATOM 2378 N N . GLU A 1 315 ? 0.223 -41.796 -9.453 1.00 60.19 315 GLU A N 1
ATOM 2379 C CA . GLU A 1 315 ? -1.099 -41.613 -10.075 1.00 60.19 315 GLU A CA 1
ATOM 2380 C C . GLU A 1 315 ? -2.272 -41.816 -9.092 1.00 60.19 315 GLU A C 1
ATOM 2382 O O . GLU A 1 315 ? -3.413 -41.475 -9.426 1.00 60.19 315 GLU A O 1
ATOM 2387 N N . LEU A 1 316 ? -2.045 -42.401 -7.914 1.00 58.03 316 LEU A N 1
ATOM 2388 C CA . LEU A 1 316 ? -3.060 -42.575 -6.875 1.00 58.03 316 LEU A CA 1
ATOM 2389 C C . LEU A 1 316 ? -3.033 -41.438 -5.850 1.00 58.03 316 LEU A C 1
ATOM 2391 O O . LEU A 1 316 ? -4.117 -41.004 -5.458 1.00 58.03 316 LEU A O 1
ATOM 2395 N N . GLU A 1 317 ? -1.865 -40.909 -5.470 1.00 63.97 317 GLU A N 1
ATOM 2396 C CA . GLU A 1 317 ? -1.791 -39.729 -4.595 1.00 63.97 317 GLU A CA 1
ATOM 2397 C C . GLU A 1 317 ? -2.433 -38.500 -5.266 1.00 63.97 317 GLU A C 1
ATOM 2399 O O . GLU A 1 317 ? -3.307 -37.887 -4.652 1.00 63.97 317 GLU A O 1
ATOM 2404 N N . GLU A 1 318 ? -2.155 -38.217 -6.550 1.00 60.81 318 GLU A N 1
ATOM 2405 C CA . GLU A 1 318 ? -2.823 -37.118 -7.283 1.00 60.81 318 GLU A CA 1
ATOM 2406 C C . GLU A 1 318 ? -4.362 -37.241 -7.260 1.00 60.81 318 GLU A C 1
ATOM 2408 O O . GLU A 1 318 ? -5.082 -36.255 -7.091 1.00 60.81 318 GLU A O 1
ATOM 2413 N N . LYS A 1 319 ? -4.891 -38.466 -7.396 1.00 58.53 319 LYS A N 1
ATOM 2414 C CA . LYS A 1 319 ? -6.342 -38.721 -7.422 1.00 58.53 319 LYS A CA 1
ATOM 2415 C C . LYS A 1 319 ? -6.972 -38.732 -6.028 1.00 58.53 319 LYS A C 1
ATOM 2417 O O . LYS A 1 319 ? -8.153 -38.389 -5.904 1.00 58.53 319 LYS A O 1
ATOM 2422 N N . GLU A 1 320 ? -6.237 -39.106 -4.977 1.00 64.75 320 GLU A N 1
ATOM 2423 C CA . GLU A 1 320 ? -6.700 -38.929 -3.595 1.00 64.75 320 GLU A CA 1
ATOM 2424 C C . GLU A 1 320 ? -6.690 -37.442 -3.192 1.00 64.75 320 GLU A C 1
ATOM 2426 O O . GLU A 1 320 ? -7.648 -37.008 -2.546 1.00 64.75 320 GLU A O 1
ATOM 2431 N N . GLU A 1 321 ? -5.721 -36.632 -3.641 1.00 59.91 321 GLU A N 1
ATOM 2432 C CA . GLU A 1 321 ? -5.742 -35.171 -3.453 1.00 59.91 321 GLU A CA 1
ATOM 2433 C C . GLU A 1 321 ? -6.903 -34.501 -4.210 1.00 59.91 321 GLU A C 1
ATOM 2435 O O . GLU A 1 321 ? -7.679 -33.764 -3.594 1.00 59.91 321 GLU A O 1
ATOM 2440 N N . GLU A 1 322 ? -7.108 -34.811 -5.498 1.00 60.44 322 GLU A N 1
ATOM 2441 C CA . GLU A 1 322 ? -8.237 -34.282 -6.284 1.00 60.44 322 GLU A CA 1
ATOM 2442 C C . GLU A 1 322 ? -9.590 -34.649 -5.639 1.00 60.44 322 GLU A C 1
ATOM 2444 O O . GLU A 1 322 ? -10.462 -33.795 -5.447 1.00 60.44 322 GLU A O 1
ATOM 2449 N N . THR A 1 323 ? -9.753 -35.905 -5.206 1.00 61.12 323 THR A N 1
ATOM 2450 C CA . THR A 1 323 ? -10.974 -36.358 -4.515 1.00 61.12 323 THR A CA 1
ATOM 2451 C C . THR A 1 323 ? -11.156 -35.662 -3.159 1.00 61.12 323 THR A C 1
ATOM 2453 O O . THR A 1 323 ? -12.276 -35.287 -2.805 1.00 61.12 323 THR A O 1
ATOM 2456 N N . SER A 1 324 ? -10.071 -35.448 -2.409 1.00 63.12 324 SER A N 1
ATOM 2457 C CA . SER A 1 324 ? -10.072 -34.732 -1.125 1.00 63.12 324 SER A CA 1
ATOM 2458 C C . SER A 1 324 ? -10.483 -33.263 -1.287 1.00 63.12 324 SER A C 1
ATOM 2460 O O . SER A 1 324 ? -11.305 -32.757 -0.514 1.00 63.12 324 SER A O 1
ATOM 2462 N N . MET A 1 325 ? -9.997 -32.588 -2.336 1.00 56.44 325 MET A N 1
ATOM 2463 C CA . MET A 1 325 ? -10.429 -31.233 -2.690 1.00 56.44 325 MET A CA 1
ATOM 2464 C C . MET A 1 325 ? -11.926 -31.184 -3.015 1.00 56.44 325 MET A C 1
ATOM 2466 O O . MET A 1 325 ? -12.625 -30.310 -2.502 1.00 56.44 325 MET A O 1
ATOM 2470 N N . VAL A 1 326 ? -12.446 -32.138 -3.795 1.00 63.19 326 VAL A N 1
ATOM 2471 C CA . VAL A 1 326 ? -13.874 -32.189 -4.155 1.00 63.19 326 VAL A CA 1
ATOM 2472 C C . VAL A 1 326 ? -14.772 -32.494 -2.944 1.00 63.19 326 VAL A C 1
ATOM 2474 O O . VAL A 1 326 ? -15.793 -31.822 -2.775 1.00 63.19 326 VAL A O 1
ATOM 2477 N N . GLU A 1 327 ? -14.407 -33.434 -2.057 1.00 62.22 327 GLU A N 1
ATOM 2478 C CA . GLU A 1 327 ? -15.156 -33.655 -0.801 1.00 62.22 327 GLU A CA 1
ATOM 2479 C C . GLU A 1 327 ? -15.129 -32.401 0.098 1.00 62.22 327 GLU A C 1
ATOM 2481 O O . GLU A 1 327 ? -16.151 -32.047 0.693 1.00 62.22 327 GLU A O 1
ATOM 2486 N N . THR A 1 328 ? -13.999 -31.686 0.154 1.00 63.97 328 THR A N 1
ATOM 2487 C CA . THR A 1 328 ? -13.846 -30.455 0.952 1.00 63.97 328 THR A CA 1
ATOM 2488 C C . THR A 1 328 ? -14.698 -29.307 0.405 1.00 63.97 328 THR A C 1
ATOM 2490 O O . THR A 1 328 ? -15.443 -28.684 1.165 1.00 63.97 328 THR A O 1
ATOM 2493 N N . GLN A 1 329 ? -14.670 -29.067 -0.909 1.00 53.06 329 GLN A N 1
ATOM 2494 C CA . GLN A 1 329 ? -15.491 -28.046 -1.571 1.00 53.06 329 GLN A CA 1
ATOM 2495 C C . GLN A 1 329 ? -16.992 -28.337 -1.417 1.00 53.06 329 GLN A C 1
ATOM 2497 O O . GLN A 1 329 ? -17.773 -27.432 -1.116 1.00 53.06 329 GLN A O 1
ATOM 2502 N N . ALA A 1 330 ? -17.409 -29.601 -1.548 1.00 57.16 330 ALA A N 1
ATOM 2503 C CA . ALA A 1 330 ? -18.800 -30.002 -1.335 1.00 57.16 330 ALA A CA 1
ATOM 2504 C C . ALA A 1 330 ? -19.253 -29.798 0.125 1.00 57.16 330 ALA A C 1
ATOM 2506 O O . ALA A 1 330 ? -20.378 -29.354 0.370 1.00 57.16 330 ALA A O 1
ATOM 2507 N N . ALA A 1 331 ? -18.380 -30.076 1.100 1.00 60.12 331 ALA A N 1
ATOM 2508 C CA . ALA A 1 331 ? -18.650 -29.828 2.515 1.00 60.12 331 ALA A CA 1
ATOM 2509 C C . ALA A 1 331 ? -18.726 -28.324 2.844 1.00 60.12 331 ALA A C 1
ATOM 2511 O O . ALA A 1 331 ? -19.626 -27.909 3.578 1.00 60.12 331 ALA A O 1
ATOM 2512 N N . GLN A 1 332 ? -17.842 -27.500 2.268 1.00 57.12 332 GLN A N 1
ATOM 2513 C CA . GLN A 1 332 ? -17.916 -26.039 2.382 1.00 57.12 332 GLN A CA 1
ATOM 2514 C C . GLN A 1 332 ? -19.232 -25.511 1.805 1.00 57.12 332 GLN A C 1
ATOM 2516 O O . GLN A 1 332 ? -19.971 -24.851 2.535 1.00 57.12 332 GLN A O 1
ATOM 2521 N N . HIS A 1 333 ? -19.592 -25.900 0.577 1.00 55.47 333 HIS A N 1
ATOM 2522 C CA . HIS A 1 333 ? -20.815 -25.444 -0.088 1.00 55.47 333 HIS A CA 1
ATOM 2523 C C . HIS A 1 333 ? -22.091 -25.803 0.698 1.00 55.47 333 HIS A C 1
ATOM 2525 O O . HIS A 1 333 ? -22.998 -24.976 0.823 1.00 55.47 333 HIS A O 1
ATOM 2531 N N . LEU A 1 334 ? -22.153 -27.001 1.295 1.00 55.25 334 LEU A N 1
ATOM 2532 C CA . LEU A 1 334 ? -23.251 -27.391 2.190 1.00 55.25 334 LEU A CA 1
ATOM 2533 C C . LEU A 1 334 ? -23.277 -26.583 3.499 1.00 55.25 334 LEU A C 1
ATOM 2535 O O . LEU A 1 334 ? -24.360 -26.356 4.038 1.00 55.25 334 LEU A O 1
ATOM 2539 N N . SER A 1 335 ? -22.123 -26.119 3.994 1.00 58.28 335 SER A N 1
ATOM 2540 C CA . SER A 1 335 ? -22.050 -25.198 5.139 1.00 58.28 335 SER A CA 1
ATOM 2541 C C . SER A 1 335 ? -22.488 -23.773 4.780 1.00 58.28 335 SER A C 1
ATOM 2543 O O . SER A 1 335 ? -23.122 -23.110 5.598 1.00 58.28 335 SER A O 1
ATOM 2545 N N . ASP A 1 336 ? -22.183 -23.302 3.564 1.00 53.78 336 ASP A N 1
ATOM 2546 C CA . ASP A 1 336 ? -22.535 -21.956 3.092 1.00 53.78 336 ASP A CA 1
ATOM 2547 C C . ASP A 1 336 ? -24.058 -21.790 2.987 1.00 53.78 336 ASP A C 1
ATOM 2549 O O . ASP A 1 336 ? -24.602 -20.767 3.397 1.00 53.78 336 ASP A O 1
ATOM 2553 N N . LEU A 1 337 ? -24.759 -22.835 2.529 1.00 50.50 337 LEU A N 1
ATOM 2554 C CA . LEU A 1 337 ? -26.223 -22.884 2.402 1.00 50.50 337 LEU A CA 1
ATOM 2555 C C . LEU A 1 337 ? -26.990 -22.815 3.741 1.00 50.50 337 LEU A C 1
ATOM 2557 O O . LEU A 1 337 ? -28.221 -22.789 3.728 1.00 50.50 337 LEU A O 1
ATOM 2561 N N . GLN A 1 338 ? -26.297 -22.806 4.885 1.00 51.59 338 GLN A N 1
ATOM 2562 C CA . GLN A 1 338 ? -26.897 -22.733 6.224 1.00 51.59 338 GLN A CA 1
ATOM 2563 C C . GLN A 1 338 ? -26.463 -21.503 7.040 1.00 51.59 338 GLN A C 1
ATOM 2565 O O . GLN A 1 338 ? -26.880 -21.369 8.192 1.00 51.59 338 GLN A O 1
ATOM 2570 N N . ARG A 1 339 ? -25.642 -20.594 6.491 1.00 55.00 339 ARG A N 1
ATOM 2571 C CA . ARG A 1 339 ? -25.203 -19.400 7.237 1.00 55.00 339 ARG A CA 1
ATOM 2572 C C . ARG A 1 339 ? -26.282 -18.306 7.251 1.00 55.00 339 ARG A C 1
ATOM 2574 O O . ARG A 1 339 ? -26.924 -18.080 6.225 1.00 55.00 339 ARG A O 1
ATOM 2581 N N . PRO A 1 340 ? -26.469 -17.590 8.377 1.00 53.34 340 PRO A N 1
ATOM 2582 C CA . PRO A 1 340 ? -27.255 -16.360 8.393 1.00 53.34 340 PRO A CA 1
ATOM 2583 C C . PRO A 1 340 ? -26.582 -15.279 7.531 1.00 53.34 340 PRO A C 1
ATOM 2585 O O . PRO A 1 340 ? -25.370 -15.301 7.314 1.00 53.34 340 PRO A O 1
ATOM 2588 N N . ALA A 1 341 ? -27.378 -14.337 7.026 1.00 52.44 341 ALA A N 1
ATOM 2589 C CA . ALA A 1 341 ? -26.936 -13.386 6.011 1.00 52.44 341 ALA A CA 1
ATOM 2590 C C . ALA A 1 341 ? -25.899 -12.359 6.510 1.00 52.44 341 ALA A C 1
ATOM 2592 O O . ALA A 1 341 ? -26.021 -11.809 7.604 1.00 52.44 341 ALA A O 1
ATOM 2593 N N . SER A 1 342 ? -24.934 -12.056 5.634 1.00 63.84 342 SER A N 1
ATOM 2594 C CA . SER A 1 342 ? -24.202 -10.780 5.542 1.00 63.84 342 SER A CA 1
ATOM 2595 C C . SER A 1 342 ? -23.575 -10.193 6.818 1.00 63.84 342 SER A C 1
ATOM 2597 O O . SER A 1 342 ? -23.561 -8.969 6.972 1.00 63.84 342 SER A O 1
ATOM 2599 N N . ARG A 1 343 ? -23.030 -11.023 7.719 1.00 88.19 343 ARG A N 1
ATOM 2600 C CA . ARG A 1 343 ? -22.123 -10.533 8.772 1.00 88.19 343 ARG A CA 1
ATOM 2601 C C . ARG A 1 343 ? -20.735 -10.259 8.191 1.00 88.19 343 ARG A C 1
ATOM 2603 O O . ARG A 1 343 ? -20.146 -11.150 7.578 1.00 88.19 343 ARG A O 1
ATOM 2610 N N . VAL A 1 344 ? -20.161 -9.092 8.480 1.00 95.62 344 VAL A N 1
ATOM 2611 C CA . VAL A 1 344 ? -18.766 -8.786 8.126 1.00 95.62 344 VAL A CA 1
ATOM 2612 C C . VAL A 1 344 ? -17.808 -9.682 8.927 1.00 95.62 344 VAL A C 1
ATOM 2614 O O . VAL A 1 344 ? -17.847 -9.745 10.161 1.00 95.62 344 VAL A O 1
ATOM 2617 N N . ARG A 1 345 ? -16.944 -10.401 8.205 1.00 97.06 345 ARG A N 1
ATOM 2618 C CA . ARG A 1 345 ? -15.894 -11.293 8.726 1.00 97.06 345 ARG A CA 1
ATOM 2619 C C . ARG A 1 345 ? -14.496 -10.920 8.239 1.00 97.06 345 ARG A C 1
ATOM 2621 O O . ARG A 1 345 ? -13.534 -11.286 8.908 1.00 97.06 345 ARG A O 1
ATOM 2628 N N . ALA A 1 346 ? -14.375 -10.206 7.122 1.00 98.31 346 ALA A N 1
ATOM 2629 C CA . ALA A 1 346 ? -13.103 -9.701 6.616 1.00 98.31 346 ALA A CA 1
ATOM 2630 C C . ALA A 1 346 ? -13.208 -8.245 6.145 1.00 98.31 346 ALA A C 1
ATOM 2632 O O . ALA A 1 346 ? -14.245 -7.816 5.639 1.00 98.31 346 ALA A O 1
ATOM 2633 N N . ILE A 1 347 ? -12.114 -7.506 6.298 1.00 98.69 347 ILE A N 1
ATOM 2634 C CA . ILE A 1 347 ? -11.926 -6.139 5.821 1.00 98.69 347 ILE A CA 1
ATOM 2635 C C . ILE A 1 347 ? -10.640 -6.114 4.995 1.00 98.69 347 ILE A C 1
ATOM 2637 O O . ILE A 1 347 ? -9.574 -6.480 5.492 1.00 98.69 347 ILE A O 1
ATOM 2641 N N . PHE A 1 348 ? -10.750 -5.658 3.754 1.00 98.69 348 PHE A N 1
ATOM 2642 C CA . PHE A 1 348 ? -9.638 -5.404 2.849 1.00 98.69 348 PHE A CA 1
ATOM 2643 C C . PHE A 1 348 ? -9.520 -3.889 2.665 1.00 98.69 348 PHE A C 1
ATOM 2645 O O . PHE A 1 348 ? -10.498 -3.232 2.315 1.00 98.69 348 PHE A O 1
ATOM 2652 N N . SER A 1 349 ? -8.352 -3.328 2.967 1.00 98.69 349 SER A N 1
ATOM 2653 C CA . SER A 1 349 ? -8.141 -1.880 3.042 1.00 98.69 349 SER A CA 1
ATOM 2654 C C . SER A 1 349 ? -6.948 -1.453 2.208 1.00 98.69 349 SER A C 1
ATOM 2656 O O . SER A 1 349 ? -5.875 -2.032 2.372 1.00 98.69 349 SER A O 1
ATOM 2658 N N . ASP A 1 350 ? -7.069 -0.391 1.413 1.00 98.06 350 ASP A N 1
ATOM 2659 C CA . ASP A 1 350 ? -5.870 0.306 0.934 1.00 98.06 350 ASP A CA 1
ATOM 2660 C C . ASP A 1 350 ? -5.087 0.938 2.105 1.00 98.06 350 ASP A C 1
ATOM 2662 O O . ASP A 1 350 ? -5.571 1.045 3.239 1.00 98.06 350 ASP A O 1
ATOM 2666 N N . LEU A 1 351 ? -3.840 1.316 1.825 1.00 96.75 351 LEU A N 1
ATOM 2667 C CA . LEU A 1 351 ? -2.914 1.969 2.728 1.00 96.75 351 LEU A CA 1
ATOM 2668 C C . LEU A 1 351 ? -2.798 3.491 2.525 1.00 96.75 351 LEU A C 1
ATOM 2670 O O . LEU A 1 351 ? -2.948 4.218 3.498 1.00 96.75 351 LEU A O 1
ATOM 2674 N N . ASP A 1 352 ? -2.446 3.972 1.331 1.00 94.44 352 ASP A N 1
ATOM 2675 C CA . ASP A 1 352 ? -1.885 5.315 1.084 1.00 94.44 352 ASP A CA 1
ATOM 2676 C C . ASP A 1 352 ? -2.950 6.261 0.496 1.00 94.44 352 ASP A C 1
ATOM 2678 O O . ASP A 1 352 ? -2.917 6.595 -0.683 1.00 94.44 352 ASP A O 1
ATOM 2682 N N . GLY A 1 353 ? -3.862 6.722 1.352 1.00 93.12 353 GLY A N 1
ATOM 2683 C CA . GLY A 1 353 ? -5.077 7.473 0.999 1.00 93.12 353 GLY A CA 1
ATOM 2684 C C . GLY A 1 353 ? -6.215 7.116 1.945 1.00 93.12 353 GLY A C 1
ATOM 2685 O O . GLY A 1 353 ? -6.892 7.996 2.483 1.00 93.12 353 GLY A O 1
ATOM 2686 N N . THR A 1 354 ? -6.300 5.823 2.263 1.00 96.88 354 THR A N 1
ATOM 2687 C CA . THR A 1 354 ? -7.358 5.230 3.081 1.00 96.88 354 THR A CA 1
ATOM 2688 C C . THR A 1 354 ? -7.004 5.089 4.564 1.00 96.88 354 THR A C 1
ATOM 2690 O O . THR A 1 354 ? -7.821 5.454 5.401 1.00 96.88 354 THR A O 1
ATOM 2693 N N . ILE A 1 355 ? -5.815 4.578 4.918 1.00 97.81 355 ILE A N 1
ATOM 2694 C CA . ILE A 1 355 ? -5.382 4.383 6.325 1.00 97.81 355 ILE A CA 1
ATOM 2695 C C . ILE A 1 355 ? -4.310 5.401 6.725 1.00 97.81 355 ILE A C 1
ATOM 2697 O O . ILE A 1 355 ? -4.301 5.915 7.843 1.00 97.81 355 ILE A O 1
ATOM 2701 N N . VAL A 1 356 ? -3.378 5.655 5.807 1.00 96.62 356 VAL A N 1
ATOM 2702 C CA . VAL A 1 356 ? -2.250 6.575 5.915 1.00 96.62 356 VAL A CA 1
ATOM 2703 C C . VAL A 1 356 ? -2.573 7.790 5.060 1.00 96.62 356 VAL A C 1
ATOM 2705 O O . VAL A 1 356 ? -2.663 7.680 3.839 1.00 96.62 356 VAL A O 1
ATOM 2708 N N . HIS A 1 357 ? -2.703 8.958 5.680 1.00 95.56 357 HIS A N 1
ATOM 2709 C CA . HIS A 1 357 ? -3.029 10.195 4.969 1.00 95.56 357 HIS A CA 1
ATOM 2710 C C . HIS A 1 357 ? -1.837 11.151 4.957 1.00 95.56 357 HIS A C 1
ATOM 2712 O O . HIS A 1 357 ? -1.081 11.227 5.929 1.00 95.56 357 HIS A O 1
ATOM 2718 N N . PHE A 1 358 ? -1.679 11.907 3.872 1.00 93.50 358 PHE A N 1
ATOM 2719 C CA . PHE A 1 358 ? -0.595 12.877 3.710 1.00 93.50 358 PHE A CA 1
ATOM 2720 C C . PHE A 1 358 ? -1.119 14.308 3.878 1.00 93.50 358 PHE A C 1
ATOM 2722 O O . PHE A 1 358 ? -2.247 14.582 3.462 1.00 93.50 358 PHE A O 1
ATOM 2729 N N . PRO A 1 359 ? -0.323 15.243 4.434 1.00 92.25 359 PRO A N 1
ATOM 2730 C CA . PRO A 1 359 ? -0.809 16.593 4.734 1.00 92.25 359 PRO A CA 1
ATOM 2731 C C . PRO A 1 359 ? -1.346 17.334 3.509 1.00 92.25 359 PRO A C 1
ATOM 2733 O O . PRO A 1 359 ? -2.417 17.930 3.567 1.00 92.25 359 PRO A O 1
ATOM 2736 N N . ALA A 1 360 ? -0.684 17.158 2.362 1.00 89.75 360 ALA A N 1
ATOM 2737 C CA . ALA A 1 360 ? -1.076 17.731 1.076 1.00 89.75 360 ALA A CA 1
ATOM 2738 C C . ALA A 1 360 ? -2.466 17.299 0.552 1.00 89.75 360 ALA A C 1
ATOM 2740 O O . ALA A 1 360 ? -2.889 17.817 -0.477 1.00 89.75 360 ALA A O 1
ATOM 2741 N N . TRP A 1 361 ? -3.156 16.358 1.210 1.00 89.06 361 TRP A N 1
ATOM 2742 C CA . TRP A 1 361 ? -4.519 15.928 0.862 1.00 89.06 361 TRP A CA 1
ATOM 2743 C C . TRP A 1 361 ? -5.583 16.385 1.868 1.00 89.06 361 TRP A C 1
ATOM 2745 O O . TRP A 1 361 ? -6.745 16.487 1.500 1.00 89.06 361 TRP A O 1
ATOM 2755 N N 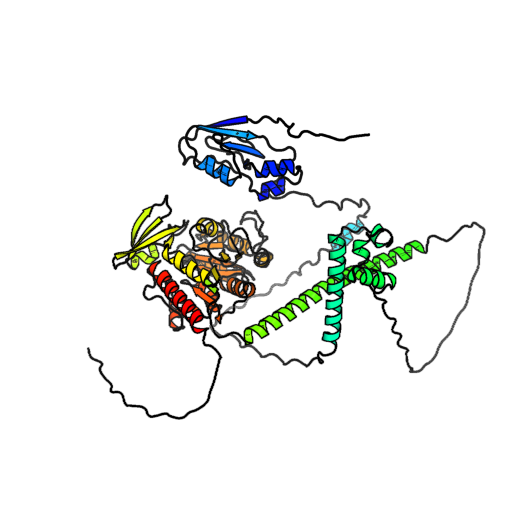. PHE A 1 362 ? -5.215 16.683 3.121 1.00 91.75 362 PHE A N 1
ATOM 2756 C CA . PHE A 1 362 ? -6.171 17.122 4.149 1.00 91.75 362 PHE A CA 1
ATOM 2757 C C . PHE A 1 362 ? -6.051 18.607 4.528 1.00 91.75 362 PHE A C 1
ATOM 2759 O O . PHE A 1 362 ? -6.972 19.163 5.130 1.00 91.75 362 PHE A O 1
ATOM 2766 N N . GLU A 1 363 ? -4.946 19.272 4.173 1.00 93.12 363 GLU A N 1
ATOM 2767 C CA . GLU A 1 363 ? -4.723 20.694 4.476 1.00 93.12 363 GLU A CA 1
ATOM 2768 C C . GLU A 1 363 ? -5.722 21.617 3.758 1.00 93.12 363 GLU A C 1
ATOM 2770 O O . GLU A 1 363 ? -6.133 22.630 4.327 1.00 93.12 363 GLU A O 1
ATOM 2775 N N . GLU A 1 364 ? -6.211 21.242 2.570 1.00 91.44 364 GLU A N 1
ATOM 2776 C CA . GLU A 1 364 ? -7.271 21.992 1.875 1.00 91.44 364 GLU A CA 1
ATOM 2777 C C . GLU A 1 364 ? -8.644 21.900 2.565 1.00 91.44 364 GLU A C 1
ATOM 2779 O O . GLU A 1 364 ? -9.450 22.825 2.464 1.00 91.44 364 GLU A O 1
ATOM 2784 N N . HIS A 1 365 ? -8.871 20.856 3.369 1.00 93.00 365 HIS A N 1
ATOM 2785 C CA . HIS A 1 365 ? -10.036 20.735 4.250 1.00 93.00 365 HIS A CA 1
ATOM 2786 C C . HIS A 1 365 ? -9.853 21.471 5.596 1.00 93.00 365 HIS A C 1
ATOM 2788 O O . HIS A 1 365 ? -10.702 21.372 6.483 1.00 93.00 365 HIS A O 1
ATOM 2794 N N . GLY A 1 366 ? -8.748 22.204 5.781 1.00 93.62 366 GLY A N 1
ATOM 2795 C CA . GLY A 1 366 ? -8.447 22.953 7.003 1.00 93.62 366 GLY A CA 1
ATOM 2796 C C . GLY A 1 366 ? -7.967 22.098 8.183 1.00 93.62 366 GLY A C 1
ATOM 2797 O O . GLY A 1 366 ? -7.850 22.620 9.294 1.00 93.62 366 GLY A O 1
ATOM 2798 N N . ILE A 1 367 ? -7.674 20.811 7.963 1.00 96.44 367 ILE A N 1
ATOM 2799 C CA . ILE A 1 367 ? -6.924 19.985 8.917 1.00 96.44 367 ILE A CA 1
ATOM 2800 C C . ILE A 1 367 ? -5.461 20.456 8.910 1.00 96.44 367 ILE A C 1
ATOM 2802 O O . ILE A 1 367 ? -4.886 20.671 7.849 1.00 96.44 367 ILE A O 1
ATOM 2806 N N . LYS A 1 368 ? -4.824 20.602 10.073 1.00 96.56 368 LYS A N 1
ATOM 2807 C CA . LYS A 1 368 ? -3.440 21.109 10.190 1.00 96.56 368 LYS A CA 1
ATOM 2808 C C . LYS A 1 368 ? -2.614 20.284 11.173 1.00 96.56 368 LYS A C 1
ATOM 2810 O O . LYS A 1 368 ? -3.143 19.806 12.173 1.00 96.56 368 LYS A O 1
ATOM 2815 N N . ILE A 1 369 ? -1.305 20.173 10.949 1.00 96.69 369 ILE A N 1
ATOM 2816 C CA . ILE A 1 369 ? -0.374 19.645 11.960 1.00 96.69 369 ILE A CA 1
ATOM 2817 C C . ILE A 1 369 ? -0.075 20.755 12.979 1.00 96.69 369 ILE A C 1
ATOM 2819 O O . ILE A 1 369 ? 0.455 21.802 12.614 1.00 96.69 369 ILE A O 1
ATOM 2823 N N . VAL A 1 370 ? -0.388 20.527 14.259 1.00 97.44 370 VAL A N 1
ATOM 2824 C CA . VAL A 1 370 ? -0.112 21.471 15.365 1.00 97.44 370 VAL A CA 1
ATOM 2825 C C . VAL A 1 370 ? 1.106 21.088 16.209 1.00 97.44 370 VAL A C 1
ATOM 2827 O O . VAL A 1 370 ? 1.633 21.924 16.938 1.00 97.44 370 VAL A O 1
ATOM 2830 N N . SER A 1 371 ? 1.582 19.844 16.106 1.00 97.00 371 SER A N 1
ATOM 2831 C CA . SER A 1 371 ? 2.824 19.384 16.740 1.00 97.00 371 SER A CA 1
ATOM 2832 C C . SER A 1 371 ? 3.457 18.241 15.944 1.00 97.00 371 SER A C 1
ATOM 2834 O O . SER A 1 371 ? 2.740 17.451 15.329 1.00 97.00 371 SER A O 1
ATOM 2836 N N . ARG A 1 372 ? 4.791 18.132 15.960 1.00 96.69 372 ARG A N 1
ATOM 2837 C CA . ARG A 1 372 ? 5.559 17.074 15.284 1.00 96.69 372 ARG A CA 1
ATOM 2838 C C . ARG A 1 372 ? 6.821 16.738 16.082 1.00 96.69 372 ARG A C 1
ATOM 2840 O O . ARG A 1 372 ? 7.598 17.629 16.409 1.00 96.69 372 ARG A O 1
ATOM 2847 N N . ASP A 1 373 ? 7.026 15.454 16.346 1.00 94.94 373 ASP A N 1
ATOM 2848 C CA . ASP A 1 373 ? 8.221 14.867 16.951 1.00 94.94 373 ASP A CA 1
ATOM 2849 C C . ASP A 1 373 ? 8.697 13.708 16.062 1.00 94.94 373 ASP A C 1
ATOM 2851 O O . ASP A 1 373 ? 8.181 12.587 16.100 1.00 94.94 373 ASP A O 1
ATOM 2855 N N . GLU A 1 374 ? 9.693 13.994 15.227 1.00 91.69 374 GLU A N 1
ATOM 2856 C CA . GLU A 1 374 ? 10.282 13.023 14.300 1.00 91.69 374 GLU A CA 1
ATOM 2857 C C . GLU A 1 374 ? 11.074 11.925 15.032 1.00 91.69 374 GLU A C 1
ATOM 2859 O O . GLU A 1 374 ? 11.174 10.804 14.531 1.00 91.69 374 GLU A O 1
ATOM 2864 N N . GLN A 1 375 ? 11.586 12.196 16.241 1.00 89.31 375 GLN A N 1
ATOM 2865 C CA . GLN A 1 375 ? 12.351 11.229 17.031 1.00 89.31 375 GLN A CA 1
ATOM 2866 C C . GLN A 1 375 ? 11.430 10.198 17.702 1.00 89.31 375 GLN A C 1
ATOM 2868 O O . GLN A 1 375 ? 11.747 9.008 17.708 1.00 89.31 375 GLN A O 1
ATOM 2873 N N . ALA A 1 376 ? 10.278 10.625 18.223 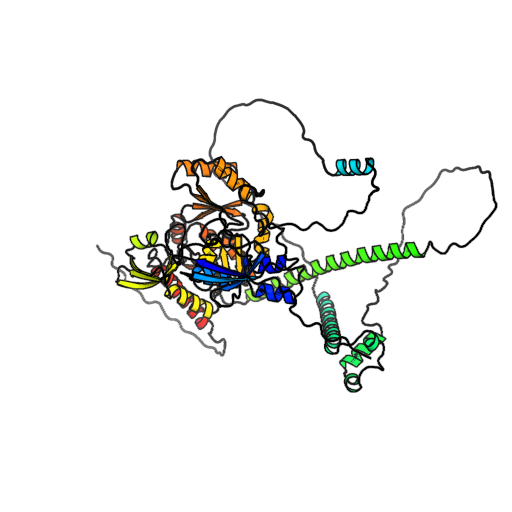1.00 92.94 376 ALA A N 1
ATOM 2874 C CA . ALA A 1 376 ? 9.226 9.734 18.721 1.00 92.94 376 ALA A CA 1
ATOM 2875 C C . ALA A 1 376 ? 8.360 9.124 17.598 1.00 92.94 376 ALA A C 1
ATOM 2877 O O . ALA A 1 376 ? 7.489 8.290 17.869 1.00 92.94 376 ALA A O 1
ATOM 2878 N N . LYS A 1 377 ? 8.563 9.555 16.343 1.00 95.62 377 LYS A N 1
ATOM 2879 C CA . LYS A 1 377 ? 7.668 9.302 15.202 1.00 95.62 377 LYS A CA 1
ATOM 2880 C C . LYS A 1 377 ? 6.205 9.610 15.551 1.00 95.62 377 LYS A C 1
ATOM 2882 O O . LYS A 1 377 ? 5.323 8.763 15.380 1.00 95.62 377 LYS A O 1
ATOM 2887 N N . ARG A 1 378 ? 5.944 10.806 16.086 1.00 97.44 378 ARG A N 1
ATOM 2888 C CA . ARG A 1 378 ? 4.605 11.284 16.461 1.00 97.44 378 ARG A CA 1
ATOM 2889 C C . ARG A 1 378 ? 4.296 12.669 15.910 1.00 97.44 378 ARG A C 1
ATOM 2891 O O . ARG A 1 378 ? 5.179 13.488 15.694 1.00 97.44 378 ARG A O 1
ATOM 2898 N N . ALA A 1 379 ? 3.015 12.937 15.721 1.00 97.69 379 ALA A N 1
ATOM 2899 C CA . ALA A 1 379 ? 2.478 14.249 15.407 1.00 97.69 379 ALA A CA 1
ATOM 2900 C C . ALA A 1 379 ? 1.133 14.444 16.113 1.00 97.69 379 ALA A C 1
ATOM 2902 O O . ALA A 1 379 ? 0.537 13.488 16.611 1.00 97.69 379 ALA A O 1
ATOM 2903 N N . VAL A 1 380 ? 0.647 15.681 16.132 1.00 98.19 380 VAL A N 1
ATOM 2904 C CA . VAL A 1 380 ? -0.735 16.002 16.492 1.00 98.19 380 VAL A CA 1
ATOM 2905 C C . VAL A 1 380 ? -1.347 16.781 15.340 1.00 98.19 380 VAL A C 1
ATOM 2907 O O . VAL A 1 380 ? -0.783 17.796 14.924 1.00 98.19 380 VAL A O 1
ATOM 2910 N N . VAL A 1 381 ? -2.484 16.310 14.832 1.00 97.88 381 VAL A N 1
ATOM 2911 C CA . VAL A 1 381 ? -3.315 17.052 13.874 1.00 97.88 381 VAL A CA 1
ATOM 2912 C C . VAL A 1 381 ? -4.517 17.665 14.583 1.00 97.88 381 VAL A C 1
ATOM 2914 O O . VAL A 1 381 ? -4.998 17.115 15.572 1.00 97.88 381 VAL A O 1
ATOM 2917 N N . GLU A 1 382 ? -4.992 18.799 14.082 1.00 97.88 382 GLU A N 1
ATOM 2918 C CA . GLU A 1 382 ? -6.161 19.528 14.578 1.00 97.88 382 GLU A CA 1
ATOM 2919 C C . GLU A 1 382 ? -7.115 19.830 13.416 1.00 97.88 382 GLU A C 1
ATOM 2921 O O . GLU A 1 382 ? -6.668 20.218 12.334 1.00 97.88 382 GLU A O 1
ATOM 2926 N N . SER A 1 383 ? -8.416 19.658 13.639 1.00 96.38 383 SER A N 1
ATOM 2927 C CA . SER A 1 383 ? -9.469 19.938 12.660 1.00 96.38 383 SER A CA 1
ATOM 2928 C C . SER A 1 383 ? -9.948 21.405 12.692 1.00 96.38 383 SER A C 1
ATOM 2930 O O . SER A 1 383 ? -9.672 22.125 13.657 1.00 96.38 383 SER A O 1
ATOM 2932 N N . PRO A 1 384 ? -10.756 21.858 11.709 1.00 93.38 384 PRO A N 1
ATOM 2933 C CA . PRO A 1 384 ? -11.445 23.151 11.755 1.00 93.38 384 PRO A CA 1
ATOM 2934 C C . PRO A 1 384 ? -12.291 23.412 13.012 1.00 93.38 384 PRO A C 1
ATOM 2936 O O . PRO A 1 384 ? -12.555 24.571 13.326 1.00 93.38 384 PRO A O 1
ATOM 2939 N N . THR A 1 385 ? -12.723 22.372 13.737 1.00 94.31 385 THR A N 1
ATOM 2940 C CA . THR A 1 385 ? -13.490 22.509 14.990 1.00 94.31 385 THR A CA 1
ATOM 2941 C C . THR A 1 385 ? -12.607 22.561 16.242 1.00 94.31 385 THR A C 1
ATOM 2943 O O . THR A 1 385 ? -13.133 22.698 17.346 1.00 94.31 385 THR A O 1
ATOM 2946 N N . GLY A 1 386 ? -11.280 22.465 16.096 1.00 95.94 386 GLY A N 1
ATOM 2947 C CA . GLY A 1 386 ? -10.335 22.346 17.211 1.00 95.94 386 GLY A CA 1
ATOM 2948 C C . GLY A 1 386 ? -10.227 20.928 17.783 1.00 95.94 386 GLY A C 1
ATOM 2949 O O . GLY A 1 386 ? -9.603 20.733 18.825 1.00 95.94 386 GLY A O 1
ATOM 2950 N N . GLU A 1 387 ? -10.827 19.929 17.129 1.00 97.06 387 GLU A N 1
ATOM 2951 C CA . GLU A 1 387 ? -10.692 18.525 17.520 1.00 97.06 387 GLU A CA 1
ATOM 2952 C C . GLU A 1 387 ? -9.278 18.028 17.181 1.00 97.06 387 GLU A C 1
ATOM 2954 O O . GLU A 1 387 ? -8.838 18.159 16.040 1.00 97.06 387 GLU A O 1
ATOM 2959 N N . GLN A 1 388 ? -8.560 17.458 18.154 1.00 98.06 388 GLN A N 1
ATOM 2960 C CA . GLN A 1 388 ? -7.185 16.982 17.964 1.00 98.06 388 GLN A CA 1
ATOM 2961 C C . GLN A 1 388 ? -7.079 15.451 17.897 1.00 98.06 388 GLN A C 1
ATOM 2963 O O . GLN A 1 388 ? -7.874 14.722 18.501 1.00 98.06 388 GLN A O 1
ATOM 2968 N N . ARG A 1 389 ? -6.049 14.964 17.192 1.00 98.06 389 ARG A N 1
ATOM 2969 C CA . ARG A 1 389 ? -5.635 13.552 17.152 1.00 98.06 389 ARG A CA 1
ATOM 2970 C C . ARG A 1 389 ? -4.128 13.402 17.263 1.00 98.06 389 ARG A C 1
ATOM 2972 O O . ARG A 1 389 ? -3.382 14.058 16.540 1.00 98.06 389 ARG A O 1
ATOM 2979 N N . VAL A 1 390 ? -3.694 12.491 18.134 1.00 98.25 390 VAL A N 1
ATOM 2980 C CA . VAL A 1 390 ? -2.311 12.002 18.166 1.00 98.25 390 VAL A CA 1
ATOM 2981 C C . VAL A 1 390 ? -2.134 10.999 17.031 1.00 98.25 390 VAL A C 1
ATOM 2983 O O . VAL A 1 390 ? -2.904 10.045 16.912 1.00 98.25 390 VAL A O 1
ATOM 2986 N N . CYS A 1 391 ? -1.106 11.213 16.216 1.00 98.44 391 CYS A N 1
ATOM 2987 C CA . CYS A 1 391 ? -0.798 10.409 15.043 1.00 98.44 391 CYS A CA 1
ATOM 2988 C C . CYS A 1 391 ? 0.630 9.872 15.086 1.00 98.44 391 CYS A C 1
ATOM 2990 O O . CYS A 1 391 ? 1.541 10.498 15.631 1.00 98.44 391 CYS A O 1
ATOM 2992 N N . ARG A 1 392 ? 0.832 8.723 14.449 1.00 98.00 392 ARG A N 1
ATOM 2993 C CA . ARG A 1 392 ? 2.136 8.132 14.141 1.00 98.00 392 ARG A CA 1
ATOM 2994 C C . ARG A 1 392 ? 2.669 8.746 12.846 1.00 98.00 392 ARG A C 1
ATOM 2996 O O . ARG A 1 392 ? 1.891 8.967 11.923 1.00 98.00 392 ARG A O 1
ATOM 3003 N N . LEU A 1 393 ? 3.976 9.010 12.778 1.00 96.25 393 LEU A N 1
ATOM 3004 C CA . LEU A 1 393 ? 4.659 9.465 11.557 1.00 96.25 393 LEU A CA 1
ATOM 3005 C C . LEU A 1 393 ? 5.247 8.272 10.806 1.00 96.25 393 LEU A C 1
ATOM 3007 O O . LEU A 1 393 ? 6.158 7.608 11.305 1.00 96.25 393 LEU A O 1
ATOM 3011 N N . LEU A 1 394 ? 4.741 8.019 9.603 1.00 94.94 394 LEU A N 1
ATOM 3012 C CA . LEU A 1 394 ? 5.134 6.905 8.750 1.00 94.94 394 LEU A CA 1
ATOM 3013 C C . LEU A 1 394 ? 6.033 7.411 7.615 1.00 94.94 394 LEU A C 1
ATOM 3015 O O . LEU A 1 394 ? 5.589 8.251 6.829 1.00 94.94 394 LEU A O 1
ATOM 3019 N N . PRO A 1 395 ? 7.270 6.898 7.482 1.00 87.00 395 PRO A N 1
ATOM 3020 C CA . PRO A 1 395 ? 8.213 7.405 6.493 1.00 87.00 395 PRO A CA 1
ATOM 3021 C C . PRO A 1 395 ? 7.699 7.215 5.060 1.00 87.00 395 PRO A C 1
ATOM 3023 O O . PRO A 1 395 ? 7.006 6.243 4.730 1.00 87.00 395 PRO A O 1
ATOM 3026 N N . SER A 1 396 ? 8.054 8.159 4.189 1.00 81.19 396 SER A N 1
ATOM 3027 C CA . SER A 1 396 ? 7.713 8.133 2.767 1.00 81.19 396 SER A CA 1
ATOM 3028 C C . SER A 1 396 ? 8.825 8.745 1.928 1.00 81.19 396 SER A C 1
ATOM 3030 O O . SER A 1 396 ? 9.289 9.853 2.186 1.00 81.19 396 SER A O 1
ATOM 3032 N N . SER A 1 397 ? 9.201 8.062 0.849 1.00 69.19 397 SER A N 1
ATOM 3033 C CA . SER A 1 397 ? 10.139 8.597 -0.145 1.00 69.19 397 SER A CA 1
ATOM 3034 C C . SER A 1 397 ? 9.500 9.571 -1.142 1.00 69.19 397 SER A C 1
ATOM 3036 O O . SER A 1 397 ? 10.192 10.023 -2.052 1.00 69.19 397 SER A O 1
ATOM 3038 N N . THR A 1 398 ? 8.182 9.798 -1.060 1.00 68.81 398 THR A N 1
ATOM 3039 C CA . THR A 1 398 ? 7.395 10.209 -2.237 1.00 68.81 398 THR A CA 1
ATOM 3040 C C . THR A 1 398 ? 6.455 11.392 -1.989 1.00 68.81 398 THR A C 1
ATOM 3042 O O . THR A 1 398 ? 6.339 12.231 -2.874 1.00 68.81 398 THR A O 1
ATOM 3045 N N . MET A 1 399 ? 5.811 11.471 -0.816 1.00 74.94 399 MET A N 1
ATOM 3046 C CA . MET A 1 399 ? 4.748 12.456 -0.510 1.00 74.94 399 MET A CA 1
ATOM 3047 C C . MET A 1 399 ? 4.966 13.220 0.817 1.00 74.94 399 MET A C 1
ATOM 3049 O O . MET A 1 399 ? 4.062 13.893 1.301 1.00 74.94 399 MET A O 1
ATOM 3053 N N . GLY A 1 400 ? 6.157 13.115 1.423 1.00 83.25 400 GLY A N 1
ATOM 3054 C CA . GLY A 1 400 ? 6.373 13.482 2.833 1.00 83.25 400 GLY A CA 1
ATOM 3055 C C . GLY A 1 400 ? 5.795 12.432 3.791 1.00 83.25 400 GLY A C 1
ATOM 3056 O O . GLY A 1 400 ? 5.149 11.491 3.340 1.00 83.25 400 GLY A O 1
ATOM 3057 N N . ASP A 1 401 ? 6.061 12.541 5.095 1.00 90.75 401 ASP A N 1
ATOM 3058 C CA . ASP A 1 401 ? 5.597 11.537 6.068 1.00 90.75 401 ASP A CA 1
ATOM 3059 C C . ASP A 1 401 ? 4.067 11.403 6.063 1.00 90.75 401 ASP A C 1
ATOM 3061 O O . ASP A 1 401 ? 3.337 12.395 6.096 1.00 90.75 401 ASP A O 1
ATOM 3065 N N . GLY A 1 402 ? 3.601 10.156 6.047 1.00 95.38 402 GLY A N 1
ATOM 3066 C CA . GLY A 1 402 ? 2.191 9.811 6.178 1.00 95.38 402 GLY A CA 1
ATOM 3067 C C . GLY A 1 402 ? 1.766 9.723 7.641 1.00 95.38 402 GLY A C 1
ATOM 3068 O O . GLY A 1 402 ? 2.594 9.521 8.533 1.00 95.38 402 GLY A O 1
ATOM 3069 N N . LEU A 1 403 ? 0.468 9.862 7.892 1.00 97.38 403 LEU A N 1
ATOM 3070 C CA . LEU A 1 403 ? -0.114 9.936 9.230 1.00 97.38 403 LEU A CA 1
ATOM 3071 C C . LEU A 1 403 ? -1.224 8.899 9.409 1.00 97.38 403 LEU A C 1
ATOM 3073 O O . LEU A 1 403 ? -2.129 8.804 8.584 1.00 97.38 403 LEU A O 1
ATOM 3077 N N . VAL A 1 404 ? -1.162 8.173 10.526 1.00 98.00 404 VAL A N 1
ATOM 3078 C CA . VAL A 1 404 ? -2.211 7.269 11.033 1.00 98.00 404 VAL A CA 1
ATOM 3079 C C . VAL A 1 404 ? -2.505 7.699 12.467 1.00 98.00 404 VAL A C 1
ATOM 3081 O O . VAL A 1 404 ? -1.553 7.850 13.240 1.00 98.00 404 VAL A O 1
ATOM 3084 N N . SER A 1 405 ? -3.766 7.920 12.849 1.00 98.44 405 SER A N 1
ATOM 3085 C CA . SER A 1 405 ? -4.079 8.263 14.243 1.00 98.44 405 SER A CA 1
ATOM 3086 C C . SER A 1 405 ? -3.964 7.037 15.153 1.00 98.44 405 SER A C 1
ATOM 3088 O O . SER A 1 405 ? -4.136 5.897 14.717 1.00 98.44 405 SER A O 1
ATOM 3090 N N . GLU A 1 406 ? -3.681 7.247 16.440 1.00 98.44 406 GLU A N 1
ATOM 3091 C CA . GLU A 1 406 ? -3.751 6.144 17.412 1.00 98.44 406 GLU A CA 1
ATOM 3092 C C . GLU A 1 406 ? -5.183 5.570 17.479 1.00 98.44 406 GLU A C 1
ATOM 3094 O O . GLU A 1 406 ? -5.343 4.358 17.597 1.00 98.44 406 GLU A O 1
ATOM 3099 N N . ARG A 1 407 ? -6.219 6.402 17.266 1.00 98.25 407 ARG A N 1
ATOM 3100 C CA . ARG A 1 407 ? -7.630 5.981 17.234 1.00 98.25 407 ARG A CA 1
ATOM 3101 C C . ARG A 1 407 ? -7.950 5.060 16.049 1.00 98.25 407 ARG A C 1
ATOM 3103 O O . ARG A 1 407 ? -8.645 4.067 16.242 1.00 98.25 407 ARG A O 1
ATOM 3110 N N . THR A 1 408 ? -7.391 5.300 14.858 1.00 98.62 408 THR A N 1
ATOM 3111 C CA . THR A 1 408 ? -7.458 4.356 13.720 1.00 98.62 408 THR A CA 1
ATOM 3112 C C . THR A 1 408 ? -6.901 2.980 14.109 1.00 98.62 408 THR A C 1
ATOM 3114 O O . THR A 1 408 ? -7.472 1.951 13.752 1.00 98.62 408 THR A O 1
ATOM 3117 N N . VAL A 1 409 ? -5.801 2.944 14.871 1.00 98.50 409 VAL A N 1
ATOM 3118 C CA . VAL A 1 409 ? -5.169 1.689 15.313 1.00 98.50 409 VAL A CA 1
ATOM 3119 C C . VAL A 1 409 ? -5.987 0.991 16.402 1.00 98.50 409 VAL A C 1
ATOM 3121 O O . VAL A 1 409 ? -6.133 -0.229 16.352 1.00 98.50 409 VAL A O 1
ATOM 3124 N N . GLU A 1 410 ? -6.545 1.744 17.352 1.00 98.50 410 GLU A N 1
ATOM 3125 C CA . GLU A 1 410 ? -7.482 1.235 18.362 1.00 98.50 410 GLU A CA 1
ATOM 3126 C C . GLU A 1 410 ? -8.700 0.581 17.703 1.00 98.50 410 GLU A C 1
ATOM 3128 O O . GLU A 1 410 ? -8.982 -0.582 17.971 1.00 98.50 410 GLU A O 1
ATOM 3133 N N . LEU A 1 411 ? -9.361 1.275 16.773 1.00 98.69 411 LEU A N 1
ATOM 3134 C CA . LEU A 1 411 ? -10.553 0.786 16.074 1.00 98.69 411 LEU A CA 1
ATOM 3135 C C . LEU A 1 411 ? -10.312 -0.519 15.308 1.00 98.69 411 LEU A C 1
ATOM 3137 O O . LEU A 1 411 ? -11.126 -1.442 15.367 1.00 98.69 411 LEU A O 1
ATOM 3141 N N . ILE A 1 412 ? -9.174 -0.630 14.621 1.00 98.56 412 ILE A N 1
ATOM 3142 C CA . ILE A 1 412 ? -8.796 -1.860 13.913 1.00 98.56 412 ILE A CA 1
ATOM 3143 C C . ILE A 1 412 ? -8.472 -2.985 14.907 1.00 98.56 412 ILE A C 1
ATOM 3145 O O . ILE A 1 412 ? -8.834 -4.137 14.666 1.00 98.56 412 ILE A O 1
ATOM 3149 N N . ALA A 1 413 ? -7.871 -2.676 16.060 1.00 98.06 413 ALA A N 1
ATOM 3150 C CA . ALA A 1 413 ? -7.680 -3.653 17.129 1.00 98.06 413 ALA A CA 1
ATOM 3151 C C . ALA A 1 413 ? -9.016 -4.106 17.759 1.00 98.06 413 ALA A C 1
ATOM 3153 O O . ALA A 1 413 ? -9.173 -5.296 18.028 1.00 98.06 413 ALA A O 1
ATOM 3154 N N . GLU A 1 414 ? -9.995 -3.211 17.935 1.00 98.06 414 GLU A N 1
ATOM 3155 C CA . GLU A 1 414 ? -11.353 -3.539 18.402 1.00 98.06 414 GLU A CA 1
ATOM 3156 C C . GLU A 1 414 ? -12.091 -4.458 17.405 1.00 98.06 414 GLU A C 1
ATOM 3158 O O . GLU A 1 414 ? -12.671 -5.473 17.803 1.00 98.06 414 GLU A O 1
ATOM 3163 N N . LEU A 1 415 ? -12.012 -4.161 16.101 1.00 98.06 415 LEU A N 1
ATOM 3164 C CA . LEU A 1 415 ? -12.559 -4.999 15.024 1.00 98.06 415 LEU A CA 1
ATOM 3165 C C . LEU A 1 415 ? -11.920 -6.400 15.002 1.00 98.06 415 LEU A C 1
ATOM 3167 O O . LEU A 1 415 ? -12.633 -7.409 14.958 1.00 98.06 415 LEU A O 1
ATOM 3171 N N . ARG A 1 416 ? -10.588 -6.489 15.106 1.00 97.44 416 ARG A N 1
ATOM 3172 C CA . ARG A 1 416 ? -9.869 -7.775 15.144 1.00 97.44 416 ARG A CA 1
ATOM 3173 C C . ARG A 1 416 ? -10.137 -8.568 16.424 1.00 97.44 416 ARG A C 1
ATOM 3175 O O . ARG A 1 416 ? -10.339 -9.779 16.355 1.00 97.44 416 ARG A O 1
ATOM 3182 N N . ALA A 1 417 ? -10.247 -7.908 17.579 1.00 96.88 417 ALA A N 1
ATOM 3183 C CA . ALA A 1 417 ? -10.657 -8.543 18.836 1.00 96.88 417 ALA A CA 1
ATOM 3184 C C . ALA A 1 417 ? -12.080 -9.135 18.765 1.00 96.88 417 ALA A C 1
ATOM 3186 O O . ALA A 1 417 ? -12.380 -10.119 19.441 1.00 96.88 417 ALA A O 1
ATOM 3187 N N . ARG A 1 418 ? -12.939 -8.586 17.896 1.00 95.81 418 ARG A N 1
ATOM 3188 C CA . ARG A 1 418 ? -14.273 -9.107 17.553 1.00 95.81 418 ARG A CA 1
ATOM 3189 C C . ARG A 1 418 ? -14.267 -10.219 16.490 1.00 95.81 418 ARG A C 1
ATOM 3191 O O . ARG A 1 418 ? -15.338 -10.645 16.046 1.00 95.81 418 ARG A O 1
ATOM 3198 N N . GLY A 1 419 ? -13.092 -10.722 16.106 1.00 95.94 419 GLY A N 1
ATOM 3199 C CA . GLY A 1 419 ? -12.927 -11.829 15.160 1.00 95.94 419 GLY A CA 1
ATOM 3200 C C . GLY A 1 419 ? -13.132 -11.440 13.695 1.00 95.94 419 GLY A C 1
ATOM 3201 O O . GLY A 1 419 ? -13.503 -12.300 12.895 1.00 95.94 419 GLY A O 1
ATOM 3202 N N . VAL A 1 420 ? -12.943 -10.163 13.350 1.00 97.75 420 VAL A N 1
ATOM 3203 C CA . VAL A 1 420 ? -12.905 -9.691 11.959 1.00 97.75 420 VAL A CA 1
ATOM 3204 C C . VAL A 1 420 ? -11.460 -9.719 11.465 1.00 97.75 420 VAL A C 1
ATOM 3206 O O . VAL A 1 420 ? -10.575 -9.169 12.112 1.00 97.75 420 VAL A O 1
ATOM 3209 N N . ILE A 1 421 ? -11.220 -10.355 10.323 1.00 98.31 421 ILE A N 1
ATOM 3210 C CA . ILE A 1 421 ? -9.902 -10.425 9.681 1.00 98.31 421 ILE A CA 1
ATOM 3211 C C . ILE A 1 421 ? -9.610 -9.068 9.035 1.00 98.31 421 ILE A C 1
ATOM 3213 O O . ILE A 1 421 ? -10.442 -8.575 8.275 1.00 98.31 421 ILE A O 1
ATOM 3217 N N . PHE A 1 422 ? -8.449 -8.468 9.297 1.00 98.44 422 PHE A N 1
ATOM 3218 C CA . PHE A 1 422 ? -8.053 -7.193 8.690 1.00 98.44 422 PHE A CA 1
ATOM 3219 C C . PHE A 1 422 ? -6.828 -7.371 7.790 1.00 98.44 422 PHE A C 1
ATOM 3221 O O . PHE A 1 422 ? -5.789 -7.867 8.230 1.00 98.44 422 PHE A O 1
ATOM 3228 N N . VAL A 1 423 ? -6.945 -6.954 6.531 1.00 98.69 423 VAL A N 1
ATOM 3229 C CA . VAL A 1 423 ? -5.904 -7.085 5.507 1.00 98.69 423 VAL A CA 1
ATOM 3230 C C . VAL A 1 423 ? -5.605 -5.720 4.898 1.00 98.69 423 VAL A C 1
ATOM 3232 O O . VAL A 1 423 ? -6.499 -5.062 4.369 1.00 98.69 423 VAL A O 1
ATOM 3235 N N . ILE A 1 424 ? -4.331 -5.328 4.907 1.00 98.62 424 ILE A N 1
ATOM 3236 C CA . ILE A 1 424 ? -3.852 -4.156 4.163 1.00 98.62 424 ILE A CA 1
ATOM 3237 C C . ILE A 1 424 ? -3.455 -4.593 2.752 1.00 98.62 424 ILE A C 1
ATOM 3239 O O . ILE A 1 424 ? -2.684 -5.539 2.588 1.00 98.62 424 ILE A O 1
ATOM 3243 N N . VAL A 1 425 ? -3.962 -3.896 1.737 1.00 98.50 425 VAL A N 1
ATOM 3244 C CA . VAL A 1 425 ? -3.826 -4.217 0.314 1.00 98.50 425 VAL A CA 1
ATOM 3245 C C . VAL A 1 425 ? -3.288 -3.009 -0.444 1.00 98.50 425 VAL A C 1
ATOM 3247 O O . VAL A 1 425 ? -4.036 -2.183 -0.950 1.00 98.50 425 VAL A O 1
ATOM 3250 N N . THR A 1 426 ? -1.962 -2.900 -0.529 1.00 96.69 426 THR A N 1
ATOM 3251 C CA . THR A 1 426 ? -1.287 -1.714 -1.068 1.00 96.69 426 THR A CA 1
ATOM 3252 C C . THR A 1 426 ? -0.519 -1.986 -2.362 1.00 96.69 426 THR A C 1
ATOM 3254 O O . THR A 1 426 ? -0.064 -3.091 -2.661 1.00 96.69 426 THR A O 1
ATOM 3257 N N . ALA A 1 427 ? -0.319 -0.922 -3.131 1.00 94.69 427 ALA A N 1
ATOM 3258 C CA . ALA A 1 427 ? 0.609 -0.876 -4.253 1.00 94.69 427 ALA A CA 1
ATOM 3259 C C . ALA A 1 427 ? 2.032 -0.415 -3.855 1.00 94.69 427 ALA A C 1
ATOM 3261 O O . ALA A 1 427 ? 2.922 -0.329 -4.700 1.00 94.69 427 ALA A O 1
ATOM 3262 N N . ALA A 1 428 ? 2.290 -0.146 -2.569 1.00 93.12 428 ALA A N 1
ATOM 3263 C CA . ALA A 1 428 ? 3.628 0.166 -2.074 1.00 93.12 428 ALA A CA 1
ATOM 3264 C C . ALA A 1 428 ? 4.628 -0.989 -2.312 1.00 93.12 428 ALA A C 1
ATOM 3266 O O . ALA A 1 428 ? 4.293 -2.169 -2.197 1.00 93.12 428 ALA A O 1
ATOM 3267 N N . ARG A 1 429 ? 5.892 -0.644 -2.597 1.00 91.62 429 ARG A N 1
ATOM 3268 C CA . ARG A 1 429 ? 7.016 -1.598 -2.700 1.00 91.62 429 ARG A CA 1
ATOM 3269 C C . ARG A 1 429 ? 7.310 -2.292 -1.362 1.00 91.62 429 ARG A C 1
ATOM 3271 O O . ARG A 1 429 ? 7.143 -1.668 -0.310 1.00 91.62 429 ARG A O 1
ATOM 3278 N N . LYS A 1 430 ? 7.866 -3.517 -1.396 1.00 92.62 430 LYS A N 1
ATOM 3279 C CA . LYS A 1 430 ? 8.236 -4.311 -0.199 1.00 92.62 430 LYS A CA 1
ATOM 3280 C C . LYS A 1 430 ? 8.933 -3.476 0.885 1.00 92.62 430 LYS A C 1
ATOM 3282 O O . LYS A 1 430 ? 8.470 -3.442 2.018 1.00 92.62 430 LYS A O 1
ATOM 3287 N N . SER A 1 431 ? 10.005 -2.756 0.539 1.00 92.00 431 SER A N 1
ATOM 3288 C CA . SER A 1 431 ? 10.761 -1.926 1.497 1.00 92.00 431 SER A CA 1
ATOM 3289 C C . SER A 1 431 ? 9.925 -0.847 2.196 1.00 92.00 431 SER A C 1
ATOM 3291 O O . SER A 1 431 ? 10.131 -0.612 3.380 1.00 92.00 431 SER A O 1
ATOM 3293 N N . THR A 1 432 ? 8.964 -0.220 1.510 1.00 92.69 432 THR A N 1
ATOM 3294 C CA . THR A 1 432 ? 8.096 0.806 2.114 1.00 92.69 432 THR A CA 1
ATOM 3295 C C . THR A 1 432 ? 7.070 0.198 3.061 1.00 92.69 432 THR A C 1
ATOM 3297 O O . THR A 1 432 ? 6.825 0.780 4.113 1.00 92.69 432 THR A O 1
ATOM 3300 N N . LEU A 1 433 ? 6.513 -0.977 2.748 1.00 94.38 433 LEU A N 1
ATOM 3301 C CA . LEU A 1 433 ? 5.683 -1.712 3.707 1.00 94.38 433 LEU A CA 1
ATOM 3302 C C . LEU A 1 433 ? 6.505 -2.090 4.953 1.00 94.38 433 LEU A C 1
ATOM 3304 O O . LEU A 1 433 ? 6.098 -1.785 6.068 1.00 94.38 433 LEU A O 1
ATOM 3308 N N . PHE A 1 434 ? 7.687 -2.683 4.762 1.00 94.12 434 PHE A N 1
ATOM 3309 C CA . PHE A 1 434 ? 8.545 -3.168 5.850 1.00 94.12 434 PHE A CA 1
ATOM 3310 C C . PHE A 1 434 ? 9.048 -2.041 6.774 1.00 94.12 434 PHE A C 1
ATOM 3312 O O . PHE A 1 434 ? 9.155 -2.238 7.980 1.00 94.12 434 PHE A O 1
ATOM 3319 N N . GLU A 1 435 ? 9.326 -0.844 6.246 1.00 93.31 435 GLU A N 1
ATOM 3320 C CA . GLU A 1 435 ? 9.732 0.317 7.059 1.00 93.31 435 GLU A CA 1
ATOM 3321 C C . GLU A 1 435 ? 8.569 0.919 7.878 1.00 93.31 435 GLU A C 1
ATOM 3323 O O . GLU A 1 435 ? 8.787 1.578 8.901 1.00 93.31 435 GLU A O 1
ATOM 3328 N N . ARG A 1 436 ? 7.328 0.704 7.425 1.00 94.69 436 ARG A N 1
ATOM 3329 C CA . ARG A 1 436 ? 6.105 1.274 8.006 1.00 94.69 436 ARG A CA 1
ATOM 3330 C C . ARG A 1 436 ? 5.370 0.340 8.960 1.00 94.69 436 ARG A C 1
ATOM 3332 O O . ARG A 1 436 ? 4.723 0.837 9.875 1.00 94.69 436 ARG A O 1
ATOM 3339 N N . GLU A 1 437 ? 5.445 -0.972 8.758 1.00 94.56 437 GLU A N 1
ATOM 3340 C CA . GLU A 1 437 ? 4.639 -1.962 9.487 1.00 94.56 437 GLU A CA 1
ATOM 3341 C C . GLU A 1 437 ? 4.706 -1.849 11.022 1.00 94.56 437 GLU A C 1
ATOM 3343 O O . GLU A 1 437 ? 3.632 -1.801 11.623 1.00 94.56 437 GLU A O 1
ATOM 3348 N N . PRO A 1 438 ? 5.870 -1.595 11.664 1.00 94.25 438 PRO A N 1
ATOM 3349 C CA . PRO A 1 438 ? 5.950 -1.383 13.117 1.00 94.25 438 PRO A CA 1
ATOM 3350 C C . PRO A 1 438 ? 5.204 -0.143 13.649 1.00 94.25 438 PRO A C 1
ATOM 3352 O O . PRO A 1 438 ? 5.225 0.136 14.849 1.00 94.25 438 PRO A O 1
ATOM 3355 N N . LEU A 1 439 ? 4.599 0.650 12.761 1.00 95.69 439 LEU A N 1
ATOM 3356 C CA . LEU A 1 439 ? 3.803 1.840 13.053 1.00 95.69 439 LEU A CA 1
ATOM 3357 C C . LEU A 1 439 ? 2.347 1.690 12.581 1.00 95.69 439 LEU A C 1
ATOM 3359 O O . LEU A 1 439 ? 1.507 2.492 12.985 1.00 95.69 439 LEU A O 1
ATOM 3363 N N . LEU A 1 440 ? 2.030 0.689 11.759 1.00 96.62 440 LEU A N 1
ATOM 3364 C CA . LEU A 1 440 ? 0.695 0.480 11.198 1.00 96.62 440 LEU A CA 1
ATOM 3365 C C . LEU A 1 440 ? -0.284 -0.159 12.204 1.00 96.62 440 LEU A C 1
ATOM 3367 O O . LEU A 1 440 ? 0.116 -0.592 13.292 1.00 96.62 440 LEU A O 1
ATOM 3371 N N . PRO A 1 441 ? -1.588 -0.204 11.871 1.00 95.31 441 PRO A N 1
ATOM 3372 C CA . PRO A 1 441 ? -2.536 -1.078 12.546 1.00 95.31 441 PRO A CA 1
ATOM 3373 C C . PRO A 1 441 ? -2.134 -2.557 12.365 1.00 95.31 441 PRO A C 1
ATOM 3375 O O . PRO A 1 441 ? -1.922 -2.986 11.226 1.00 95.31 441 PRO A O 1
ATOM 3378 N N . PRO A 1 442 ? -2.043 -3.361 13.444 1.00 92.06 442 PRO A N 1
ATOM 3379 C CA . PRO A 1 442 ? -1.686 -4.775 13.334 1.00 92.06 442 PRO A CA 1
ATOM 3380 C C . PRO A 1 442 ? -2.688 -5.537 12.460 1.00 92.06 442 PRO A C 1
ATOM 3382 O O . PRO A 1 442 ? -3.872 -5.585 12.798 1.00 92.06 442 PRO A O 1
ATOM 3385 N N . SER A 1 443 ? -2.215 -6.158 11.379 1.00 96.56 443 SER A N 1
ATOM 3386 C CA . SER A 1 443 ? -3.049 -6.830 10.366 1.00 96.56 443 SER A CA 1
ATOM 3387 C C . SER A 1 443 ? -2.831 -8.351 10.341 1.00 96.56 443 SER A C 1
ATOM 3389 O O . SER A 1 443 ? -1.813 -8.850 10.817 1.00 96.56 443 SER A O 1
ATOM 3391 N N . ASP A 1 444 ? -3.788 -9.104 9.795 1.00 97.62 444 ASP A N 1
ATOM 3392 C CA . ASP A 1 444 ? -3.720 -10.570 9.642 1.00 97.62 444 ASP A CA 1
ATOM 3393 C C . ASP A 1 444 ? -2.942 -10.994 8.384 1.00 97.62 444 ASP A C 1
ATOM 3395 O O . ASP A 1 444 ? -2.265 -12.030 8.370 1.00 97.62 444 ASP A O 1
ATOM 3399 N N . ALA A 1 445 ? -3.002 -10.162 7.342 1.00 98.25 445 ALA A N 1
ATOM 3400 C CA . ALA A 1 445 ? -2.144 -10.242 6.170 1.00 98.25 445 ALA A CA 1
ATOM 3401 C C . ALA A 1 445 ? -1.809 -8.850 5.616 1.00 98.25 445 ALA A C 1
ATOM 3403 O O . ALA A 1 445 ? -2.558 -7.887 5.796 1.00 98.25 445 ALA A O 1
ATOM 3404 N N . TYR A 1 446 ? -0.694 -8.781 4.890 1.00 98.50 446 TYR A N 1
ATOM 3405 C CA . TYR A 1 446 ? -0.283 -7.615 4.117 1.00 98.50 446 TYR A CA 1
ATOM 3406 C C . TYR A 1 446 ? -0.065 -8.022 2.659 1.00 98.50 446 TYR A C 1
ATOM 3408 O O . TYR A 1 446 ? 0.715 -8.929 2.371 1.00 98.50 446 TYR A O 1
ATOM 3416 N N . VAL A 1 447 ? -0.718 -7.332 1.732 1.00 98.31 447 VAL A N 1
ATOM 3417 C CA . VAL A 1 447 ? -0.504 -7.460 0.289 1.00 98.31 447 VAL A CA 1
ATOM 3418 C C . VAL A 1 447 ? 0.232 -6.215 -0.191 1.00 98.31 447 VAL A C 1
ATOM 3420 O O . VAL A 1 447 ? -0.176 -5.098 0.125 1.00 98.31 447 VAL A O 1
ATOM 3423 N N . CYS A 1 448 ? 1.320 -6.390 -0.939 1.00 96.44 448 CYS A N 1
ATOM 3424 C CA . CYS A 1 448 ? 2.101 -5.284 -1.491 1.00 96.44 448 CYS A CA 1
ATOM 3425 C C . CYS A 1 448 ? 2.483 -5.521 -2.958 1.00 96.44 448 CYS A C 1
ATOM 3427 O O . CYS A 1 448 ? 2.142 -6.551 -3.544 1.00 96.44 448 CYS A O 1
ATOM 3429 N N . GLU A 1 449 ? 3.145 -4.538 -3.577 1.00 95.50 449 GLU A N 1
ATOM 3430 C CA . GLU A 1 449 ? 3.481 -4.555 -5.010 1.00 95.50 449 GLU A CA 1
ATOM 3431 C C . GLU A 1 449 ? 2.251 -4.788 -5.914 1.00 95.50 449 GLU A C 1
ATOM 3433 O O . GLU A 1 449 ? 2.298 -5.543 -6.884 1.00 95.50 449 GLU A O 1
ATOM 3438 N N . THR A 1 450 ? 1.124 -4.168 -5.548 1.00 95.50 450 THR A N 1
ATOM 3439 C CA . THR A 1 450 ? -0.157 -4.205 -6.280 1.00 95.50 450 THR A CA 1
ATOM 3440 C C . THR A 1 450 ? -0.747 -5.616 -6.386 1.00 95.50 450 THR A C 1
ATOM 3442 O O . THR A 1 450 ? -1.482 -5.922 -7.315 1.00 95.50 450 THR A O 1
ATOM 3445 N N . GLY A 1 451 ? -0.448 -6.489 -5.420 1.00 97.00 451 GLY A N 1
ATOM 3446 C CA . GLY A 1 451 ? -0.914 -7.880 -5.385 1.00 97.00 451 GLY A CA 1
ATOM 3447 C C . GLY A 1 451 ? 0.216 -8.903 -5.454 1.00 97.00 451 GLY A C 1
ATOM 3448 O O . GLY A 1 451 ? 0.045 -10.030 -4.996 1.00 97.00 451 GLY A O 1
ATOM 3449 N N . SER A 1 452 ? 1.383 -8.528 -5.984 1.00 96.56 452 SER A N 1
ATOM 3450 C CA . SER A 1 452 ? 2.407 -9.496 -6.401 1.00 96.56 452 SER A CA 1
ATOM 3451 C C . SER A 1 452 ? 3.227 -10.095 -5.253 1.00 96.56 452 SER A C 1
ATOM 3453 O O . SER A 1 452 ? 4.033 -10.999 -5.473 1.00 96.56 452 SER A O 1
ATOM 3455 N N . ARG A 1 453 ? 3.015 -9.624 -4.019 1.00 96.94 453 ARG A N 1
ATOM 3456 C CA . ARG A 1 453 ? 3.472 -10.269 -2.783 1.00 96.94 453 ARG A CA 1
ATOM 3457 C C . ARG A 1 453 ? 2.348 -10.263 -1.753 1.00 96.94 453 ARG A C 1
ATOM 3459 O O . ARG A 1 453 ? 1.722 -9.228 -1.533 1.00 96.94 453 ARG A O 1
ATOM 3466 N N . ILE A 1 454 ? 2.155 -11.393 -1.080 1.00 98.19 454 ILE A N 1
ATOM 3467 C CA . ILE A 1 454 ? 1.230 -11.551 0.047 1.00 98.19 454 ILE A CA 1
ATOM 3468 C C . ILE A 1 454 ? 2.025 -12.087 1.238 1.00 98.19 454 ILE A C 1
ATOM 3470 O O . ILE A 1 454 ? 2.814 -13.013 1.083 1.00 98.19 454 ILE A O 1
ATOM 3474 N N . TYR A 1 455 ? 1.811 -11.515 2.416 1.00 97.88 455 TYR A N 1
ATOM 3475 C CA . TYR A 1 455 ? 2.422 -11.909 3.682 1.00 97.88 455 TYR A CA 1
ATOM 3476 C C . TYR A 1 455 ? 1.314 -12.298 4.664 1.00 97.88 455 TYR A C 1
ATOM 3478 O O . TYR A 1 455 ? 0.435 -11.476 4.920 1.00 97.88 455 TYR A O 1
ATOM 3486 N N . ARG A 1 456 ? 1.313 -13.529 5.197 1.00 94.25 456 ARG A N 1
ATOM 3487 C CA . ARG A 1 456 ? 0.220 -14.069 6.038 1.00 94.25 456 ARG A CA 1
ATOM 3488 C C . ARG A 1 456 ? 0.717 -14.424 7.437 1.00 94.25 456 ARG A C 1
ATOM 3490 O O . ARG A 1 456 ? 1.492 -15.358 7.594 1.00 94.25 456 ARG A O 1
ATOM 3497 N N . GLY A 1 457 ? 0.230 -13.719 8.462 1.00 80.12 457 GLY A N 1
ATOM 3498 C CA . GLY A 1 457 ? 0.678 -13.908 9.850 1.00 80.12 457 GLY A CA 1
ATOM 3499 C C . GLY A 1 457 ? 1.967 -13.161 10.226 1.00 80.12 457 GLY A C 1
ATOM 3500 O O . GLY A 1 457 ? 2.583 -13.493 11.235 1.00 80.12 457 GLY A O 1
ATOM 3501 N N . GLY A 1 458 ? 2.370 -12.161 9.436 1.00 84.12 458 GLY A N 1
ATOM 3502 C CA . GLY A 1 458 ? 3.556 -11.325 9.666 1.00 84.12 458 GLY A CA 1
ATOM 3503 C C . GLY A 1 458 ? 4.424 -11.175 8.414 1.00 84.12 458 GLY A C 1
ATOM 3504 O O . GLY A 1 458 ? 4.286 -11.935 7.457 1.00 84.12 458 GLY A O 1
ATOM 3505 N N . LEU A 1 459 ? 5.327 -10.190 8.409 1.00 86.50 459 LEU A N 1
ATOM 3506 C CA . LEU A 1 459 ? 6.171 -9.872 7.245 1.00 86.50 459 LEU A CA 1
ATOM 3507 C C . LEU A 1 459 ? 7.246 -10.925 6.918 1.00 86.50 459 LEU A C 1
ATOM 3509 O O . LEU A 1 459 ? 7.752 -10.947 5.798 1.00 86.50 459 LEU A O 1
ATOM 3513 N N . ASP A 1 460 ? 7.568 -11.815 7.855 1.00 85.56 460 ASP A N 1
ATOM 3514 C CA . ASP A 1 460 ? 8.503 -12.923 7.622 1.00 85.56 460 ASP A CA 1
ATOM 3515 C C . ASP A 1 460 ? 7.836 -14.126 6.921 1.00 85.56 460 ASP A C 1
ATOM 3517 O O . ASP A 1 460 ? 8.521 -15.014 6.420 1.00 85.56 460 ASP A O 1
ATOM 3521 N N . ALA A 1 461 ? 6.499 -14.154 6.851 1.00 92.38 461 ALA A N 1
ATOM 3522 C CA . ALA A 1 461 ? 5.708 -15.256 6.306 1.00 92.38 461 ALA A CA 1
ATOM 3523 C C . ALA A 1 461 ? 5.165 -14.924 4.902 1.00 92.38 461 ALA A C 1
ATOM 3525 O O . ALA A 1 461 ? 3.973 -14.660 4.716 1.00 92.38 461 ALA A O 1
ATOM 3526 N N . LEU A 1 462 ? 6.064 -14.901 3.912 1.00 95.94 462 LEU A N 1
ATOM 3527 C CA . LEU A 1 462 ? 5.724 -14.718 2.496 1.00 95.94 462 LEU A CA 1
ATOM 3528 C C . LEU A 1 462 ? 4.910 -15.908 1.962 1.00 95.94 462 LEU A C 1
ATOM 3530 O O . LEU A 1 462 ? 5.260 -17.065 2.177 1.00 95.94 462 LEU A O 1
ATOM 3534 N N . ASP A 1 463 ? 3.868 -15.619 1.187 1.00 97.00 463 ASP A N 1
ATOM 3535 C CA . ASP A 1 463 ? 3.160 -16.619 0.395 1.00 97.00 463 ASP A CA 1
ATOM 3536 C C . ASP A 1 463 ? 3.924 -16.920 -0.904 1.00 97.00 463 ASP A C 1
ATOM 3538 O O . ASP A 1 463 ? 3.691 -16.326 -1.962 1.00 97.00 463 ASP A O 1
ATOM 3542 N N . GLU A 1 464 ? 4.893 -17.830 -0.801 1.00 94.56 464 GLU A N 1
ATOM 3543 C CA . GLU A 1 464 ? 5.693 -18.292 -1.939 1.00 94.56 464 GLU A CA 1
ATOM 3544 C C . GLU A 1 464 ? 4.836 -18.973 -3.016 1.00 94.56 464 GLU A C 1
ATOM 3546 O O . GLU A 1 464 ? 5.131 -18.836 -4.200 1.00 94.56 464 GLU A O 1
ATOM 3551 N N . ALA A 1 465 ? 3.757 -19.667 -2.633 1.00 93.50 465 ALA A N 1
ATOM 3552 C CA . ALA A 1 465 ? 2.885 -20.373 -3.571 1.00 93.50 465 ALA A CA 1
ATOM 3553 C C . ALA A 1 465 ? 2.102 -19.398 -4.463 1.00 93.50 465 ALA A C 1
ATOM 3555 O O . ALA A 1 465 ? 2.052 -19.585 -5.678 1.00 93.50 465 ALA A O 1
ATOM 3556 N N . TRP A 1 466 ? 1.555 -18.328 -3.876 1.00 96.81 466 TRP A N 1
ATOM 3557 C CA . TRP A 1 466 ? 0.949 -17.223 -4.619 1.00 96.81 466 TRP A CA 1
ATOM 3558 C C . TRP A 1 466 ? 1.966 -16.529 -5.533 1.00 96.81 466 TRP A C 1
ATOM 3560 O O . TRP A 1 466 ? 1.743 -16.406 -6.736 1.00 96.81 466 TRP A O 1
ATOM 3570 N N . ALA A 1 467 ? 3.113 -16.116 -4.984 1.00 95.12 467 ALA A N 1
ATOM 3571 C CA . ALA A 1 467 ? 4.112 -15.354 -5.732 1.00 95.12 467 ALA A CA 1
ATOM 3572 C C . ALA A 1 467 ? 4.752 -16.155 -6.884 1.00 95.12 467 ALA A C 1
ATOM 3574 O O . ALA A 1 467 ? 5.007 -15.591 -7.949 1.00 95.12 467 ALA A O 1
ATOM 3575 N N . LYS A 1 468 ? 4.944 -17.472 -6.721 1.00 94.00 468 LYS A N 1
ATOM 3576 C CA . LYS A 1 468 ? 5.422 -18.377 -7.781 1.00 94.00 468 LYS A CA 1
ATOM 3577 C C . LYS A 1 468 ? 4.504 -18.393 -9.010 1.00 94.00 468 LYS A C 1
ATOM 3579 O O . LYS A 1 468 ? 4.989 -18.579 -10.123 1.00 94.00 468 LYS A O 1
ATOM 3584 N N . GLY A 1 469 ? 3.210 -18.106 -8.844 1.00 95.12 469 GLY A N 1
ATOM 3585 C CA . GLY A 1 469 ? 2.263 -17.926 -9.951 1.00 95.12 469 GLY A CA 1
ATOM 3586 C C . GLY A 1 469 ? 2.624 -16.800 -10.933 1.00 95.12 469 GLY A C 1
ATOM 3587 O O . GLY A 1 469 ? 2.012 -16.698 -11.993 1.00 95.12 469 GLY A O 1
ATOM 3588 N N . PHE A 1 470 ? 3.624 -15.970 -10.615 1.00 96.25 470 PHE A N 1
ATOM 3589 C CA . PHE A 1 470 ? 4.113 -14.883 -11.465 1.00 96.25 470 PHE A CA 1
ATOM 3590 C C . PHE A 1 470 ? 5.507 -15.134 -12.059 1.00 96.25 470 PHE A C 1
ATOM 3592 O O . PHE A 1 470 ? 6.032 -14.252 -12.742 1.00 96.25 470 PHE A O 1
ATOM 3599 N N . GLU A 1 471 ? 6.117 -16.303 -11.831 1.00 95.56 471 GLU A N 1
ATOM 3600 C CA . GLU A 1 471 ? 7.519 -16.569 -12.187 1.00 95.56 471 GLU A CA 1
ATOM 3601 C C . GLU A 1 471 ? 7.809 -16.422 -13.694 1.00 95.56 471 GLU A C 1
ATOM 3603 O O . GLU A 1 471 ? 8.852 -15.888 -14.064 1.00 95.56 471 GLU A O 1
ATOM 3608 N N . GLU A 1 472 ? 6.861 -16.759 -14.574 1.00 96.06 472 GLU A N 1
ATOM 3609 C CA . GLU A 1 472 ? 7.002 -16.572 -16.030 1.00 96.06 472 GLU A CA 1
ATOM 3610 C C . GLU A 1 472 ? 7.022 -15.093 -16.473 1.00 96.06 472 GLU A C 1
ATOM 3612 O O . GLU A 1 472 ? 7.584 -14.756 -17.517 1.00 96.06 472 GLU A O 1
ATOM 3617 N N . VAL A 1 473 ? 6.407 -14.198 -15.691 1.00 97.19 473 VAL A N 1
ATOM 3618 C CA . VAL A 1 473 ? 6.236 -12.769 -16.021 1.00 97.19 473 VAL A CA 1
ATOM 3619 C C . VAL A 1 473 ? 7.267 -11.891 -15.304 1.00 97.19 473 VAL A C 1
ATOM 3621 O O . VAL A 1 473 ? 7.742 -10.904 -15.873 1.00 97.19 473 VAL A O 1
ATOM 3624 N N . SER A 1 474 ? 7.621 -12.269 -14.074 1.00 95.75 474 SER A N 1
ATOM 3625 C CA . SER A 1 474 ? 8.433 -11.497 -13.123 1.00 95.75 474 SER A CA 1
ATOM 3626 C C . SER A 1 474 ? 9.792 -12.136 -12.803 1.00 95.75 474 SER A C 1
ATOM 3628 O O . SER A 1 474 ? 10.689 -11.454 -12.302 1.00 95.75 474 SER A O 1
ATOM 3630 N N . GLY A 1 475 ? 9.967 -13.426 -13.095 1.00 94.31 475 GLY A N 1
ATOM 3631 C CA . GLY A 1 475 ? 11.119 -14.232 -12.689 1.00 94.31 475 GLY A CA 1
ATOM 3632 C C . GLY A 1 475 ? 10.967 -14.874 -11.300 1.00 94.31 475 GLY A C 1
ATOM 3633 O O . GLY A 1 475 ? 9.939 -14.699 -10.637 1.00 94.31 475 GLY A O 1
ATOM 3634 N N . PRO A 1 476 ? 11.991 -15.609 -10.828 1.00 92.44 476 PRO A N 1
ATOM 3635 C CA . PRO A 1 476 ? 12.009 -16.214 -9.500 1.00 92.44 476 PRO A CA 1
ATOM 3636 C C . PRO A 1 476 ? 12.081 -15.145 -8.404 1.00 92.44 476 PRO A C 1
ATOM 3638 O O . PRO A 1 476 ? 12.760 -14.127 -8.567 1.00 92.44 476 PRO A O 1
ATOM 3641 N N . LEU A 1 477 ? 11.436 -15.408 -7.264 1.00 86.31 477 LEU A N 1
ATOM 3642 C CA . LEU A 1 477 ? 11.440 -14.533 -6.080 1.00 86.31 477 LEU A CA 1
ATOM 3643 C C . LEU A 1 477 ? 12.847 -14.133 -5.611 1.00 86.31 477 LEU A C 1
ATOM 3645 O O . LEU A 1 477 ? 13.080 -12.968 -5.285 1.00 86.31 477 LEU A O 1
ATOM 3649 N N . GLU A 1 478 ? 13.768 -15.097 -5.625 1.00 80.44 478 GLU A N 1
ATOM 3650 C CA . GLU A 1 478 ? 15.122 -14.995 -5.066 1.00 80.44 478 GLU A CA 1
ATOM 3651 C C . GLU A 1 478 ? 16.155 -14.425 -6.052 1.00 80.44 478 GLU A C 1
ATOM 3653 O O . GLU A 1 478 ? 17.362 -14.539 -5.840 1.00 80.44 478 GLU A O 1
ATOM 3658 N N . ARG A 1 479 ? 15.719 -13.838 -7.176 1.00 82.38 479 ARG A N 1
ATOM 3659 C CA . ARG A 1 479 ? 16.656 -13.359 -8.195 1.00 82.38 479 ARG A CA 1
ATOM 3660 C C . ARG A 1 479 ? 17.252 -11.988 -7.861 1.00 82.38 479 ARG A C 1
ATOM 3662 O O . ARG A 1 479 ? 16.591 -10.955 -7.976 1.00 82.38 479 ARG A O 1
ATOM 3669 N N . GLU A 1 480 ? 18.566 -11.979 -7.653 1.00 65.38 480 GLU A N 1
ATOM 3670 C CA . GLU A 1 480 ? 19.361 -10.767 -7.404 1.00 65.38 480 GLU A CA 1
ATOM 3671 C C . GLU A 1 480 ? 19.867 -10.016 -8.659 1.00 65.38 480 GLU A C 1
ATOM 3673 O O . GLU A 1 480 ? 20.510 -8.980 -8.513 1.00 65.38 480 GLU A O 1
ATOM 3678 N N . LEU A 1 481 ? 19.573 -10.471 -9.890 1.00 76.88 481 LEU A N 1
ATOM 3679 C CA . LEU A 1 481 ? 19.935 -9.724 -11.113 1.00 76.88 481 LEU A CA 1
ATOM 3680 C C . LEU A 1 481 ? 19.373 -8.296 -11.096 1.00 76.88 481 LEU A C 1
ATOM 3682 O O . LEU A 1 481 ? 18.229 -8.076 -10.669 1.00 76.88 481 LEU A O 1
ATOM 3686 N N . ASP A 1 482 ? 20.128 -7.355 -11.665 1.00 85.69 482 ASP A N 1
ATOM 3687 C CA . ASP A 1 482 ? 19.637 -6.000 -11.895 1.00 85.69 482 ASP A CA 1
ATOM 3688 C C . ASP A 1 482 ? 18.472 -5.995 -12.898 1.00 85.69 482 ASP A C 1
ATOM 3690 O O . ASP A 1 482 ? 18.346 -6.850 -13.779 1.00 85.69 482 ASP A O 1
ATOM 3694 N N . VAL A 1 483 ? 17.595 -5.000 -12.780 1.00 87.31 483 VAL A N 1
ATOM 3695 C CA . VAL A 1 483 ? 16.410 -4.864 -13.635 1.00 87.31 483 VAL A CA 1
ATOM 3696 C C . VAL A 1 483 ? 16.783 -4.649 -15.113 1.00 87.31 483 VAL A C 1
ATOM 3698 O O . VAL A 1 483 ? 16.012 -5.011 -16.005 1.00 87.31 483 VAL A O 1
ATOM 3701 N N . SER A 1 484 ? 17.985 -4.144 -15.407 1.00 86.75 484 SER A N 1
ATOM 3702 C CA . SER A 1 484 ? 18.512 -4.070 -16.773 1.00 86.75 484 SER A CA 1
ATOM 3703 C C . SER A 1 484 ? 18.881 -5.437 -17.386 1.00 86.75 484 SER A C 1
ATOM 3705 O O . SER A 1 484 ? 18.978 -5.542 -18.608 1.00 86.75 484 SER A O 1
ATOM 3707 N N . GLU A 1 485 ? 18.999 -6.500 -16.584 1.00 89.56 485 GLU A N 1
ATOM 3708 C CA . GLU A 1 485 ? 19.439 -7.833 -17.031 1.00 89.56 485 GLU A CA 1
ATOM 3709 C C . GLU A 1 485 ? 18.324 -8.894 -17.010 1.00 89.56 485 GLU A C 1
ATOM 3711 O O . GLU A 1 485 ? 18.367 -9.851 -17.785 1.00 89.56 485 GLU A O 1
ATOM 3716 N N . ARG A 1 486 ? 17.299 -8.736 -16.158 1.00 93.06 486 ARG A N 1
ATOM 3717 C CA . ARG A 1 486 ? 16.201 -9.717 -15.996 1.00 93.06 486 ARG A CA 1
ATOM 3718 C C . ARG A 1 486 ? 15.476 -10.005 -17.328 1.00 93.06 486 ARG A C 1
ATOM 3720 O O . ARG A 1 486 ? 14.984 -9.055 -17.947 1.00 93.06 486 ARG A O 1
ATOM 3727 N N . PRO A 1 487 ? 15.384 -11.261 -17.804 1.00 95.50 487 PRO A N 1
ATOM 3728 C CA . PRO A 1 487 ? 14.913 -11.554 -19.161 1.00 95.50 487 PRO A CA 1
ATOM 3729 C C . PRO A 1 487 ? 13.384 -11.596 -19.342 1.00 95.50 487 PRO A C 1
ATOM 3731 O O . PRO A 1 487 ? 12.936 -11.658 -20.483 1.00 95.50 487 PRO A O 1
ATOM 3734 N N . GLU A 1 488 ? 12.575 -11.569 -18.283 1.00 96.81 488 GLU A N 1
ATOM 3735 C CA . GLU A 1 488 ? 11.121 -11.802 -18.349 1.00 96.81 488 GLU A CA 1
ATOM 3736 C C . GLU A 1 488 ? 10.322 -10.598 -18.883 1.00 96.81 488 GLU A C 1
ATOM 3738 O O . GLU A 1 488 ? 10.808 -9.460 -18.826 1.00 96.81 488 GLU A O 1
ATOM 3743 N N . PRO A 1 489 ? 9.087 -10.815 -19.389 1.00 97.94 489 PRO A N 1
ATOM 3744 C CA . PRO A 1 489 ? 8.274 -9.779 -20.026 1.00 97.94 489 PRO A CA 1
ATOM 3745 C C . PRO A 1 489 ? 8.125 -8.477 -19.228 1.00 97.94 489 PRO A C 1
ATOM 3747 O O . PRO A 1 489 ? 8.180 -7.403 -19.830 1.00 97.94 489 PRO A O 1
ATOM 3750 N N . LEU A 1 490 ? 7.994 -8.535 -17.894 1.00 97.81 490 LEU A N 1
ATOM 3751 C CA . LEU A 1 490 ? 7.821 -7.334 -17.063 1.00 97.81 490 LEU A CA 1
ATOM 3752 C C . LEU A 1 490 ? 9.053 -6.423 -17.140 1.00 97.81 490 LEU A C 1
ATOM 3754 O O . LEU A 1 490 ? 8.951 -5.207 -17.297 1.00 97.81 490 LEU A O 1
ATOM 3758 N N . TRP A 1 491 ? 10.237 -7.023 -17.109 1.00 97.38 491 TRP A N 1
ATOM 3759 C CA . TRP A 1 491 ? 11.506 -6.305 -17.117 1.00 97.38 491 TRP A CA 1
ATOM 3760 C C . TRP A 1 491 ? 11.954 -5.925 -18.532 1.00 97.38 491 TRP A C 1
ATOM 3762 O O . TRP A 1 491 ? 12.574 -4.876 -18.719 1.00 97.38 491 TRP A O 1
ATOM 3772 N N . GLN A 1 492 ? 11.563 -6.703 -19.549 1.00 97.56 492 GLN A N 1
ATOM 3773 C CA . GLN A 1 492 ? 11.645 -6.267 -20.946 1.00 97.56 492 GLN A CA 1
ATOM 3774 C C . GLN A 1 492 ? 10.817 -4.994 -21.185 1.00 97.56 492 GLN A C 1
ATOM 3776 O O . GLN A 1 492 ? 11.320 -4.058 -21.811 1.00 97.56 492 GLN A O 1
ATOM 3781 N N . LEU A 1 493 ? 9.585 -4.929 -20.662 1.00 98.19 493 LEU A N 1
ATOM 3782 C CA . LEU A 1 493 ? 8.713 -3.758 -20.793 1.00 98.19 493 LEU A CA 1
ATOM 3783 C C . LEU A 1 493 ? 9.287 -2.530 -20.068 1.00 98.19 493 LEU A C 1
ATOM 3785 O O . LEU A 1 493 ? 9.353 -1.454 -20.658 1.00 98.19 493 LEU A O 1
ATOM 3789 N N . PHE A 1 494 ? 9.783 -2.698 -18.837 1.00 97.88 494 PHE A N 1
ATOM 3790 C CA . PHE A 1 494 ? 10.466 -1.633 -18.092 1.00 97.88 494 PHE A CA 1
ATOM 3791 C C . PHE A 1 494 ? 11.627 -1.018 -18.892 1.00 97.88 494 PHE A C 1
ATOM 3793 O O . PHE A 1 494 ? 11.684 0.200 -19.075 1.00 97.88 494 PHE A O 1
ATOM 3800 N N . ARG A 1 495 ? 12.528 -1.856 -19.430 1.00 97.00 495 ARG A N 1
ATOM 3801 C CA . ARG A 1 495 ? 13.653 -1.392 -20.261 1.00 97.00 495 ARG A CA 1
ATOM 3802 C C . ARG A 1 495 ? 13.189 -0.703 -21.538 1.00 97.00 495 ARG A C 1
ATOM 3804 O O . ARG A 1 495 ? 13.780 0.297 -21.940 1.00 97.00 495 ARG A O 1
ATOM 3811 N N . ARG A 1 496 ? 12.133 -1.223 -22.172 1.00 96.75 496 ARG A N 1
ATOM 3812 C CA . ARG A 1 496 ? 11.536 -0.613 -23.362 1.00 96.75 496 ARG A CA 1
ATOM 3813 C C . ARG A 1 496 ? 11.043 0.800 -23.061 1.00 96.75 496 ARG A C 1
ATOM 3815 O O . ARG A 1 496 ? 11.415 1.722 -23.776 1.00 96.75 496 ARG A O 1
ATOM 3822 N N . PHE A 1 497 ? 10.296 0.996 -21.977 1.00 97.75 497 PHE A N 1
ATOM 3823 C CA . PHE A 1 497 ? 9.823 2.321 -21.569 1.00 97.75 497 PHE A CA 1
ATOM 3824 C C . PHE A 1 497 ? 10.972 3.296 -21.266 1.00 97.75 497 PHE A C 1
ATOM 3826 O O . PHE A 1 497 ? 10.914 4.446 -21.698 1.00 97.75 497 PHE A O 1
ATOM 3833 N N . GLN A 1 498 ? 12.049 2.839 -20.613 1.00 96.25 498 GLN A N 1
ATOM 3834 C CA . GLN A 1 498 ? 13.252 3.657 -20.396 1.00 96.25 498 GLN A CA 1
ATOM 3835 C C . GLN A 1 498 ? 13.951 4.089 -21.699 1.00 96.25 498 GLN A C 1
ATOM 3837 O O . GLN A 1 498 ? 14.559 5.159 -21.732 1.00 96.25 498 GLN A O 1
ATOM 3842 N N . ALA A 1 499 ? 13.894 3.271 -22.754 1.00 96.38 499 ALA A N 1
ATOM 3843 C CA . ALA A 1 499 ? 14.550 3.539 -24.034 1.00 96.38 499 ALA A CA 1
ATOM 3844 C C . ALA A 1 499 ? 13.670 4.319 -25.031 1.00 96.38 499 ALA A C 1
ATOM 3846 O O . ALA A 1 499 ? 14.181 5.147 -25.784 1.00 96.38 499 ALA A O 1
ATOM 3847 N N . GLU A 1 500 ? 12.361 4.054 -25.051 1.00 96.81 500 GLU A N 1
ATOM 3848 C CA . GLU A 1 500 ? 11.427 4.532 -26.082 1.00 96.81 500 GLU A CA 1
ATOM 3849 C C . GLU A 1 500 ? 10.571 5.732 -25.640 1.00 96.81 500 GLU A C 1
ATOM 3851 O O . GLU A 1 500 ? 9.968 6.379 -26.496 1.00 96.81 500 GLU A O 1
ATOM 3856 N N . VAL A 1 501 ? 10.537 6.081 -24.343 1.00 97.81 501 VAL A N 1
ATOM 3857 C CA . VAL A 1 501 ? 9.722 7.196 -23.815 1.00 97.81 501 VAL A CA 1
ATOM 3858 C C . VAL A 1 501 ? 10.601 8.264 -23.129 1.00 97.81 501 VAL A C 1
ATOM 3860 O O . VAL A 1 501 ? 10.755 8.267 -21.904 1.00 97.81 501 VAL A O 1
ATOM 3863 N N . PRO A 1 502 ? 11.194 9.209 -23.891 1.00 96.06 502 PRO A N 1
ATOM 3864 C CA . PRO A 1 502 ? 12.053 10.255 -23.341 1.00 96.06 502 PRO A CA 1
ATOM 3865 C C . PRO A 1 502 ? 11.368 11.086 -22.248 1.00 96.06 502 PRO A C 1
ATOM 3867 O O . PRO A 1 502 ? 10.284 11.628 -22.446 1.00 96.06 502 PRO A O 1
ATOM 3870 N N . GLY A 1 503 ? 12.036 11.228 -21.101 1.00 96.31 503 GLY A N 1
ATOM 3871 C CA . GLY A 1 503 ? 11.540 11.999 -19.954 1.00 96.31 503 GLY A CA 1
ATOM 3872 C C . GLY A 1 503 ? 10.653 11.221 -18.977 1.00 96.31 503 GLY A C 1
ATOM 3873 O O . GLY A 1 503 ? 10.346 11.750 -17.910 1.00 96.31 503 GLY A O 1
ATOM 3874 N N . LEU A 1 504 ? 10.285 9.972 -19.281 1.00 97.94 504 LEU A N 1
ATOM 3875 C CA . LEU A 1 504 ? 9.549 9.110 -18.358 1.00 97.94 504 LEU A CA 1
ATOM 3876 C C . LEU A 1 504 ? 10.447 8.652 -17.199 1.00 97.94 504 LEU A C 1
ATOM 3878 O O . LEU A 1 504 ? 11.495 8.037 -17.408 1.00 97.94 504 LEU A O 1
ATOM 3882 N N . LYS A 1 505 ? 10.027 8.898 -15.954 1.00 97.12 505 LYS A N 1
ATOM 3883 C CA . LYS A 1 505 ? 10.716 8.350 -14.778 1.00 97.12 505 LYS A CA 1
ATOM 3884 C C . LYS A 1 505 ? 10.224 6.939 -14.508 1.00 97.12 505 LYS A C 1
ATOM 3886 O O . LYS A 1 505 ? 9.038 6.753 -14.273 1.00 97.12 505 LYS A O 1
ATOM 3891 N N . CYS A 1 506 ? 11.135 5.971 -14.487 1.00 95.88 506 CYS A N 1
ATOM 3892 C CA . CYS A 1 506 ? 10.831 4.568 -14.200 1.00 95.88 506 CYS A CA 1
ATOM 3893 C C . CYS A 1 506 ? 11.498 4.143 -12.882 1.00 95.88 506 CYS A C 1
ATOM 3895 O O . CYS A 1 506 ? 12.686 4.406 -12.688 1.00 95.88 506 CYS A O 1
ATOM 3897 N N . ASP A 1 507 ? 10.757 3.487 -11.987 1.00 93.50 507 ASP A N 1
ATOM 3898 C CA . ASP A 1 507 ? 11.238 3.005 -10.688 1.00 93.50 507 ASP A CA 1
ATOM 3899 C C . ASP A 1 507 ? 10.846 1.537 -10.457 1.00 93.50 507 ASP A C 1
ATOM 3901 O O . ASP A 1 507 ? 9.674 1.200 -10.290 1.00 93.50 507 ASP A O 1
ATOM 3905 N N . ALA A 1 508 ? 11.860 0.672 -10.426 1.00 93.38 508 ALA A N 1
ATOM 3906 C CA . ALA A 1 508 ? 11.749 -0.758 -10.135 1.00 93.38 508 ALA A CA 1
ATOM 3907 C C . ALA A 1 508 ? 12.464 -1.154 -8.821 1.00 93.38 508 ALA A C 1
ATOM 3909 O O . ALA A 1 508 ? 12.627 -2.337 -8.519 1.00 93.38 508 ALA A O 1
ATOM 3910 N N . ARG A 1 509 ? 12.914 -0.180 -8.013 1.00 89.25 509 ARG A N 1
ATOM 3911 C CA . ARG A 1 509 ? 13.709 -0.452 -6.803 1.00 89.25 509 ARG A CA 1
ATOM 3912 C C . ARG A 1 509 ? 12.884 -1.214 -5.768 1.00 89.25 509 ARG A C 1
ATOM 3914 O O . ARG A 1 509 ? 11.810 -0.766 -5.374 1.00 89.25 509 ARG A O 1
ATOM 3921 N N . SER A 1 510 ? 13.438 -2.316 -5.254 1.00 86.50 510 SER A N 1
ATOM 3922 C CA . SER A 1 510 ? 12.793 -3.176 -4.247 1.00 86.50 510 SER A CA 1
ATOM 3923 C C . SER A 1 510 ? 11.477 -3.835 -4.710 1.00 86.50 510 SER A C 1
ATOM 3925 O O . SER A 1 510 ? 10.750 -4.348 -3.858 1.00 86.50 510 SER A O 1
ATOM 3927 N N . TYR A 1 511 ? 11.180 -3.860 -6.013 1.00 91.88 511 TYR A N 1
ATOM 3928 C CA . TYR A 1 511 ? 10.057 -4.623 -6.557 1.00 91.88 511 TYR A CA 1
ATOM 3929 C C . TYR A 1 511 ? 10.489 -5.997 -7.103 1.00 91.88 511 TYR A C 1
ATOM 3931 O O . TYR A 1 511 ? 11.613 -6.198 -7.574 1.00 91.88 511 TYR A O 1
ATOM 3939 N N . TYR A 1 512 ? 9.545 -6.931 -7.058 1.00 93.69 512 TYR A N 1
ATOM 3940 C CA . TYR A 1 512 ? 9.584 -8.274 -7.621 1.00 93.69 512 TYR A CA 1
ATOM 3941 C C . TYR A 1 512 ? 8.549 -8.458 -8.735 1.00 93.69 512 TYR A C 1
ATOM 3943 O O . TYR A 1 512 ? 8.901 -8.925 -9.808 1.00 93.69 512 TYR A O 1
ATOM 3951 N N . GLY A 1 513 ? 7.292 -8.080 -8.500 1.00 94.94 513 GLY A N 1
ATOM 3952 C CA . GLY A 1 513 ? 6.201 -8.293 -9.456 1.00 94.94 513 GLY A CA 1
ATOM 3953 C C . GLY A 1 513 ? 5.459 -7.016 -9.818 1.00 94.94 513 GLY A C 1
ATOM 3954 O O . GLY A 1 513 ? 4.262 -7.059 -10.087 1.00 94.94 513 GLY A O 1
ATOM 3955 N N . CYS A 1 514 ? 6.146 -5.878 -9.776 1.00 96.12 514 CYS A N 1
ATOM 3956 C CA . CYS A 1 514 ? 5.625 -4.590 -10.211 1.00 96.12 514 CYS A CA 1
ATOM 3957 C C . CYS A 1 514 ? 6.779 -3.692 -10.698 1.00 96.12 514 CYS A C 1
ATOM 3959 O O . CYS A 1 514 ? 7.936 -3.902 -10.333 1.00 96.12 514 CYS A O 1
ATOM 3961 N N . PHE A 1 515 ? 6.484 -2.656 -11.475 1.00 96.56 515 PHE A N 1
ATOM 3962 C CA . PHE A 1 515 ? 7.312 -1.450 -11.540 1.00 96.56 515 PHE A CA 1
ATOM 3963 C C . PHE A 1 515 ? 6.425 -0.217 -11.705 1.00 96.56 515 PHE A C 1
ATOM 3965 O O . PHE A 1 515 ? 5.331 -0.302 -12.260 1.00 96.56 515 PHE A O 1
ATOM 3972 N N . ARG A 1 516 ? 6.910 0.944 -11.256 1.00 95.88 516 ARG A N 1
ATOM 3973 C CA . ARG A 1 516 ? 6.197 2.219 -11.388 1.00 95.88 516 ARG A CA 1
ATOM 3974 C C . ARG A 1 516 ? 6.810 3.082 -12.479 1.00 95.88 516 ARG A C 1
ATOM 3976 O O . ARG A 1 516 ? 8.034 3.164 -12.580 1.00 95.88 516 ARG A O 1
ATOM 3983 N N . VAL A 1 517 ? 5.980 3.809 -13.223 1.00 97.00 517 VAL A N 1
ATOM 3984 C CA . VAL A 1 517 ? 6.420 4.943 -14.044 1.00 97.00 517 VAL A CA 1
ATOM 3985 C C . VAL A 1 517 ? 5.628 6.218 -13.748 1.00 97.00 517 VAL A C 1
ATOM 3987 O O . VAL A 1 517 ? 4.466 6.188 -13.341 1.00 97.00 517 VAL A O 1
ATOM 3990 N N . ASP A 1 518 ? 6.293 7.354 -13.920 1.00 96.38 518 ASP A N 1
ATOM 3991 C CA . ASP A 1 518 ? 5.834 8.687 -13.540 1.00 96.38 518 ASP A CA 1
ATOM 3992 C C . ASP A 1 518 ? 6.095 9.656 -14.705 1.00 96.38 518 ASP A C 1
ATOM 3994 O O . ASP A 1 518 ? 7.243 9.901 -15.093 1.00 96.38 518 ASP A O 1
ATOM 3998 N N . THR A 1 519 ? 5.013 10.179 -15.289 1.00 96.75 519 THR A N 1
ATOM 3999 C CA . THR A 1 519 ? 5.033 11.144 -16.406 1.00 96.75 519 THR A CA 1
ATOM 4000 C C . THR A 1 519 ? 5.299 12.576 -15.936 1.00 96.75 519 THR A C 1
ATOM 4002 O O . THR A 1 519 ? 5.449 13.479 -16.759 1.00 96.75 519 THR A O 1
ATOM 4005 N N . GLN A 1 520 ? 5.329 12.809 -14.619 1.00 93.81 520 GLN A N 1
ATOM 4006 C CA . GLN A 1 520 ? 5.444 14.116 -13.972 1.00 93.81 520 GLN A CA 1
ATOM 4007 C C . GLN A 1 520 ? 4.395 15.150 -14.428 1.00 93.81 520 GLN A C 1
ATOM 4009 O O . GLN A 1 520 ? 4.669 16.349 -14.422 1.00 93.81 520 GLN A O 1
ATOM 4014 N N . GLY A 1 521 ? 3.212 14.696 -14.860 1.00 93.19 521 GLY A N 1
ATOM 4015 C CA . GLY A 1 521 ? 2.164 15.560 -15.419 1.00 93.19 521 GLY A CA 1
ATOM 4016 C C . GLY A 1 521 ? 2.477 16.114 -16.817 1.00 93.19 521 GLY A C 1
ATOM 4017 O O . GLY A 1 521 ? 1.761 16.984 -17.309 1.00 93.19 521 GLY A O 1
ATOM 4018 N N . ASN A 1 522 ? 3.536 15.636 -17.480 1.00 96.62 522 ASN A N 1
ATOM 4019 C CA . ASN A 1 522 ? 3.864 16.038 -18.842 1.00 96.62 522 ASN A CA 1
ATOM 4020 C C . ASN A 1 522 ? 3.012 15.247 -19.847 1.00 96.62 522 ASN A C 1
ATOM 4022 O O . ASN A 1 522 ? 3.255 14.066 -20.102 1.00 96.62 522 ASN A O 1
ATOM 4026 N N . THR A 1 523 ? 2.039 15.923 -20.457 1.00 96.56 523 THR A N 1
ATOM 4027 C CA . THR A 1 523 ? 1.080 15.331 -21.404 1.00 96.56 523 THR A CA 1
ATOM 4028 C C . THR A 1 523 ? 1.728 14.735 -22.657 1.00 96.56 523 THR A C 1
ATOM 4030 O O . THR A 1 523 ? 1.190 13.783 -23.217 1.00 96.56 523 THR A O 1
ATOM 4033 N N . ALA A 1 524 ? 2.897 15.225 -23.087 1.00 97.38 524 ALA A N 1
ATOM 4034 C CA . ALA A 1 524 ? 3.632 14.639 -24.210 1.00 97.38 524 ALA A CA 1
ATOM 4035 C C . ALA A 1 524 ? 4.330 13.324 -23.818 1.00 97.38 524 ALA A C 1
ATOM 4037 O O . ALA A 1 524 ? 4.338 12.376 -24.603 1.00 97.38 524 ALA A O 1
ATOM 4038 N N . VAL A 1 525 ? 4.861 13.243 -22.591 1.00 98.00 525 VAL A N 1
ATOM 4039 C CA . VAL A 1 525 ? 5.427 12.001 -22.028 1.00 98.00 525 VAL A CA 1
ATOM 4040 C C . VAL A 1 525 ? 4.318 10.978 -21.785 1.00 98.00 525 VAL A C 1
ATOM 4042 O O . VAL A 1 525 ? 4.499 9.802 -22.080 1.00 98.00 525 VAL A O 1
ATOM 4045 N N . GLU A 1 526 ? 3.146 11.415 -21.319 1.00 97.25 526 GLU A N 1
ATOM 4046 C CA . GLU A 1 526 ? 1.981 10.541 -21.168 1.00 97.25 526 GLU A CA 1
ATOM 4047 C C . GLU A 1 526 ? 1.461 10.018 -22.514 1.00 97.25 526 GLU A C 1
ATOM 4049 O O . GLU A 1 526 ? 1.207 8.823 -22.641 1.00 97.25 526 GLU A O 1
ATOM 4054 N N . ALA A 1 527 ? 1.349 10.868 -23.540 1.00 97.31 527 ALA A N 1
ATOM 4055 C CA . ALA A 1 527 ? 0.942 10.432 -24.876 1.00 97.31 527 ALA A CA 1
ATOM 4056 C C . ALA A 1 527 ? 1.926 9.407 -25.473 1.00 97.31 527 ALA A C 1
ATOM 4058 O O . ALA A 1 527 ? 1.500 8.399 -26.037 1.00 97.31 527 ALA A O 1
ATOM 4059 N N . ALA A 1 528 ? 3.235 9.623 -25.297 1.00 97.88 528 ALA A N 1
ATOM 4060 C CA . ALA A 1 528 ? 4.268 8.681 -25.723 1.00 97.88 528 ALA A CA 1
ATOM 4061 C C . ALA A 1 528 ? 4.237 7.364 -24.921 1.00 97.88 528 ALA A C 1
ATOM 4063 O O . ALA A 1 528 ? 4.359 6.291 -25.511 1.00 97.88 528 ALA A O 1
ATOM 4064 N N . LEU A 1 529 ? 3.999 7.421 -23.603 1.00 98.19 529 LEU A N 1
ATOM 4065 C CA . LEU A 1 529 ? 3.775 6.234 -22.772 1.00 98.19 529 LEU A CA 1
ATOM 4066 C C . LEU A 1 529 ? 2.550 5.448 -23.257 1.00 98.19 529 LEU A C 1
ATOM 4068 O O . LEU A 1 529 ? 2.662 4.251 -23.490 1.00 98.19 529 LEU A O 1
ATOM 4072 N N . ARG A 1 530 ? 1.401 6.105 -23.468 1.00 97.69 530 ARG A N 1
ATOM 4073 C CA . ARG A 1 530 ? 0.165 5.453 -23.939 1.00 97.69 530 ARG A CA 1
ATOM 4074 C C . ARG A 1 530 ? 0.349 4.780 -25.303 1.00 97.69 530 ARG A C 1
ATOM 4076 O O . ARG A 1 530 ? -0.067 3.636 -25.455 1.00 97.69 530 ARG A O 1
ATOM 4083 N N . ALA A 1 531 ? 1.045 5.422 -26.243 1.00 97.50 531 ALA A N 1
ATOM 4084 C CA . ALA A 1 531 ? 1.392 4.812 -27.529 1.00 97.50 531 ALA A CA 1
ATOM 4085 C C . ALA A 1 531 ? 2.338 3.600 -27.383 1.00 97.50 531 ALA A C 1
ATOM 4087 O O . ALA A 1 531 ? 2.188 2.606 -28.091 1.00 97.50 531 ALA A O 1
ATOM 4088 N N . CYS A 1 532 ? 3.290 3.645 -26.444 1.00 97.19 532 CYS A N 1
ATOM 4089 C CA . CYS A 1 532 ? 4.182 2.517 -26.161 1.00 97.19 532 CYS A CA 1
ATOM 4090 C C . CYS A 1 532 ? 3.441 1.350 -25.472 1.00 97.19 532 CYS A C 1
ATOM 4092 O O . CYS A 1 532 ? 3.693 0.193 -25.799 1.00 97.19 532 CYS A O 1
ATOM 4094 N N . ILE A 1 533 ? 2.471 1.628 -24.588 1.00 97.69 533 ILE A N 1
ATOM 4095 C CA . ILE A 1 533 ? 1.555 0.614 -24.030 1.00 97.69 533 ILE A CA 1
ATOM 4096 C C . ILE A 1 533 ? 0.763 -0.057 -25.163 1.00 97.69 533 ILE A C 1
ATOM 4098 O O . ILE A 1 533 ? 0.775 -1.281 -25.263 1.00 97.69 533 ILE A O 1
ATOM 4102 N N . GLU A 1 534 ? 0.114 0.725 -26.031 1.00 96.81 534 GLU A N 1
ATOM 4103 C CA . GLU A 1 534 ? -0.706 0.215 -27.143 1.00 96.81 534 GLU A CA 1
ATOM 4104 C C . GLU A 1 534 ? 0.101 -0.662 -28.117 1.00 96.81 534 GLU A C 1
ATOM 4106 O O . GLU A 1 534 ? -0.385 -1.696 -28.571 1.00 96.81 534 GLU A O 1
ATOM 4111 N N . ALA A 1 535 ? 1.351 -0.289 -28.403 1.00 96.94 535 ALA A N 1
ATOM 4112 C CA . ALA A 1 535 ? 2.216 -1.037 -29.309 1.00 96.94 535 ALA A CA 1
ATOM 4113 C C . ALA A 1 535 ? 2.899 -2.265 -28.672 1.00 96.94 535 ALA A C 1
ATOM 4115 O O . ALA A 1 535 ? 3.256 -3.201 -29.397 1.00 96.94 535 ALA A O 1
ATOM 4116 N N . HIS A 1 536 ? 3.164 -2.250 -27.358 1.00 95.81 536 HIS A N 1
ATOM 4117 C CA . HIS A 1 536 ? 4.169 -3.134 -26.748 1.00 95.81 536 HIS A CA 1
ATOM 4118 C C . HIS A 1 536 ? 3.821 -3.750 -25.381 1.00 95.81 536 HIS A C 1
ATOM 4120 O O . HIS A 1 536 ? 4.671 -4.461 -24.840 1.00 95.81 536 HIS A O 1
ATOM 4126 N N . LEU A 1 537 ? 2.622 -3.546 -24.819 1.00 97.44 537 LEU A N 1
ATOM 4127 C CA . LEU A 1 537 ? 2.191 -4.239 -23.594 1.00 97.44 537 LEU A CA 1
ATOM 4128 C C . LEU A 1 537 ? 2.143 -5.772 -23.822 1.00 97.44 537 LEU A C 1
ATOM 4130 O O . LEU A 1 537 ? 1.338 -6.232 -24.636 1.00 97.44 537 LEU A O 1
ATOM 4134 N N . PRO A 1 538 ? 2.973 -6.590 -23.141 1.00 96.06 538 PRO A N 1
ATOM 4135 C CA . PRO A 1 538 ? 3.000 -8.032 -23.368 1.00 96.06 538 PRO A CA 1
ATOM 4136 C C . PRO A 1 538 ? 1.790 -8.740 -22.750 1.00 96.06 538 PRO A C 1
ATOM 4138 O O . PRO A 1 538 ? 1.256 -8.314 -21.725 1.00 96.06 538 PRO A O 1
ATOM 4141 N N . HIS A 1 539 ? 1.409 -9.882 -23.326 1.00 94.81 539 HIS A N 1
ATOM 4142 C CA . HIS A 1 539 ? 0.419 -10.769 -22.715 1.00 94.81 539 HIS A CA 1
ATOM 4143 C C . HIS A 1 539 ? 0.859 -11.189 -21.302 1.00 94.81 539 HIS A C 1
ATOM 4145 O O . HIS A 1 539 ? 2.024 -11.517 -21.082 1.00 94.81 539 HIS A O 1
ATOM 4151 N N . GLY A 1 540 ? -0.084 -11.210 -20.358 1.00 96.06 540 GLY A N 1
ATOM 4152 C CA . GLY A 1 540 ? 0.188 -11.537 -18.957 1.00 96.06 540 GLY A CA 1
ATOM 4153 C C . GLY A 1 540 ? 0.683 -10.360 -18.112 1.00 96.06 540 GLY A C 1
ATOM 4154 O O . GLY A 1 540 ? 0.961 -10.569 -16.934 1.00 96.06 540 GLY A O 1
ATOM 4155 N N . ILE A 1 541 ? 0.755 -9.140 -18.659 1.00 98.25 541 ILE A N 1
ATOM 4156 C CA . ILE A 1 541 ? 0.982 -7.897 -17.904 1.00 98.25 541 ILE A CA 1
ATOM 4157 C C . ILE A 1 541 ? -0.237 -6.984 -18.045 1.00 98.25 541 ILE A C 1
ATOM 4159 O O . ILE A 1 541 ? -0.844 -6.875 -19.109 1.00 98.25 541 ILE A O 1
ATOM 4163 N N . THR A 1 542 ? -0.586 -6.308 -16.957 1.00 97.56 542 THR A N 1
ATOM 4164 C CA . THR A 1 542 ? -1.578 -5.233 -16.913 1.00 97.56 542 THR A CA 1
ATOM 4165 C C . THR A 1 542 ? -0.996 -4.017 -16.185 1.00 97.56 542 THR A C 1
ATOM 4167 O O . THR A 1 542 ? 0.162 -4.027 -15.757 1.00 97.56 542 THR A O 1
ATOM 4170 N N . TRP A 1 543 ? -1.780 -2.950 -16.065 1.00 97.06 543 TRP A N 1
ATOM 4171 C CA . TRP A 1 543 ? -1.406 -1.755 -15.317 1.00 97.06 543 TRP A CA 1
ATOM 4172 C C . TRP A 1 543 ? -2.608 -1.108 -14.629 1.00 97.06 543 TRP A C 1
ATOM 4174 O O . TRP A 1 543 ? -3.757 -1.341 -15.002 1.00 97.06 543 TRP A O 1
ATOM 4184 N N . ALA A 1 544 ? -2.326 -0.276 -13.630 1.00 94.75 544 ALA A N 1
ATOM 4185 C CA . ALA A 1 544 ? -3.299 0.570 -12.944 1.00 94.75 544 ALA A CA 1
ATOM 4186 C C . ALA A 1 544 ? -2.702 1.961 -12.684 1.00 94.75 544 ALA A C 1
ATOM 4188 O O . ALA A 1 544 ? -1.478 2.118 -12.636 1.00 94.75 544 ALA A O 1
ATOM 4189 N N . MET A 1 545 ? -3.559 2.969 -12.506 1.00 91.00 545 MET A N 1
ATOM 4190 C CA . MET A 1 545 ? -3.141 4.281 -12.006 1.00 91.00 545 MET A CA 1
ATOM 4191 C C . MET A 1 545 ? -3.269 4.340 -10.483 1.00 91.00 545 MET A C 1
ATOM 4193 O O . MET A 1 545 ? -4.179 3.753 -9.910 1.00 91.00 545 MET A O 1
ATOM 4197 N N . ASN A 1 546 ? -2.308 4.998 -9.842 1.00 87.88 546 ASN A N 1
ATOM 4198 C CA . ASN A 1 546 ? -2.143 5.024 -8.395 1.00 87.88 546 ASN A CA 1
ATOM 4199 C C . ASN A 1 546 ? -1.392 6.290 -7.972 1.00 87.88 546 ASN A C 1
ATOM 4201 O O . ASN A 1 546 ? -0.225 6.466 -8.349 1.00 87.88 546 ASN A O 1
ATOM 4205 N N . LEU A 1 547 ? -2.032 7.180 -7.215 1.00 85.06 547 LEU A N 1
ATOM 4206 C CA . LEU A 1 547 ? -1.477 8.490 -6.838 1.00 85.06 547 LEU A CA 1
ATOM 4207 C C . LEU A 1 547 ? -0.952 9.278 -8.060 1.00 85.06 547 LEU A C 1
ATOM 4209 O O . LEU A 1 547 ? 0.129 9.875 -8.030 1.00 85.06 547 LEU A O 1
ATOM 4213 N N . GLY A 1 548 ? -1.683 9.195 -9.179 1.00 86.56 548 GLY A N 1
ATOM 4214 C CA . GLY A 1 548 ? -1.328 9.807 -10.467 1.00 86.56 548 GLY A CA 1
ATOM 4215 C C . GLY A 1 548 ? -0.178 9.137 -11.239 1.00 86.56 548 GLY A C 1
ATOM 4216 O O . GLY A 1 548 ? 0.332 9.723 -12.193 1.00 86.56 548 GLY A O 1
ATOM 4217 N N . LYS A 1 549 ? 0.263 7.936 -10.841 1.00 92.62 549 LYS A N 1
ATOM 4218 C CA . LYS A 1 549 ? 1.406 7.208 -11.433 1.00 92.62 549 LYS A CA 1
ATOM 4219 C C . LYS A 1 549 ? 0.963 5.844 -11.950 1.00 92.62 549 LYS A C 1
ATOM 4221 O O . LYS A 1 549 ? -0.030 5.308 -11.475 1.00 92.62 549 LYS A O 1
ATOM 4226 N N . TYR A 1 550 ? 1.684 5.286 -12.916 1.00 96.06 550 TYR A N 1
ATOM 4227 C CA . TYR A 1 550 ? 1.313 4.025 -13.560 1.00 96.06 550 TYR A CA 1
ATOM 4228 C C . TYR A 1 550 ? 2.107 2.872 -12.941 1.00 96.06 550 TYR A C 1
ATOM 4230 O O . TYR A 1 550 ? 3.333 2.846 -13.055 1.00 96.06 550 TYR A O 1
ATOM 4238 N N . ASP A 1 551 ? 1.421 1.926 -12.305 1.00 96.81 551 ASP A N 1
ATOM 4239 C CA . ASP A 1 551 ? 2.000 0.677 -11.802 1.00 96.81 551 ASP A CA 1
ATOM 4240 C C . ASP A 1 551 ? 1.733 -0.448 -12.814 1.00 96.81 551 ASP A C 1
ATOM 4242 O O . ASP A 1 551 ? 0.580 -0.687 -13.167 1.00 96.81 551 ASP A O 1
ATOM 4246 N N . PHE A 1 552 ? 2.781 -1.140 -13.270 1.00 98.12 552 PHE A N 1
ATOM 4247 C CA . PHE A 1 552 ? 2.724 -2.269 -14.211 1.00 98.12 552 PHE A CA 1
ATOM 4248 C C . PHE A 1 552 ? 3.054 -3.575 -13.491 1.00 98.12 552 PHE A C 1
ATOM 4250 O O . PHE A 1 552 ? 4.085 -3.652 -12.827 1.00 98.12 552 PHE A O 1
ATOM 4257 N N . PHE A 1 553 ? 2.210 -4.598 -13.631 1.00 98.00 553 PHE A N 1
ATOM 4258 C CA . PHE A 1 553 ? 2.280 -5.845 -12.855 1.00 98.00 553 PHE A CA 1
ATOM 4259 C C . PHE A 1 553 ? 1.640 -7.027 -13.619 1.00 98.00 553 PHE A C 1
ATOM 4261 O O . PHE A 1 553 ? 0.915 -6.803 -14.591 1.00 98.00 553 PHE A O 1
ATOM 4268 N N . PRO A 1 554 ? 1.888 -8.295 -13.232 1.00 98.38 554 PRO A N 1
ATOM 4269 C CA . PRO A 1 554 ? 1.280 -9.461 -13.877 1.00 98.38 554 PRO A CA 1
ATOM 4270 C C . PRO A 1 554 ? -0.256 -9.420 -13.864 1.00 98.38 554 PRO A C 1
ATOM 4272 O O . PRO A 1 554 ? -0.854 -9.110 -12.839 1.00 98.38 554 PRO A O 1
ATOM 4275 N N . SER A 1 555 ? -0.922 -9.810 -14.954 1.00 97.62 555 SER A N 1
ATOM 4276 C CA . SER A 1 555 ? -2.396 -9.787 -15.060 1.00 97.62 555 SER A CA 1
ATOM 4277 C C . SER A 1 555 ? -3.115 -10.718 -14.072 1.00 97.62 555 SER A C 1
ATOM 4279 O O . SER A 1 555 ? -4.289 -10.505 -13.783 1.00 97.62 555 SER A O 1
ATOM 4281 N N . ALA A 1 556 ? -2.427 -11.746 -13.562 1.00 96.75 556 ALA A N 1
ATOM 4282 C CA . ALA A 1 556 ? -2.927 -12.635 -12.508 1.00 96.75 556 ALA A CA 1
ATOM 4283 C C . ALA A 1 556 ? -2.757 -12.051 -11.087 1.00 96.75 556 ALA A C 1
ATOM 4285 O O . ALA A 1 556 ? -3.389 -12.520 -10.144 1.00 96.75 556 ALA A O 1
ATOM 4286 N N . SER A 1 557 ? -1.928 -11.012 -10.943 1.00 96.88 557 SER A N 1
ATOM 4287 C CA . SER A 1 557 ? -1.822 -10.172 -9.748 1.00 96.88 557 SER A CA 1
ATOM 4288 C C . SER A 1 557 ? -2.917 -9.083 -9.784 1.00 96.88 557 SER A C 1
ATOM 4290 O O . SER A 1 557 ? -3.936 -9.247 -10.457 1.00 96.88 557 SER A O 1
ATOM 4292 N N . GLY A 1 558 ? -2.755 -7.978 -9.056 1.00 97.06 558 GLY A N 1
ATOM 4293 C CA . GLY A 1 558 ? -3.770 -6.934 -8.878 1.00 97.06 558 GLY A CA 1
ATOM 4294 C C . GLY A 1 558 ? -4.487 -7.050 -7.531 1.00 97.06 558 GLY A C 1
ATOM 4295 O O . GLY A 1 558 ? -4.764 -8.160 -7.064 1.00 97.06 558 GLY A O 1
ATOM 4296 N N . LYS A 1 559 ? -4.846 -5.905 -6.924 1.00 98.00 559 LYS A N 1
ATOM 4297 C CA . LYS A 1 559 ? -5.550 -5.841 -5.624 1.00 98.00 559 LYS A CA 1
ATOM 4298 C C . LYS A 1 559 ? -6.767 -6.783 -5.583 1.00 98.00 559 LYS A C 1
ATOM 4300 O O . LYS A 1 559 ? -6.873 -7.623 -4.694 1.00 98.00 559 LYS A O 1
ATOM 4305 N N . GLY A 1 560 ? -7.619 -6.729 -6.610 1.00 98.12 560 GLY A N 1
ATOM 4306 C CA . GLY A 1 560 ? -8.817 -7.569 -6.739 1.00 98.12 560 GLY A CA 1
ATOM 4307 C C . GLY A 1 560 ? -8.583 -9.078 -6.876 1.00 98.12 560 GLY A C 1
ATOM 4308 O O . GLY A 1 560 ? -9.454 -9.868 -6.511 1.00 98.12 560 GLY A O 1
ATOM 4309 N N . ASN A 1 561 ? -7.424 -9.514 -7.372 1.00 98.44 561 ASN A N 1
ATOM 4310 C CA . ASN A 1 561 ? -7.096 -10.940 -7.455 1.00 98.44 561 ASN A CA 1
ATOM 4311 C C . ASN A 1 561 ? -6.465 -11.436 -6.149 1.00 98.44 561 ASN A C 1
ATOM 4313 O O . ASN A 1 561 ? -6.821 -12.514 -5.676 1.00 98.44 561 ASN A O 1
ATOM 4317 N N . ALA A 1 562 ? -5.630 -10.616 -5.505 1.00 98.56 562 ALA A N 1
ATOM 4318 C CA . ALA A 1 562 ? -5.110 -10.903 -4.170 1.00 98.56 562 ALA A CA 1
ATOM 4319 C C . ALA A 1 562 ? -6.227 -10.982 -3.108 1.00 98.56 562 ALA A C 1
ATOM 4321 O O . ALA A 1 562 ? -6.186 -11.855 -2.243 1.00 98.56 562 ALA A O 1
ATOM 4322 N N . VAL A 1 563 ? -7.262 -10.135 -3.199 1.00 98.62 563 VAL A N 1
ATOM 4323 C CA . VAL A 1 563 ? -8.445 -10.235 -2.326 1.00 98.62 563 VAL A CA 1
ATOM 4324 C C . VAL A 1 563 ? -9.248 -11.505 -2.598 1.00 98.62 563 VAL A C 1
ATOM 4326 O O . VAL A 1 563 ? -9.548 -12.220 -1.648 1.00 98.62 563 VAL A O 1
ATOM 4329 N N . ALA A 1 564 ? -9.521 -11.858 -3.859 1.00 98.44 564 ALA A N 1
ATOM 4330 C CA . ALA A 1 564 ? -10.211 -13.114 -4.182 1.00 98.44 564 ALA A CA 1
ATOM 4331 C C . ALA A 1 564 ? -9.440 -14.362 -3.692 1.00 98.44 564 ALA A C 1
ATOM 4333 O O . ALA A 1 564 ? -10.041 -15.313 -3.190 1.00 98.44 564 ALA A O 1
ATOM 4334 N N . TYR A 1 565 ? -8.105 -14.339 -3.773 1.00 98.44 565 TYR A N 1
ATOM 4335 C CA . TYR A 1 565 ? -7.244 -15.380 -3.211 1.00 98.44 565 TYR A CA 1
ATOM 4336 C C . TYR A 1 565 ? -7.354 -15.457 -1.681 1.00 98.44 565 TYR A C 1
ATOM 4338 O O . TYR A 1 565 ? -7.619 -16.525 -1.128 1.00 98.44 565 TYR A O 1
ATOM 4346 N N . LEU A 1 566 ? -7.219 -14.326 -0.981 1.00 98.44 566 LEU A N 1
ATOM 4347 C CA . LEU A 1 566 ? -7.317 -14.289 0.480 1.00 98.44 566 LEU A CA 1
ATOM 4348 C C . LEU A 1 566 ? -8.724 -14.634 0.992 1.00 98.44 566 LEU A C 1
ATOM 4350 O O . LEU A 1 566 ? -8.844 -15.272 2.036 1.00 98.44 566 LEU A O 1
ATOM 4354 N N . GLN A 1 567 ? -9.778 -14.298 0.247 1.00 98.25 567 GLN A N 1
ATOM 4355 C CA . GLN A 1 567 ? -11.147 -14.733 0.529 1.00 98.25 567 GLN A CA 1
ATOM 4356 C C . GLN A 1 567 ? -11.260 -16.264 0.570 1.00 98.25 567 GLN A C 1
ATOM 4358 O O . GLN A 1 567 ? -11.798 -16.819 1.532 1.00 98.25 567 GLN A O 1
ATOM 4363 N N . ALA A 1 568 ? -10.673 -16.955 -0.413 1.00 97.50 568 ALA A N 1
ATOM 4364 C CA . ALA A 1 568 ? -10.607 -18.414 -0.428 1.00 97.50 568 ALA A CA 1
ATOM 4365 C C . ALA A 1 568 ? -9.747 -18.975 0.723 1.00 97.50 568 ALA A C 1
ATOM 4367 O O . ALA A 1 568 ? -10.195 -19.876 1.432 1.00 97.50 568 ALA A O 1
ATOM 4368 N N . VAL A 1 569 ? -8.555 -18.409 0.965 1.00 96.56 569 VAL A N 1
ATOM 4369 C CA . VAL A 1 569 ? -7.632 -18.841 2.039 1.00 96.56 569 VAL A CA 1
ATOM 4370 C C . VAL A 1 569 ? -8.254 -18.719 3.436 1.00 96.56 569 VAL A C 1
ATOM 4372 O O . VAL A 1 569 ? -8.047 -19.593 4.276 1.00 96.56 569 VAL A O 1
ATOM 4375 N N . TYR A 1 570 ? -9.029 -17.663 3.695 1.00 96.62 570 TYR A N 1
ATOM 4376 C CA . TYR A 1 570 ? -9.684 -17.431 4.987 1.00 96.62 570 TYR A CA 1
ATOM 4377 C C . TYR A 1 570 ? -11.113 -17.997 5.086 1.00 96.62 570 TYR A C 1
ATOM 4379 O O . TYR A 1 570 ? -11.741 -17.903 6.146 1.00 96.62 570 TYR A O 1
ATOM 4387 N N . GLY A 1 571 ? -11.651 -18.583 4.011 1.00 96.19 571 GLY A N 1
ATOM 4388 C CA . GLY A 1 571 ? -13.022 -19.096 3.977 1.00 96.19 571 GLY A CA 1
ATOM 4389 C C . GLY A 1 571 ? -14.068 -18.009 4.255 1.00 96.19 571 GLY A C 1
ATOM 4390 O O . GLY A 1 571 ? -14.975 -18.218 5.071 1.00 96.19 571 GLY A O 1
ATOM 4391 N N . VAL A 1 572 ? -13.909 -16.839 3.631 1.00 96.06 572 VAL A N 1
ATOM 4392 C CA . VAL A 1 572 ? -14.830 -15.691 3.705 1.00 96.06 572 VAL A CA 1
ATOM 4393 C C . VAL A 1 572 ? -15.379 -15.367 2.315 1.00 96.06 572 VAL A C 1
ATOM 4395 O O . VAL A 1 572 ? -14.649 -15.360 1.328 1.00 96.06 572 VAL A O 1
ATOM 4398 N N . ARG A 1 573 ? -16.683 -15.119 2.228 1.00 95.31 573 ARG A N 1
ATOM 4399 C CA . ARG A 1 573 ? -17.403 -14.799 0.987 1.00 95.31 573 ARG A CA 1
ATOM 4400 C C . ARG A 1 573 ? -17.416 -13.286 0.732 1.00 95.31 573 ARG A C 1
ATOM 4402 O O . ARG A 1 573 ? -17.161 -12.490 1.637 1.00 95.31 573 ARG A O 1
ATOM 4409 N N . ALA A 1 574 ? -17.751 -12.874 -0.491 1.00 95.25 574 ALA A N 1
ATOM 4410 C CA . ALA A 1 574 ? -17.844 -11.459 -0.872 1.00 95.25 574 ALA A CA 1
ATOM 4411 C C . ALA A 1 574 ? -18.859 -10.669 -0.017 1.00 95.25 574 ALA A C 1
ATOM 4413 O O . ALA A 1 574 ? -18.587 -9.544 0.389 1.00 95.25 574 ALA A O 1
ATOM 4414 N N . ASP A 1 575 ? -19.988 -11.288 0.339 1.00 95.31 575 ASP A N 1
ATOM 4415 C CA . ASP A 1 575 ? -21.017 -10.754 1.246 1.00 95.31 575 ASP A CA 1
ATOM 4416 C C . ASP A 1 575 ? -20.667 -10.859 2.741 1.00 95.31 575 ASP A C 1
ATOM 4418 O O . ASP A 1 575 ? -21.372 -10.305 3.581 1.00 95.31 575 ASP A O 1
ATOM 4422 N N . GLU A 1 576 ? -19.559 -11.523 3.074 1.00 96.25 576 GLU A N 1
ATOM 4423 C CA . GLU A 1 576 ? -18.913 -11.481 4.392 1.00 96.25 576 GLU A CA 1
ATOM 4424 C C . GLU A 1 576 ? -17.705 -10.505 4.399 1.00 96.25 576 GLU A C 1
ATOM 4426 O O . GLU A 1 576 ? -16.991 -10.416 5.402 1.00 96.25 576 GLU A O 1
ATOM 4431 N N . SER A 1 577 ? -17.450 -9.783 3.294 1.00 97.94 577 SER A N 1
ATOM 4432 C CA . SER A 1 577 ? -16.251 -8.955 3.078 1.00 97.94 577 SER A CA 1
ATOM 4433 C C . SER A 1 577 ? -16.561 -7.463 2.903 1.00 97.94 577 SER A C 1
ATOM 4435 O O . SER A 1 577 ? -17.495 -7.078 2.197 1.00 97.94 577 SER A O 1
ATOM 4437 N N . CYS A 1 578 ? -15.721 -6.623 3.510 1.00 98.38 578 CYS A N 1
ATOM 4438 C CA . CYS A 1 578 ? -15.760 -5.166 3.433 1.00 98.38 578 CYS A CA 1
ATOM 4439 C C . CYS A 1 578 ? -14.521 -4.604 2.717 1.00 98.38 578 CYS A C 1
ATOM 4441 O O . CYS A 1 578 ? -13.421 -5.129 2.884 1.00 98.38 578 CYS A O 1
ATOM 4443 N N . CYS A 1 579 ? -14.692 -3.520 1.961 1.00 98.56 579 CYS A N 1
ATOM 4444 C CA . CYS A 1 579 ? -13.633 -2.752 1.312 1.00 98.56 579 CYS A CA 1
ATOM 4445 C C . CYS A 1 579 ? -13.502 -1.359 1.951 1.00 98.56 579 CYS A C 1
ATOM 4447 O O . CYS A 1 579 ? -14.512 -0.676 2.134 1.00 98.56 579 CYS A O 1
ATOM 4449 N N . LEU A 1 580 ? -12.271 -0.938 2.247 1.00 98.56 580 LEU A N 1
ATOM 4450 C CA . LEU A 1 580 ? -11.888 0.434 2.604 1.00 98.56 580 LEU A CA 1
ATOM 4451 C C . LEU A 1 580 ? -10.950 0.965 1.507 1.00 98.56 580 LEU A C 1
ATOM 4453 O O . LEU A 1 580 ? -9.933 0.324 1.238 1.00 98.56 580 LEU A O 1
ATOM 4457 N N . PHE A 1 581 ? -11.301 2.069 0.839 1.00 97.56 581 PHE A N 1
ATOM 4458 C CA . PHE A 1 581 ? -10.564 2.560 -0.340 1.00 97.56 581 PHE A CA 1
ATOM 4459 C C . PHE A 1 581 ? -10.871 4.020 -0.728 1.00 97.56 581 PHE A C 1
ATOM 4461 O O . PHE A 1 581 ? -11.881 4.571 -0.290 1.00 97.56 581 PHE A O 1
ATOM 4468 N N . ASP A 1 582 ? -10.039 4.615 -1.600 1.00 94.88 582 ASP A N 1
ATOM 4469 C CA . ASP A 1 582 ? -10.226 5.987 -2.108 1.00 94.88 582 ASP A CA 1
ATOM 4470 C C . ASP A 1 582 ? -9.807 6.271 -3.579 1.00 94.88 582 ASP A C 1
ATOM 4472 O O . ASP A 1 582 ? -10.402 7.177 -4.173 1.00 94.88 582 ASP A O 1
ATOM 4476 N N . ASP A 1 583 ? -8.863 5.522 -4.184 1.00 92.88 583 ASP A N 1
ATOM 4477 C CA . ASP A 1 583 ? -8.289 5.781 -5.535 1.00 92.88 583 ASP A CA 1
ATOM 4478 C C . ASP A 1 583 ? -8.670 4.705 -6.593 1.00 92.88 583 ASP A C 1
ATOM 4480 O O . ASP A 1 583 ? -9.208 3.637 -6.293 1.00 92.88 583 ASP A O 1
ATOM 4484 N N . ASP A 1 584 ? -8.386 4.972 -7.874 1.00 90.19 584 ASP A N 1
ATOM 4485 C CA . ASP A 1 584 ? -8.806 4.174 -9.042 1.00 90.19 584 ASP A CA 1
ATOM 4486 C C . ASP A 1 584 ? -8.347 2.706 -9.026 1.00 90.19 584 ASP A C 1
ATOM 4488 O O . ASP A 1 584 ? -9.038 1.836 -9.565 1.00 90.19 584 ASP A O 1
ATOM 4492 N N . ASN A 1 585 ? -7.191 2.398 -8.430 1.00 92.75 585 ASN A N 1
ATOM 4493 C CA . ASN A 1 585 ? -6.669 1.026 -8.390 1.00 92.75 585 ASN A CA 1
ATOM 4494 C C . ASN A 1 585 ? -7.430 0.093 -7.432 1.00 92.75 585 ASN A C 1
ATOM 4496 O O . ASN A 1 585 ? -7.193 -1.119 -7.467 1.00 92.75 585 ASN A O 1
ATOM 4500 N N . ASP A 1 586 ? -8.327 0.631 -6.603 1.00 96.62 586 ASP A N 1
ATOM 4501 C CA . ASP A 1 586 ? -9.115 -0.129 -5.638 1.00 96.62 586 ASP A CA 1
ATOM 4502 C C . ASP A 1 586 ? -10.464 -0.602 -6.164 1.00 96.62 586 ASP A C 1
ATOM 4504 O O . ASP A 1 586 ? -11.044 -1.509 -5.573 1.00 96.62 586 ASP A O 1
ATOM 4508 N N . LEU A 1 587 ? -10.962 -0.083 -7.290 1.00 95.31 587 LEU A N 1
ATOM 4509 C CA . LEU A 1 587 ? -12.236 -0.550 -7.850 1.00 95.31 587 LEU A CA 1
ATOM 4510 C C . LEU A 1 587 ? -12.267 -2.082 -8.083 1.00 95.31 587 LEU A C 1
ATOM 4512 O O . LEU A 1 587 ? -13.229 -2.713 -7.645 1.00 95.31 587 LEU A O 1
ATOM 4516 N N . PRO A 1 588 ? -11.204 -2.742 -8.597 1.00 96.12 588 PRO A N 1
ATOM 4517 C CA . PRO A 1 588 ? -11.155 -4.206 -8.681 1.00 96.12 588 PRO A CA 1
ATOM 4518 C C . PRO A 1 588 ? -11.138 -4.927 -7.321 1.00 96.12 588 PRO A C 1
ATOM 4520 O O . PRO A 1 588 ? -11.426 -6.121 -7.261 1.00 96.12 588 PRO A O 1
ATOM 4523 N N . MET A 1 589 ? -10.764 -4.247 -6.230 1.00 97.62 589 MET A N 1
ATOM 4524 C CA . MET A 1 589 ? -10.879 -4.759 -4.857 1.00 97.62 589 MET A CA 1
ATOM 4525 C C . MET A 1 589 ? -12.297 -4.559 -4.311 1.00 97.62 589 MET A C 1
ATOM 4527 O O . MET A 1 589 ? -12.864 -5.494 -3.746 1.00 97.62 589 MET A O 1
ATOM 4531 N N . ALA A 1 590 ? -12.897 -3.390 -4.547 1.00 97.19 590 ALA A N 1
ATOM 4532 C CA . ALA A 1 590 ? -14.288 -3.099 -4.217 1.00 97.19 590 ALA A CA 1
ATOM 4533 C C . ALA A 1 590 ? -15.249 -4.102 -4.883 1.00 97.19 590 ALA A C 1
ATOM 4535 O O . ALA A 1 590 ? -16.148 -4.607 -4.215 1.00 97.19 590 ALA A O 1
ATOM 4536 N N . GLU A 1 591 ? -15.001 -4.491 -6.139 1.00 96.62 591 GLU A N 1
ATOM 4537 C CA . GLU A 1 591 ? -15.735 -5.542 -6.871 1.00 96.62 591 GLU A CA 1
ATOM 4538 C C . GLU A 1 591 ? -15.725 -6.932 -6.196 1.00 96.62 591 GLU A C 1
ATOM 4540 O O . GLU A 1 591 ? -16.533 -7.794 -6.549 1.00 96.62 591 GLU A O 1
ATOM 4545 N N . ARG A 1 592 ? -14.822 -7.194 -5.237 1.00 97.88 592 ARG A N 1
ATOM 4546 C CA . ARG A 1 592 ? -14.778 -8.457 -4.473 1.00 97.88 592 ARG A CA 1
ATOM 4547 C C . ARG A 1 592 ? -15.534 -8.401 -3.145 1.00 97.88 592 ARG A C 1
ATOM 4549 O O . ARG A 1 592 ? -15.694 -9.442 -2.508 1.00 97.88 592 ARG A O 1
ATOM 4556 N N . CYS A 1 593 ? -15.993 -7.231 -2.717 1.00 97.88 593 CYS A N 1
ATOM 4557 C CA . CYS A 1 593 ? -16.667 -7.011 -1.438 1.00 97.88 593 CYS A CA 1
ATOM 4558 C C . CYS A 1 593 ? -18.123 -6.577 -1.658 1.00 97.88 593 CYS A C 1
ATOM 4560 O O . CYS A 1 593 ? -18.457 -6.021 -2.699 1.00 97.88 593 CYS A O 1
ATOM 4562 N N . ALA A 1 594 ? -18.994 -6.801 -0.671 1.00 96.25 594 ALA A N 1
ATOM 4563 C CA . ALA A 1 594 ? -20.387 -6.326 -0.695 1.00 96.25 594 ALA A CA 1
ATOM 4564 C C . ALA A 1 594 ? -20.664 -5.193 0.311 1.00 96.25 594 ALA A C 1
ATOM 4566 O O . ALA A 1 594 ? -21.812 -4.799 0.512 1.00 96.25 594 ALA A O 1
ATOM 4567 N N . VAL A 1 595 ? -19.623 -4.718 0.996 1.00 97.31 595 VAL A N 1
ATOM 4568 C CA . VAL A 1 595 ? -19.676 -3.597 1.934 1.00 97.31 595 VAL A CA 1
ATOM 4569 C C . VAL A 1 595 ? -18.517 -2.665 1.607 1.00 97.31 595 VAL A C 1
ATOM 4571 O O . VAL A 1 595 ? -17.394 -3.129 1.411 1.00 97.31 595 VAL A O 1
ATOM 4574 N N . HIS A 1 596 ? -18.781 -1.364 1.543 1.00 98.06 596 HIS A N 1
ATOM 4575 C CA . HIS A 1 596 ? -17.862 -0.380 0.975 1.00 98.06 596 HIS A CA 1
ATOM 4576 C C . HIS A 1 596 ? -17.865 0.882 1.829 1.00 98.06 596 HIS A C 1
ATOM 4578 O O . HIS A 1 596 ? -18.929 1.442 2.089 1.00 98.06 596 HIS A O 1
ATOM 4584 N N . TYR A 1 597 ? -16.681 1.309 2.259 1.00 98.44 597 TYR A N 1
ATOM 4585 C CA . TYR A 1 597 ? -16.469 2.502 3.073 1.00 98.44 597 TYR A CA 1
ATOM 4586 C C . TYR A 1 597 ? -15.337 3.345 2.468 1.00 98.44 597 TYR A C 1
ATOM 4588 O O . TYR A 1 597 ? -14.251 2.829 2.206 1.00 98.44 597 TYR A O 1
ATOM 4596 N N . LEU A 1 598 ? -15.598 4.632 2.242 1.00 98.06 598 LEU A N 1
ATOM 4597 C CA . LEU A 1 598 ? -14.709 5.545 1.529 1.00 98.06 598 LEU A CA 1
ATOM 4598 C C . LEU A 1 598 ? -14.390 6.774 2.407 1.00 98.06 598 LEU A C 1
ATOM 4600 O O . LEU A 1 598 ? -15.255 7.642 2.577 1.00 98.06 598 LEU A O 1
ATOM 4604 N N . PRO A 1 599 ? -13.164 6.890 2.960 1.00 96.69 599 PRO A N 1
ATOM 4605 C CA . PRO A 1 599 ? -12.722 8.072 3.709 1.00 96.69 599 PRO A CA 1
ATOM 4606 C C . PRO A 1 599 ? -12.343 9.252 2.794 1.00 96.69 599 PRO A C 1
ATOM 4608 O O . PRO A 1 599 ? -12.089 10.360 3.269 1.00 96.69 599 PRO A O 1
ATOM 4611 N N . GLY A 1 600 ? -12.305 9.038 1.479 1.00 92.00 600 GLY A N 1
ATOM 4612 C CA . GLY A 1 600 ? -12.023 10.046 0.466 1.00 92.00 600 GLY A CA 1
ATOM 4613 C C . GLY A 1 600 ? -12.545 9.614 -0.902 1.00 92.00 600 GLY A C 1
ATOM 4614 O O . GLY A 1 600 ? -12.904 8.458 -1.106 1.00 92.00 600 GLY A O 1
ATOM 4615 N N . LEU A 1 601 ? -12.592 10.564 -1.832 1.00 89.06 601 LEU A N 1
ATOM 4616 C CA . LEU A 1 601 ? -12.910 10.340 -3.243 1.00 89.06 601 LEU A CA 1
ATOM 4617 C C . LEU A 1 601 ? -11.772 10.962 -4.065 1.00 89.06 601 LEU A C 1
ATOM 4619 O O . LEU A 1 601 ? -11.944 12.016 -4.676 1.00 89.06 601 LEU A O 1
ATOM 4623 N N . THR A 1 602 ? -10.570 10.382 -3.993 1.00 85.75 602 THR A N 1
ATOM 4624 C CA . THR A 1 602 ? -9.345 11.030 -4.501 1.00 85.75 602 THR A CA 1
ATOM 4625 C C . THR A 1 602 ? -9.269 11.051 -6.032 1.00 85.75 602 THR A C 1
ATOM 4627 O O . THR A 1 602 ? -8.497 11.826 -6.602 1.00 85.75 602 THR A O 1
ATOM 4630 N N . SER A 1 603 ? -10.134 10.287 -6.712 1.00 85.62 603 SER A N 1
ATOM 4631 C CA . SER A 1 603 ? -10.243 10.241 -8.172 1.00 85.62 603 SER A CA 1
ATOM 4632 C C . SER A 1 603 ? -11.638 10.610 -8.715 1.00 85.62 603 SER A C 1
ATOM 4634 O O . SER A 1 603 ? -12.677 10.473 -8.059 1.00 85.62 603 SER A O 1
ATOM 4636 N N . GLN A 1 604 ? -11.684 10.996 -9.997 1.00 87.38 604 GLN A N 1
ATOM 4637 C CA . GLN A 1 604 ? -12.936 11.205 -10.741 1.00 87.38 604 GLN A CA 1
ATOM 4638 C C . GLN A 1 604 ? -13.652 9.903 -11.139 1.00 87.38 604 GLN A C 1
ATOM 4640 O O . GLN A 1 604 ? -14.783 9.967 -11.628 1.00 87.38 604 GLN A O 1
ATOM 4645 N N . SER A 1 605 ? -13.018 8.732 -11.028 1.00 87.69 605 SER A N 1
ATOM 4646 C CA . SER A 1 605 ? -13.673 7.454 -11.338 1.00 87.69 605 SER A CA 1
ATOM 4647 C C . SER A 1 605 ? -14.325 6.862 -10.085 1.00 87.69 605 SER A C 1
ATOM 4649 O O . SER A 1 605 ? -15.517 6.568 -10.134 1.00 87.69 605 SER A O 1
ATOM 4651 N N . VAL A 1 606 ? -13.645 6.893 -8.933 1.00 91.06 606 VAL A N 1
ATOM 4652 C CA . VAL A 1 606 ? -14.232 6.582 -7.618 1.00 91.06 606 VAL A CA 1
ATOM 4653 C C . VAL A 1 606 ? -15.381 7.543 -7.287 1.00 91.06 606 VAL A C 1
ATOM 4655 O O . VAL A 1 606 ? -16.454 7.092 -6.895 1.00 91.06 606 VAL A O 1
ATOM 4658 N N . SER A 1 607 ? -15.233 8.847 -7.568 1.00 92.44 607 SER A N 1
ATOM 4659 C CA . SER A 1 607 ? -16.328 9.830 -7.429 1.00 92.44 607 SER A CA 1
ATOM 4660 C C . SER A 1 607 ? -17.580 9.496 -8.255 1.00 92.44 607 SER A C 1
ATOM 4662 O O . SER A 1 607 ? -18.687 9.855 -7.858 1.00 92.44 607 SER A O 1
ATOM 4664 N N . ARG A 1 608 ? -17.428 8.844 -9.418 1.00 93.62 608 ARG A N 1
ATOM 4665 C CA . ARG A 1 608 ? -18.563 8.411 -10.254 1.00 93.62 608 ARG A CA 1
ATOM 4666 C C . ARG A 1 608 ? -19.133 7.085 -9.774 1.00 93.62 608 ARG A C 1
ATOM 4668 O O . ARG A 1 608 ? -20.343 6.988 -9.620 1.00 93.62 608 ARG A O 1
ATOM 4675 N N . ALA A 1 609 ? -18.278 6.116 -9.455 1.00 93.50 609 ALA A N 1
ATOM 4676 C CA . ALA A 1 609 ? -18.698 4.829 -8.916 1.00 93.50 609 ALA A CA 1
ATOM 4677 C C . ALA A 1 609 ? -19.516 4.999 -7.620 1.00 93.50 609 ALA A C 1
ATOM 4679 O O . ALA A 1 609 ? -20.606 4.453 -7.522 1.00 93.50 609 ALA A O 1
ATOM 4680 N N . ALA A 1 610 ? -19.087 5.861 -6.691 1.00 94.12 610 ALA A N 1
ATOM 4681 C CA . ALA A 1 610 ? -19.844 6.178 -5.475 1.00 94.12 610 ALA A CA 1
ATOM 4682 C C . ALA A 1 610 ? -21.183 6.911 -5.731 1.00 94.12 610 ALA A C 1
ATOM 4684 O O . ALA A 1 610 ? -22.075 6.875 -4.887 1.00 94.12 610 ALA A O 1
ATOM 4685 N N . ALA A 1 611 ? -21.352 7.571 -6.883 1.00 94.25 611 ALA A N 1
ATOM 4686 C CA . ALA A 1 611 ? -22.626 8.169 -7.295 1.00 94.25 611 ALA A CA 1
ATOM 4687 C C . ALA A 1 611 ? -23.549 7.169 -8.025 1.00 94.25 611 ALA A C 1
ATOM 4689 O O . ALA A 1 611 ? -24.767 7.349 -8.036 1.00 94.25 611 ALA A O 1
ATOM 4690 N N . GLU A 1 612 ? -22.975 6.125 -8.627 1.00 95.75 612 GLU A N 1
ATOM 4691 C CA . GLU A 1 612 ? -23.685 5.010 -9.267 1.00 95.75 612 GLU A CA 1
ATOM 4692 C C . GLU A 1 612 ? -24.069 3.910 -8.249 1.00 95.75 612 GLU A C 1
ATOM 4694 O O . GLU A 1 612 ? -25.071 3.224 -8.451 1.00 95.75 612 GLU A O 1
ATOM 4699 N N . HIS A 1 613 ? -23.343 3.818 -7.126 1.00 94.62 613 HIS A N 1
ATOM 4700 C CA . HIS A 1 613 ? -23.549 2.893 -6.004 1.00 94.62 613 HIS A CA 1
ATOM 4701 C C . HIS A 1 613 ? -23.964 3.620 -4.702 1.00 94.62 613 HIS A C 1
ATOM 4703 O O . HIS A 1 613 ? -23.140 3.813 -3.805 1.00 94.62 613 HIS A O 1
ATOM 4709 N N . PRO A 1 614 ? -25.242 4.025 -4.546 1.00 94.12 614 PRO A N 1
ATOM 4710 C CA . PRO A 1 614 ? -25.733 4.722 -3.350 1.00 94.12 614 PRO A CA 1
ATOM 4711 C C . PRO A 1 614 ? -25.735 3.866 -2.067 1.00 94.12 614 PRO A C 1
ATOM 4713 O O . PRO A 1 614 ? -26.043 4.375 -0.990 1.00 94.12 614 PRO A O 1
ATOM 4716 N N . GLU A 1 615 ? -25.433 2.570 -2.163 1.00 94.06 615 GLU A N 1
ATOM 4717 C CA . GLU A 1 615 ? -25.188 1.670 -1.035 1.00 94.06 615 GLU A CA 1
ATOM 4718 C C . GLU A 1 615 ? -23.763 1.762 -0.455 1.00 94.06 615 GLU A C 1
ATOM 4720 O O . GLU A 1 615 ? -23.522 1.239 0.636 1.00 94.06 615 GLU A O 1
ATOM 4725 N N . TRP A 1 616 ? -22.824 2.421 -1.145 1.00 96.50 616 TRP A N 1
ATOM 4726 C CA . TRP A 1 616 ? -21.471 2.666 -0.637 1.00 96.50 616 TRP A CA 1
ATOM 4727 C C . TRP A 1 616 ? -21.473 3.790 0.402 1.00 96.50 616 TRP A C 1
ATOM 4729 O O . TRP A 1 616 ? -22.053 4.856 0.192 1.00 96.50 616 TRP A O 1
ATOM 4739 N N . HIS A 1 617 ? -20.781 3.588 1.525 1.00 97.19 617 HIS A N 1
ATOM 4740 C CA . HIS A 1 617 ? -20.671 4.615 2.553 1.00 97.19 617 HIS A CA 1
ATOM 4741 C C . HIS A 1 617 ? -19.488 5.552 2.284 1.00 97.19 617 HIS A C 1
ATOM 4743 O O . HIS A 1 617 ? -18.340 5.210 2.559 1.00 97.19 617 HIS A O 1
ATOM 4749 N N . VAL A 1 618 ? -19.768 6.765 1.811 1.00 97.75 618 VAL A N 1
ATOM 4750 C CA . VAL A 1 618 ? -18.792 7.865 1.802 1.00 97.75 618 VAL A CA 1
ATOM 4751 C C . VAL A 1 618 ? -18.881 8.621 3.129 1.00 97.75 618 VAL A C 1
ATOM 4753 O O . VAL A 1 618 ? -19.970 9.044 3.519 1.00 97.75 618 VAL A O 1
ATOM 4756 N N . ALA A 1 619 ? -17.747 8.805 3.810 1.00 97.25 619 ALA A N 1
ATOM 4757 C CA . ALA A 1 619 ? -17.679 9.517 5.087 1.00 97.25 619 ALA A CA 1
ATOM 4758 C C . ALA A 1 619 ? -18.219 10.957 4.979 1.00 97.25 619 ALA A C 1
ATOM 4760 O O . ALA A 1 619 ? -17.895 11.680 4.034 1.00 97.25 619 ALA A O 1
ATOM 4761 N N . SER A 1 620 ? -18.962 11.437 5.982 1.00 94.88 620 SER A N 1
ATOM 4762 C CA . SER A 1 620 ? -19.381 12.847 6.044 1.00 94.88 620 SER A CA 1
ATOM 4763 C C . SER A 1 620 ? -18.190 13.804 6.188 1.00 94.88 620 SER A C 1
ATOM 4765 O O . SER A 1 620 ? -18.256 14.953 5.745 1.00 94.88 620 SER A O 1
ATOM 4767 N N . LYS A 1 621 ? -17.070 13.314 6.735 1.00 91.88 621 LYS A N 1
ATOM 4768 C CA . LYS A 1 621 ? -15.774 13.997 6.783 1.00 91.88 621 LYS A CA 1
ATOM 4769 C C . LYS A 1 621 ? -14.853 13.687 5.588 1.00 91.88 621 LYS A C 1
ATOM 4771 O O . LYS A 1 621 ? -13.659 13.949 5.699 1.00 91.88 621 LYS A O 1
ATOM 4776 N N . ALA A 1 622 ? -15.339 13.135 4.469 1.00 92.75 622 ALA A N 1
ATOM 4777 C CA . ALA A 1 622 ? -14.486 12.695 3.354 1.00 92.75 622 ALA A CA 1
ATOM 4778 C C . ALA A 1 622 ? -13.412 13.728 2.939 1.00 92.75 622 ALA A C 1
ATOM 4780 O O . ALA A 1 622 ? -13.690 14.921 2.802 1.00 92.75 622 ALA A O 1
ATOM 4781 N N . GLY A 1 623 ? -12.172 13.252 2.777 1.00 90.69 623 GLY A N 1
ATOM 4782 C CA . GLY A 1 623 ? -10.983 14.071 2.496 1.00 90.69 623 GLY A CA 1
ATOM 4783 C C . GLY A 1 623 ? -10.283 14.665 3.732 1.00 90.69 623 GLY A C 1
ATOM 4784 O O . GLY A 1 623 ? -9.108 15.019 3.664 1.00 90.69 623 GLY A O 1
ATOM 4785 N N . GLN A 1 624 ? -10.911 14.673 4.915 1.00 95.44 624 GLN A N 1
ATOM 4786 C CA . GLN A 1 624 ? -10.321 15.188 6.169 1.00 95.44 624 GLN A CA 1
ATOM 4787 C C . GLN A 1 624 ? -9.262 14.256 6.806 1.00 95.44 624 GLN A C 1
ATOM 4789 O O . GLN A 1 624 ? -9.039 14.278 8.020 1.00 95.44 624 GLN A O 1
ATOM 4794 N N . GLY A 1 625 ? -8.597 13.422 6.003 1.00 95.31 625 GLY A N 1
ATOM 4795 C CA . GLY A 1 625 ? -7.562 12.490 6.445 1.00 95.31 625 GLY A CA 1
ATOM 4796 C C . GLY A 1 625 ? -8.035 11.563 7.570 1.00 95.31 625 GLY A C 1
ATOM 4797 O O . GLY A 1 625 ? -9.090 10.937 7.469 1.00 95.31 625 GLY A O 1
ATOM 4798 N N . VAL A 1 626 ? -7.270 11.519 8.671 1.00 97.50 626 VAL A N 1
ATOM 4799 C CA . VAL A 1 626 ? -7.500 10.587 9.795 1.00 97.50 626 VAL A CA 1
ATOM 4800 C C . VAL A 1 626 ? -8.922 10.646 10.365 1.00 97.50 626 VAL A C 1
ATOM 4802 O O . VAL A 1 626 ? -9.457 9.625 10.784 1.00 97.50 626 VAL A O 1
ATOM 4805 N N . PHE A 1 627 ? -9.575 11.812 10.335 1.00 98.00 627 PHE A N 1
ATOM 4806 C CA . PHE A 1 627 ? -10.927 11.967 10.873 1.00 98.00 627 PHE A CA 1
ATOM 4807 C C . PHE A 1 627 ? -11.998 11.259 10.024 1.00 98.00 627 PHE A C 1
ATOM 4809 O O . PHE A 1 627 ? -13.054 10.921 10.555 1.00 98.00 627 PHE A O 1
ATOM 4816 N N . ALA A 1 628 ? -11.738 11.027 8.732 1.00 97.50 628 ALA A N 1
ATOM 4817 C CA . ALA A 1 628 ? -12.665 10.374 7.807 1.00 97.50 628 ALA A CA 1
ATOM 4818 C C . ALA A 1 628 ? -12.573 8.839 7.869 1.00 97.50 628 ALA A C 1
ATOM 4820 O O . ALA A 1 628 ? -13.592 8.148 7.813 1.00 97.50 628 ALA A O 1
ATOM 4821 N N . ILE A 1 629 ? -11.363 8.292 8.038 1.00 98.25 629 ILE A N 1
ATOM 4822 C CA . ILE A 1 629 ? -11.175 6.850 8.255 1.00 98.25 629 ILE A CA 1
ATOM 4823 C C . ILE A 1 629 ? -11.646 6.416 9.645 1.00 98.25 629 ILE A C 1
ATOM 4825 O O . ILE A 1 629 ? -12.215 5.337 9.777 1.00 98.25 629 ILE A O 1
ATOM 4829 N N . GLU A 1 630 ? -11.487 7.260 10.670 1.00 98.44 630 GLU A N 1
ATOM 4830 C CA . GLU A 1 630 ? -12.090 7.023 11.987 1.00 98.44 630 GLU A CA 1
ATOM 4831 C C . GLU A 1 630 ? -13.616 6.902 11.886 1.00 98.44 630 GLU A C 1
ATOM 4833 O O . GLU A 1 630 ? -14.171 5.925 12.374 1.00 98.44 630 GLU A O 1
ATOM 4838 N N . GLU A 1 631 ? -14.284 7.818 11.173 1.00 98.19 631 GLU A N 1
ATOM 4839 C CA . GLU A 1 631 ? -15.735 7.770 10.938 1.00 98.19 631 GLU A CA 1
ATOM 4840 C C . GLU A 1 631 ? -16.178 6.485 10.210 1.00 98.19 631 GLU A C 1
ATOM 4842 O O . GLU A 1 631 ? -17.189 5.878 10.579 1.00 98.19 631 GLU A O 1
ATOM 4847 N N . CYS A 1 632 ? -15.417 6.042 9.202 1.00 98.56 632 CYS A N 1
ATOM 4848 C CA . CYS A 1 632 ? -15.674 4.780 8.503 1.00 98.56 632 CYS A CA 1
ATOM 4849 C C . CYS A 1 632 ? -15.532 3.571 9.439 1.00 98.56 632 CYS A C 1
ATOM 4851 O O . CYS A 1 632 ? -16.395 2.693 9.469 1.00 98.56 632 CYS A O 1
ATOM 4853 N N . LEU A 1 633 ? -14.443 3.524 10.211 1.00 98.62 633 LEU A N 1
ATOM 4854 C CA . LEU A 1 633 ? -14.131 2.419 11.115 1.00 98.62 633 LEU A CA 1
ATOM 4855 C C . LEU A 1 633 ? -15.075 2.365 12.325 1.00 98.62 633 LEU A C 1
ATOM 4857 O O . LEU A 1 633 ? -15.415 1.269 12.761 1.00 98.62 633 LEU A O 1
ATOM 4861 N N . GLU A 1 634 ? -15.538 3.507 12.839 1.00 98.50 634 GLU A N 1
ATOM 4862 C CA . GLU A 1 634 ? -16.523 3.578 13.926 1.00 98.50 634 GLU A CA 1
ATOM 4863 C C . GLU A 1 634 ? -17.880 3.025 13.480 1.00 98.50 634 GLU A C 1
ATOM 4865 O O . GLU A 1 634 ? -18.417 2.130 14.132 1.00 98.50 634 GLU A O 1
ATOM 4870 N N . GLN A 1 635 ? -18.386 3.433 12.312 1.00 97.81 635 GLN A N 1
ATOM 4871 C CA . GLN A 1 635 ? -19.623 2.870 11.756 1.00 97.81 635 GL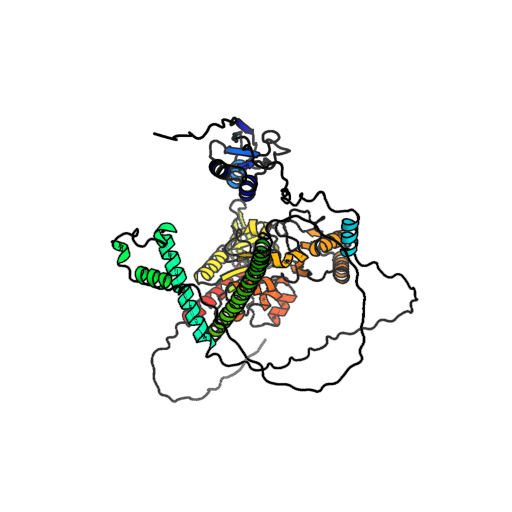N A CA 1
ATOM 4872 C C . GLN A 1 635 ? -19.501 1.384 11.390 1.00 97.81 635 GLN A C 1
ATOM 4874 O O . GLN A 1 635 ? -20.455 0.618 11.556 1.00 97.81 635 GLN A O 1
ATOM 4879 N N . LEU A 1 636 ? -18.336 0.953 10.899 1.00 97.62 636 LEU A N 1
ATOM 4880 C CA . LEU A 1 636 ? -18.061 -0.452 10.603 1.00 97.62 636 LEU A CA 1
ATOM 4881 C C . LEU A 1 636 ? -17.987 -1.295 11.888 1.00 97.62 636 LEU A C 1
ATOM 4883 O O . LEU A 1 636 ? -18.508 -2.411 11.921 1.00 97.62 636 LEU A O 1
ATOM 4887 N N . LEU A 1 637 ? -17.422 -0.749 12.968 1.00 97.88 637 LEU A N 1
ATOM 4888 C CA . LEU A 1 637 ? -17.417 -1.370 14.291 1.00 97.88 637 LEU A CA 1
ATOM 4889 C C . LEU A 1 637 ? -18.836 -1.461 14.868 1.00 97.88 637 LEU A C 1
ATOM 4891 O O . LEU A 1 637 ? -19.238 -2.553 15.264 1.00 97.88 637 LEU A O 1
ATOM 4895 N N . GLU A 1 638 ? -19.629 -0.385 14.841 1.00 96.88 638 GLU A N 1
ATOM 4896 C CA . GLU A 1 638 ? -21.050 -0.407 15.234 1.00 96.88 638 GLU A CA 1
ATOM 4897 C C . GLU A 1 638 ? -21.857 -1.447 14.444 1.00 96.88 638 GLU A C 1
ATOM 4899 O O . GLU A 1 638 ? -22.687 -2.168 15.006 1.00 96.88 638 GLU A O 1
ATOM 4904 N N . ARG A 1 639 ? -21.603 -1.558 13.134 1.00 95.19 639 ARG A N 1
ATOM 4905 C CA . ARG A 1 639 ? -22.206 -2.581 12.276 1.00 95.19 639 ARG A CA 1
ATOM 4906 C C . ARG A 1 639 ? -21.831 -3.989 12.746 1.00 95.19 639 ARG A C 1
ATOM 4908 O O . ARG A 1 639 ? -22.731 -4.802 12.948 1.00 95.19 639 ARG A O 1
ATOM 4915 N N . VAL A 1 640 ? -20.546 -4.262 12.973 1.00 95.50 640 VAL A N 1
ATOM 4916 C CA . VAL A 1 640 ? -20.048 -5.561 13.460 1.00 95.50 640 VAL A CA 1
ATOM 4917 C C . VAL A 1 640 ? -20.600 -5.896 14.852 1.00 95.50 640 VAL A C 1
ATOM 4919 O O . VAL A 1 640 ? -20.957 -7.047 15.098 1.00 95.50 640 VAL A O 1
ATOM 4922 N N . VAL A 1 641 ? -20.729 -4.913 15.750 1.00 94.94 641 VAL A N 1
ATOM 4923 C CA . VAL A 1 641 ? -21.364 -5.075 17.072 1.00 94.94 641 VAL A CA 1
ATOM 4924 C C . VAL A 1 641 ? -22.825 -5.506 16.906 1.00 94.94 641 VAL A C 1
ATOM 4926 O O . VAL A 1 641 ? -23.233 -6.542 17.429 1.00 94.94 641 VAL A O 1
ATOM 4929 N N . ARG A 1 642 ? -23.598 -4.767 16.102 1.00 93.50 642 ARG A N 1
ATOM 4930 C CA . ARG A 1 642 ? -25.019 -5.037 15.841 1.00 93.50 642 ARG A CA 1
ATOM 4931 C C . ARG A 1 642 ? -25.255 -6.387 15.154 1.00 93.50 642 ARG A C 1
ATOM 4933 O O . ARG A 1 642 ? -26.228 -7.063 15.469 1.00 93.50 642 ARG A O 1
ATOM 4940 N N . GLU A 1 643 ? -24.371 -6.802 14.248 1.00 90.94 643 GLU A N 1
ATOM 4941 C CA . GLU A 1 643 ? -24.409 -8.121 13.592 1.00 90.94 643 GLU A CA 1
ATOM 4942 C C . GLU A 1 643 ? -24.028 -9.276 14.536 1.00 90.94 643 GLU A C 1
ATOM 4944 O O . GLU A 1 643 ? -24.410 -10.421 14.295 1.00 90.94 643 GLU A O 1
ATOM 4949 N N . GLN A 1 644 ? -23.290 -8.999 15.614 1.00 88.50 644 GLN A N 1
ATOM 4950 C CA . GLN A 1 644 ? -22.969 -9.976 16.659 1.00 88.50 644 GLN A CA 1
ATOM 4951 C C . GLN A 1 644 ? -24.114 -10.119 17.666 1.00 88.50 644 GLN A C 1
ATOM 4953 O O . GLN A 1 644 ? -24.534 -11.235 17.961 1.00 88.50 644 GLN A O 1
ATOM 4958 N N . GLU A 1 645 ? -24.647 -9.000 18.154 1.00 86.56 645 GLU A N 1
ATOM 4959 C CA . GLU A 1 645 ? -25.685 -8.958 19.193 1.00 86.56 645 GLU A CA 1
ATOM 4960 C C . GLU A 1 645 ? -27.085 -9.267 18.633 1.00 86.56 645 GLU A C 1
ATOM 4962 O O . GLU A 1 645 ? -27.889 -9.930 19.285 1.00 86.56 645 GLU A O 1
ATOM 4967 N N . GLY A 1 646 ? -27.362 -8.892 17.379 1.00 72.81 646 GLY A N 1
ATOM 4968 C CA . GLY A 1 646 ? -28.578 -9.291 16.661 1.00 72.81 646 GLY A CA 1
ATOM 4969 C C . GLY A 1 646 ? -28.617 -10.772 16.258 1.00 72.81 646 GLY A C 1
ATOM 4970 O O . GLY A 1 646 ? -29.664 -11.258 15.836 1.00 72.81 646 GLY A O 1
ATOM 4971 N N . GLY A 1 647 ? -27.500 -11.498 16.393 1.00 57.84 647 GLY A N 1
ATOM 4972 C CA . GLY A 1 647 ? -27.422 -12.939 16.132 1.00 57.84 647 GLY A CA 1
ATOM 4973 C C . GLY A 1 647 ? -28.047 -13.809 17.230 1.00 57.84 647 GLY A C 1
ATOM 4974 O O . GLY A 1 647 ? -28.370 -14.967 16.974 1.00 57.84 647 GLY A O 1
ATOM 4975 N N . THR A 1 648 ? -28.248 -13.269 18.436 1.00 45.69 648 THR A N 1
ATOM 4976 C CA . THR A 1 648 ? -28.881 -13.967 19.567 1.00 45.69 648 THR A CA 1
ATOM 4977 C C . THR A 1 648 ? -30.368 -13.629 19.673 1.00 45.69 648 THR A C 1
ATOM 4979 O O . THR A 1 648 ? -30.798 -12.923 20.583 1.00 45.69 648 THR A O 1
ATOM 4982 N N . VAL A 1 649 ? -31.160 -14.151 18.732 1.00 45.28 649 VAL A N 1
ATOM 4983 C CA . VAL A 1 649 ? -32.619 -14.279 18.880 1.00 45.28 649 VAL A CA 1
ATOM 4984 C C . VAL A 1 649 ? -32.936 -15.762 19.042 1.00 45.28 649 VAL A C 1
ATOM 4986 O O . VAL A 1 649 ? -32.847 -16.529 18.083 1.00 45.28 649 VAL A O 1
ATOM 4989 N N . ASP A 1 650 ? -33.266 -16.169 20.267 1.00 41.69 650 ASP A N 1
ATOM 4990 C CA . ASP A 1 650 ? -33.466 -17.575 20.616 1.00 41.69 650 ASP A CA 1
ATOM 4991 C C . ASP A 1 650 ? -34.634 -18.208 19.849 1.00 41.69 650 ASP A C 1
ATOM 4993 O O . ASP A 1 650 ? -35.774 -17.739 19.894 1.00 41.69 650 ASP A O 1
ATOM 4997 N N . VAL A 1 651 ? -34.373 -19.343 19.196 1.00 46.81 651 VAL A N 1
ATOM 4998 C CA . VAL A 1 651 ? -35.412 -20.184 18.577 1.00 46.81 651 VAL A CA 1
ATOM 4999 C C . VAL A 1 651 ? -35.976 -21.155 19.625 1.00 46.81 651 VAL A C 1
ATOM 5001 O O . VAL A 1 651 ? -35.994 -22.370 19.435 1.00 46.81 651 VAL A O 1
ATOM 5004 N N . GLU A 1 652 ? -36.449 -20.615 20.752 1.00 41.97 652 GLU A N 1
ATOM 5005 C CA . GLU A 1 652 ? -37.147 -21.372 21.796 1.00 41.97 652 GLU A CA 1
ATOM 5006 C C . GLU A 1 652 ? -38.568 -20.842 22.053 1.00 41.97 652 GLU A C 1
ATOM 5008 O O . GLU A 1 652 ? -38.772 -19.741 22.554 1.00 41.97 652 GLU A O 1
ATOM 5013 N N . GLY A 1 653 ? -39.566 -21.701 21.816 1.00 40.00 653 GLY A N 1
ATOM 5014 C CA . GLY A 1 653 ? -40.779 -21.712 22.643 1.00 40.00 653 GLY A CA 1
ATOM 5015 C C . GLY A 1 653 ? -42.002 -20.900 22.192 1.00 40.00 653 GLY A C 1
ATOM 5016 O O . GLY A 1 653 ? -42.380 -19.922 22.827 1.00 40.00 653 GLY A O 1
ATOM 5017 N N . GLY A 1 654 ? -42.771 -21.455 21.247 1.00 33.59 654 GLY A N 1
ATOM 5018 C CA . GLY A 1 654 ? -44.225 -21.238 21.173 1.00 33.59 654 GLY A CA 1
ATOM 5019 C C . GLY A 1 654 ? -44.734 -20.126 20.236 1.00 33.59 654 GLY A C 1
ATOM 5020 O O . GLY A 1 654 ? -43.980 -19.379 19.633 1.00 33.59 654 GLY A O 1
ATOM 5021 N N . GLY A 1 655 ? -46.052 -20.000 20.044 1.00 34.97 655 GLY A N 1
ATOM 5022 C CA . GLY A 1 655 ? -47.085 -20.779 20.744 1.00 34.97 655 GLY A CA 1
ATOM 5023 C C . GLY A 1 655 ? -48.550 -20.483 20.400 1.00 34.97 655 GLY A C 1
ATOM 5024 O O . GLY A 1 655 ? -49.413 -20.829 21.197 1.00 34.97 655 GLY A O 1
ATOM 5025 N N . GLY A 1 656 ? -48.850 -19.904 19.231 1.00 33.06 656 GLY A N 1
ATOM 5026 C CA . GLY A 1 656 ? -50.218 -19.792 18.698 1.00 33.06 656 GLY A CA 1
ATOM 5027 C C . GLY A 1 656 ? -50.996 -18.506 19.028 1.00 33.06 656 GLY A C 1
ATOM 5028 O O . GLY A 1 656 ? -50.833 -17.916 20.085 1.00 33.06 656 GLY A O 1
ATOM 5029 N N . SER A 1 657 ? -51.902 -18.154 18.102 1.00 33.84 657 SER A N 1
ATOM 5030 C CA . SER A 1 657 ? -52.940 -17.101 18.159 1.00 33.84 657 SER A CA 1
ATOM 5031 C C . SER A 1 657 ? -52.480 -15.640 18.380 1.00 33.84 657 SER A C 1
ATOM 5033 O O . SER A 1 657 ? -51.768 -15.331 19.319 1.00 33.84 657 SER A O 1
ATOM 5035 N N . GLY A 1 658 ? -52.930 -14.643 17.611 1.00 33.22 658 GLY A N 1
ATOM 5036 C CA . GLY A 1 658 ? -53.816 -14.673 16.442 1.00 33.22 658 GLY A CA 1
ATOM 5037 C C . GLY A 1 658 ? -54.626 -13.377 16.292 1.00 33.22 658 GLY A C 1
ATOM 5038 O O . GLY A 1 658 ? -55.107 -12.848 17.283 1.00 33.22 658 GLY A O 1
ATOM 5039 N N . VAL A 1 659 ? -54.816 -12.924 15.045 1.00 36.38 659 VAL A N 1
ATOM 5040 C CA . VAL A 1 659 ? -55.792 -11.899 14.598 1.00 36.38 659 VAL A CA 1
ATOM 5041 C C . VAL A 1 659 ? -55.754 -10.526 15.301 1.00 36.38 659 VAL A C 1
ATOM 5043 O O . VAL A 1 659 ? -56.392 -10.336 16.328 1.00 36.38 659 VAL A O 1
ATOM 5046 N N . ALA A 1 660 ? -55.182 -9.517 14.626 1.00 30.52 660 ALA A N 1
ATOM 5047 C CA . ALA A 1 660 ? -55.902 -8.285 14.242 1.00 30.52 660 ALA A CA 1
ATOM 5048 C C . ALA A 1 660 ? -55.005 -7.315 13.445 1.00 30.52 660 ALA A C 1
ATOM 5050 O O . ALA A 1 660 ? -53.926 -6.945 13.894 1.00 30.52 660 ALA A O 1
ATOM 5051 N N . ALA A 1 661 ? -55.498 -6.827 12.303 1.00 35.66 661 ALA A N 1
ATOM 5052 C CA . ALA A 1 661 ? -55.126 -5.500 11.799 1.00 35.66 661 ALA A CA 1
ATOM 5053 C C . ALA A 1 661 ? -56.081 -4.459 12.415 1.00 35.66 661 ALA A C 1
ATOM 5055 O O . ALA A 1 661 ? -57.193 -4.832 12.806 1.00 35.66 661 ALA A O 1
ATOM 5056 N N . PRO A 1 662 ? -55.717 -3.164 12.445 1.00 41.84 662 PRO A N 1
ATOM 5057 C CA . PRO A 1 662 ? -56.507 -2.271 11.590 1.00 41.84 662 PRO A CA 1
ATOM 5058 C C . PRO A 1 662 ? -55.768 -1.055 10.984 1.00 41.84 662 PRO A C 1
ATOM 5060 O O . PRO A 1 662 ? -54.976 -0.384 11.631 1.00 41.84 662 PRO A O 1
ATOM 5063 N N . THR A 1 663 ? -56.188 -0.727 9.755 1.00 31.52 663 THR A N 1
ATOM 5064 C CA . THR A 1 663 ? -56.371 0.625 9.169 1.00 31.52 663 THR A CA 1
ATOM 5065 C C . THR A 1 663 ? -55.249 1.674 9.198 1.00 31.52 663 THR A C 1
ATOM 5067 O O . THR A 1 663 ? -54.839 2.170 10.242 1.00 31.52 663 THR A O 1
ATOM 5070 N N . ALA A 1 664 ? -54.927 2.176 8.002 1.00 36.47 664 ALA A N 1
ATOM 5071 C CA . ALA A 1 664 ? -54.170 3.407 7.791 1.00 36.47 664 ALA A CA 1
ATOM 5072 C C . ALA A 1 664 ? -54.878 4.670 8.329 1.00 36.47 664 ALA A C 1
ATOM 5074 O O . ALA A 1 664 ? -56.106 4.779 8.294 1.00 36.47 664 ALA A O 1
ATOM 5075 N N . SER A 1 665 ? -54.081 5.672 8.704 1.00 33.62 665 SER A N 1
ATOM 5076 C CA . SER A 1 665 ? -54.503 7.062 8.908 1.00 33.62 665 SER A CA 1
ATOM 5077 C C . SER A 1 665 ? -53.843 7.984 7.869 1.00 33.62 665 SER A C 1
ATOM 5079 O O . SER A 1 665 ? -52.864 7.623 7.217 1.00 33.62 665 SER A O 1
ATOM 5081 N N . LYS A 1 666 ? -54.434 9.162 7.645 1.00 33.81 666 LYS A N 1
ATOM 5082 C CA . LYS A 1 666 ? -53.993 10.131 6.626 1.00 33.81 666 LYS A CA 1
ATOM 5083 C C . LYS A 1 666 ? -52.893 11.035 7.191 1.00 33.81 666 LYS A C 1
ATOM 5085 O O . LYS A 1 666 ? -53.007 11.468 8.334 1.00 33.81 666 LYS A O 1
ATOM 5090 N N . GLY A 1 667 ? -51.899 11.391 6.378 1.00 30.38 667 GLY A N 1
ATOM 5091 C CA . GLY A 1 667 ? -51.010 12.520 6.683 1.00 30.38 667 GLY A CA 1
ATOM 5092 C C . GLY A 1 667 ? -51.650 13.876 6.343 1.00 30.38 667 GLY A C 1
ATOM 5093 O O . GLY A 1 667 ? -52.771 13.925 5.825 1.00 30.38 667 GLY A O 1
ATOM 5094 N N . PRO A 1 668 ? -50.919 14.977 6.561 1.00 40.41 668 PRO A N 1
ATOM 5095 C CA . PRO A 1 668 ? -51.005 16.171 5.725 1.00 40.41 668 PRO A CA 1
ATOM 5096 C C . PRO A 1 668 ? -49.668 16.457 5.009 1.00 40.41 668 PRO A C 1
ATOM 5098 O O . PRO A 1 668 ? -48.667 15.784 5.241 1.00 40.41 668 PRO A O 1
ATOM 5101 N N . ALA A 1 669 ? -49.667 17.449 4.118 1.00 35.09 669 ALA A N 1
ATOM 5102 C CA . ALA A 1 669 ? -48.529 17.827 3.276 1.00 35.09 669 ALA A CA 1
ATOM 5103 C C . ALA A 1 669 ? -48.136 19.309 3.465 1.00 35.09 669 ALA A C 1
ATOM 5105 O O . ALA A 1 669 ? -48.792 20.028 4.219 1.00 35.09 669 ALA A O 1
ATOM 5106 N N . ALA A 1 670 ? -47.140 19.752 2.684 1.00 35.25 670 ALA A N 1
ATOM 5107 C CA . ALA A 1 670 ? -46.544 21.098 2.636 1.00 35.25 670 ALA A CA 1
ATOM 5108 C C . ALA A 1 670 ? -45.544 21.413 3.783 1.00 35.25 670 ALA A C 1
ATOM 5110 O O . ALA A 1 670 ? -45.596 20.798 4.841 1.00 35.25 670 ALA A O 1
ATOM 5111 N N . ALA A 1 671 ? -44.577 22.324 3.602 1.00 31.80 671 ALA A N 1
ATOM 5112 C CA . ALA A 1 671 ? -44.429 23.303 2.514 1.00 31.80 671 ALA A CA 1
ATOM 5113 C C . ALA A 1 671 ? -42.994 23.436 1.962 1.00 31.80 671 ALA A C 1
ATOM 5115 O O . ALA A 1 671 ? -42.022 23.084 2.622 1.00 31.80 671 ALA A O 1
ATOM 5116 N N . ILE A 1 672 ? -42.898 24.005 0.755 1.00 36.88 672 ILE A N 1
ATOM 5117 C CA . ILE A 1 672 ? -41.677 24.545 0.139 1.00 36.88 672 ILE A CA 1
ATOM 5118 C C . ILE A 1 672 ? -41.859 26.065 0.052 1.00 36.88 672 ILE A C 1
ATOM 5120 O O . ILE A 1 672 ? -42.900 26.511 -0.438 1.00 36.88 672 ILE A O 1
ATOM 5124 N N . SER A 1 673 ? -40.864 26.856 0.455 1.00 38.44 673 SER A N 1
ATOM 5125 C CA . SER A 1 673 ? -40.784 28.286 0.122 1.00 38.44 673 SER A CA 1
ATOM 5126 C C . SER A 1 673 ? -39.373 28.843 0.312 1.00 38.44 673 SER A C 1
ATOM 5128 O O . SER A 1 673 ? -38.738 28.484 1.300 1.00 38.44 673 SER A O 1
ATOM 5130 N N . SER A 1 674 ? -38.997 29.772 -0.581 1.00 44.34 674 SER A N 1
ATOM 5131 C CA . SER A 1 674 ? -37.821 30.671 -0.547 1.00 44.34 674 SER A CA 1
ATOM 5132 C C . SER A 1 674 ? -36.459 30.009 -0.330 1.00 44.34 674 SER A C 1
ATOM 5134 O O . SER A 1 674 ? -36.058 29.893 0.848 1.00 44.34 674 SER A O 1
#

Organism: NCBI:txid1460289

Sequence (674 aa):
MASTSERSKFTSKSMMRTVTLHKESRHVKLGIQFFSKWDVDRRAKKLTSDEQQILEQSAIVQEPPTNGPAAGLFYPGERIVLINNFLVQDPHDAARQLGSASGDVVIQVLPAFEGFDLSKPFDELPNASLAGSSGLSKATKEALRVLLHGLAPPTTVSQDKPTMPALNCMGSPPLSPPLSPQLSPPPGKILASARRHRDAQREAQQAMQFVRTHKLNHSELSNAKAVPKKEKESTLFKSFIDKVSKGQLFGKAAKTRSKASATPIVASPPVSNRPDSAVSSAVPSAVPSAQSSARGRMHSLISVMLEDADHVDDELEEKEEETSMVETQAAQHLSDLQRPASRVRAIFSDLDGTIVHFPAWFEEHGIKIVSRDEQAKRAVVESPTGEQRVCRLLPSSTMGDGLVSERTVELIAELRARGVIFVIVTAARKSTLFEREPLLPPSDAYVCETGSRIYRGGLDALDEAWAKGFEEVSGPLERELDVSERPEPLWQLFRRFQAEVPGLKCDARSYYGCFRVDTQGNTAVEAALRACIEAHLPHGITWAMNLGKYDFFPSASGKGNAVAYLQAVYGVRADESCCLFDDDNDLPMAERCAVHYLPGLTSQSVSRAAAEHPEWHVASKAGQGVFAIEECLEQLLERVVREQEGGTVDVEGGGGSGVAAPTASKGPAAAISS

pLDDT: mean 73.51, std 25.86, range [25.64, 98.69]